Protein AF-A0A0M9E9H3-F1 (afdb_monomer)

Sequence (379 aa):
MIKTLYQIRSCLCKRLPDRTLINVWRVLIFTKTRKAIIWINANAFFLTICLSVAGILVAHFVFQVAVFQPLEEIAFKQQEYREKHRAKTFQKQMVNRHLKLANAFLYDEDTTAAIDQYQKALKLDPTNPEAQMGIFIADIYQQQQKQSYRPGTIRRQIQFIFSEAAQTNVFKYLHPKALAHVMMGNLTAWLGKMERAQTHFETAKTIAPEASSAWFGLGLIHEPKNPQKALECYQQAVKQSPWNGPYLNNLAGVYGKLKQYEQAIKTYEFILTLDEAYLLPYCEIALIFARNKNPYMAAEYLKVLIQKLNTRHYMEMKKNQSPWLFGTKVTLFTPKEKNYFASLLLKKIDVSCTATIPELNDDKKKAAIEPFIQSIVIE

Structure (mmCIF, N/CA/C/O backbone):
data_AF-A0A0M9E9H3-F1
#
_entry.id   AF-A0A0M9E9H3-F1
#
loop_
_atom_site.group_PDB
_atom_site.id
_atom_site.type_symbol
_atom_site.label_atom_id
_atom_site.label_alt_id
_atom_site.label_comp_id
_atom_site.label_asym_id
_atom_site.label_entity_id
_atom_site.label_seq_id
_atom_site.pdbx_PDB_ins_code
_atom_site.Cartn_x
_atom_site.Cartn_y
_atom_site.Cartn_z
_atom_site.occupancy
_atom_site.B_iso_or_equiv
_atom_site.auth_seq_id
_atom_site.auth_comp_id
_atom_site.auth_asym_id
_atom_site.auth_atom_id
_atom_site.pdbx_PDB_model_num
ATOM 1 N N . MET A 1 1 ? 50.347 20.359 -76.054 1.00 39.47 1 MET A N 1
ATOM 2 C CA . MET A 1 1 ? 50.562 21.420 -77.067 1.00 39.47 1 MET A CA 1
ATOM 3 C C . MET A 1 1 ? 51.577 22.487 -76.643 1.00 39.47 1 MET A C 1
ATOM 5 O O . MET A 1 1 ? 52.471 22.777 -77.421 1.00 39.47 1 MET A O 1
ATOM 9 N N . ILE A 1 2 ? 51.519 23.039 -75.422 1.00 38.75 2 ILE A N 1
ATOM 10 C CA . ILE A 1 2 ? 52.503 24.048 -74.952 1.00 38.75 2 ILE A CA 1
ATOM 11 C C . ILE A 1 2 ? 53.898 23.433 -74.692 1.00 38.75 2 ILE A C 1
ATOM 13 O O . ILE A 1 2 ? 54.913 24.041 -75.021 1.00 38.75 2 ILE A O 1
ATOM 17 N N . LYS A 1 3 ? 53.968 22.181 -74.211 1.00 37.00 3 LYS A N 1
ATOM 18 C CA . LYS A 1 3 ? 55.238 21.445 -74.023 1.00 37.00 3 LYS A CA 1
ATOM 19 C C . LYS A 1 3 ? 55.956 21.081 -75.335 1.00 37.00 3 LYS A C 1
ATOM 21 O O . LYS A 1 3 ? 57.180 21.111 -75.374 1.00 37.00 3 LYS A O 1
ATOM 26 N N . THR A 1 4 ? 55.220 20.807 -76.415 1.00 39.75 4 THR A N 1
ATOM 27 C CA . THR A 1 4 ? 55.797 20.476 -77.732 1.00 39.75 4 THR A CA 1
ATOM 28 C C . THR A 1 4 ? 56.365 21.701 -78.459 1.00 39.75 4 THR A C 1
ATOM 30 O O . THR A 1 4 ? 57.341 21.579 -79.192 1.00 39.75 4 THR A O 1
ATOM 33 N N . LEU A 1 5 ? 55.836 22.902 -78.201 1.00 38.75 5 LEU A N 1
ATOM 34 C CA . LEU A 1 5 ? 56.359 24.155 -78.766 1.00 38.75 5 LEU A CA 1
ATOM 35 C C . LEU A 1 5 ? 57.661 24.626 -78.092 1.00 38.75 5 LEU A C 1
ATOM 37 O O . LEU A 1 5 ? 58.490 25.267 -78.739 1.00 38.75 5 LEU A O 1
ATOM 41 N N . TYR A 1 6 ? 57.882 24.274 -76.821 1.00 44.38 6 TYR A N 1
ATOM 42 C CA . TYR A 1 6 ? 59.102 24.642 -76.092 1.00 44.38 6 TYR A CA 1
ATOM 43 C C . TYR A 1 6 ? 60.332 23.828 -76.534 1.00 44.38 6 TYR A C 1
ATOM 45 O O . TYR A 1 6 ? 61.440 24.360 -76.571 1.00 44.38 6 TYR A O 1
ATOM 53 N N . GLN A 1 7 ? 60.141 22.563 -76.933 1.00 42.25 7 GLN A N 1
ATOM 54 C CA . GLN A 1 7 ? 61.225 21.692 -77.414 1.00 42.25 7 GLN A CA 1
ATOM 55 C C . GLN A 1 7 ? 61.725 22.070 -78.817 1.00 42.25 7 GLN A C 1
ATOM 57 O O . GLN A 1 7 ? 62.922 22.004 -79.075 1.00 42.25 7 GLN A O 1
ATOM 62 N N . ILE A 1 8 ? 60.850 22.556 -79.703 1.00 44.19 8 ILE A N 1
ATOM 63 C CA . ILE A 1 8 ? 61.247 23.001 -81.053 1.00 44.19 8 ILE A CA 1
ATOM 64 C C . ILE A 1 8 ? 62.065 24.304 -80.986 1.00 44.19 8 ILE A C 1
ATOM 66 O O . ILE A 1 8 ? 63.003 24.498 -81.760 1.00 44.19 8 ILE A O 1
ATOM 70 N N . ARG A 1 9 ? 61.770 25.175 -80.009 1.00 42.38 9 ARG A N 1
ATOM 71 C CA . ARG A 1 9 ? 62.490 26.441 -79.798 1.00 42.38 9 ARG A CA 1
ATOM 72 C C . ARG A 1 9 ? 63.950 26.233 -79.371 1.00 42.38 9 ARG A C 1
ATOM 74 O O . ARG A 1 9 ? 64.793 27.040 -79.749 1.00 42.38 9 ARG A O 1
ATOM 81 N N . SER A 1 10 ? 64.270 25.166 -78.631 1.00 45.91 10 SER A N 1
ATOM 82 C CA . SER A 1 10 ? 65.650 24.929 -78.171 1.00 45.91 10 SER A CA 1
ATOM 83 C C . SER A 1 10 ? 66.570 24.392 -79.281 1.00 45.91 10 SER A C 1
ATOM 85 O O . SER A 1 10 ? 67.759 24.710 -79.291 1.00 45.91 10 SER A O 1
ATOM 87 N N . CYS A 1 11 ? 66.024 23.659 -80.262 1.00 42.81 11 CYS A N 1
ATOM 88 C CA . CYS A 1 11 ? 66.796 23.105 -81.380 1.00 42.81 11 CYS A CA 1
ATOM 89 C C . CYS A 1 11 ? 67.154 24.130 -82.469 1.00 42.81 11 CYS A C 1
ATOM 91 O O . CYS A 1 11 ? 68.179 23.975 -83.130 1.00 42.81 11 CYS A O 1
ATOM 93 N N . LEU A 1 12 ? 66.349 25.179 -82.661 1.00 42.62 12 LEU A N 1
ATOM 94 C CA . LEU A 1 12 ? 66.525 26.132 -83.769 1.00 42.62 12 LEU A CA 1
ATOM 95 C C . LEU A 1 12 ? 67.439 27.328 -83.449 1.00 42.62 12 LEU A C 1
ATOM 97 O O . LEU A 1 12 ? 67.963 27.945 -84.368 1.00 42.62 12 LEU A O 1
ATOM 101 N N . CYS A 1 13 ? 67.710 27.628 -82.175 1.00 44.41 13 CYS A N 1
ATOM 102 C CA . CYS A 1 13 ? 68.537 28.781 -81.783 1.00 44.41 13 CYS A CA 1
ATOM 103 C C . CYS A 1 13 ? 70.061 28.584 -81.933 1.00 44.41 13 CYS A C 1
ATOM 105 O O . CYS A 1 13 ? 70.813 29.481 -81.565 1.00 44.41 13 CYS A O 1
ATOM 107 N N . LYS A 1 14 ? 70.550 27.445 -82.451 1.00 46.97 14 LYS A N 1
ATOM 108 C CA . LYS A 1 14 ? 72.002 27.175 -82.567 1.00 46.97 14 LYS A CA 1
ATOM 109 C C . LYS A 1 14 ? 72.608 27.335 -83.964 1.00 46.97 14 LYS A C 1
ATOM 111 O O . LYS A 1 14 ? 73.822 27.213 -84.095 1.00 46.97 14 LYS A O 1
ATOM 116 N N . ARG A 1 15 ? 71.829 27.630 -85.007 1.00 48.88 15 ARG A N 1
ATOM 117 C CA . ARG A 1 15 ? 72.365 27.878 -86.356 1.00 48.88 15 ARG A CA 1
ATOM 118 C C . ARG A 1 15 ? 71.511 28.915 -87.079 1.00 48.88 15 ARG A C 1
ATOM 120 O O . ARG A 1 15 ? 70.381 28.592 -87.418 1.00 48.88 15 ARG A O 1
ATOM 127 N N . LEU A 1 16 ? 72.111 30.080 -87.360 1.00 43.41 16 LEU A N 1
ATOM 128 C CA . LEU A 1 16 ? 71.840 31.056 -88.443 1.00 43.41 16 LEU A CA 1
ATOM 129 C C . LEU A 1 16 ? 71.648 32.516 -87.959 1.00 43.41 16 LEU A C 1
ATOM 131 O O . LEU A 1 16 ? 71.211 32.729 -86.832 1.00 43.41 16 LEU A O 1
ATOM 135 N N . PRO A 1 17 ? 71.994 33.525 -88.792 1.00 47.28 17 PRO A N 1
ATOM 136 C CA . PRO A 1 17 ? 72.060 34.938 -88.409 1.00 47.28 17 PRO A CA 1
ATOM 137 C C . PRO A 1 17 ? 70.684 35.628 -88.350 1.00 47.28 17 PRO A C 1
ATOM 139 O O . PRO A 1 17 ? 69.747 35.300 -89.076 1.00 47.28 17 PRO A O 1
ATOM 142 N N . ASP A 1 18 ? 70.600 36.656 -87.510 1.00 58.25 18 ASP A N 1
ATOM 143 C CA . ASP A 1 18 ? 69.453 36.957 -86.644 1.00 58.25 18 ASP A CA 1
ATOM 144 C C . ASP A 1 18 ? 68.531 38.114 -87.110 1.00 58.25 18 ASP A C 1
ATOM 146 O O . ASP A 1 18 ? 67.981 38.848 -86.294 1.00 58.25 18 ASP A O 1
ATOM 150 N N . ARG A 1 19 ? 68.356 38.363 -88.422 1.00 50.09 19 ARG A N 1
ATOM 151 C CA . ARG A 1 19 ? 67.525 39.517 -88.879 1.00 50.09 19 ARG A CA 1
ATOM 152 C C . ARG A 1 19 ? 66.457 39.255 -89.943 1.00 50.09 19 ARG A C 1
ATOM 154 O O . ARG A 1 19 ? 65.489 40.009 -90.000 1.00 50.09 19 ARG A O 1
ATOM 161 N N . THR A 1 20 ? 66.533 38.188 -90.735 1.00 50.28 20 THR A N 1
ATOM 162 C CA . THR A 1 20 ? 65.530 37.904 -91.789 1.00 50.28 20 THR A CA 1
ATOM 163 C C . THR A 1 20 ? 64.369 37.023 -91.310 1.00 50.28 20 THR A C 1
ATOM 165 O O . THR A 1 20 ? 63.224 37.255 -91.696 1.00 50.28 20 THR A O 1
ATOM 168 N N . LEU A 1 21 ? 64.608 36.082 -90.390 1.00 51.44 21 LEU A N 1
ATOM 169 C CA . LEU A 1 21 ? 63.569 35.198 -89.834 1.00 51.44 21 LEU A CA 1
ATOM 170 C C . LEU A 1 21 ? 62.549 35.931 -88.944 1.00 51.44 21 LEU A C 1
ATOM 172 O O . LEU A 1 21 ? 61.361 35.617 -88.985 1.00 51.44 21 LEU A O 1
ATOM 176 N N . ILE A 1 22 ? 62.974 36.951 -88.194 1.00 53.28 22 ILE A N 1
ATOM 177 C CA . ILE A 1 22 ? 62.092 37.723 -87.300 1.00 53.28 22 ILE A CA 1
ATOM 178 C C . ILE A 1 22 ? 61.037 38.510 -88.097 1.00 53.28 22 ILE A C 1
ATOM 180 O O . ILE A 1 22 ? 59.881 38.597 -87.677 1.00 53.28 22 ILE A O 1
ATOM 184 N N . ASN A 1 23 ? 61.394 39.026 -89.276 1.00 47.41 23 ASN A N 1
ATOM 185 C CA . ASN A 1 23 ? 60.464 39.774 -90.126 1.00 47.41 23 ASN A CA 1
ATOM 186 C C . ASN A 1 23 ? 59.464 38.856 -90.846 1.00 47.41 23 ASN A C 1
ATOM 188 O O . ASN A 1 23 ? 58.284 39.189 -90.928 1.00 47.41 23 ASN A O 1
ATOM 192 N N . VAL A 1 24 ? 59.888 37.661 -91.272 1.00 50.22 24 VAL A N 1
ATOM 193 C CA . VAL A 1 24 ? 58.995 36.659 -91.884 1.00 50.22 24 VAL A CA 1
ATOM 194 C C . VAL A 1 24 ? 58.003 36.095 -90.859 1.00 50.22 24 VAL A C 1
ATOM 196 O O . VAL A 1 24 ? 56.813 35.988 -91.154 1.00 50.22 24 VAL A O 1
ATOM 199 N N . TRP A 1 25 ? 58.443 35.828 -89.622 1.00 49.47 25 TRP A N 1
ATOM 200 C CA . TRP A 1 25 ? 57.546 35.413 -88.537 1.00 49.47 25 TRP A CA 1
ATOM 201 C C . TRP A 1 25 ? 56.588 36.524 -88.106 1.00 49.47 25 TRP A C 1
ATOM 203 O O . TRP A 1 25 ? 55.411 36.244 -87.890 1.00 49.47 25 TRP A O 1
ATOM 213 N N . ARG A 1 26 ? 57.030 37.788 -88.047 1.00 47.94 26 ARG A N 1
ATOM 214 C CA . ARG A 1 26 ? 56.131 38.919 -87.764 1.00 47.94 26 ARG A CA 1
ATOM 215 C C . ARG A 1 26 ? 55.047 39.069 -88.828 1.00 47.94 26 ARG A C 1
ATOM 217 O O . ARG A 1 26 ? 53.896 39.225 -88.446 1.00 47.94 26 ARG A O 1
ATOM 224 N N . VAL A 1 27 ? 55.367 38.946 -90.120 1.00 49.47 27 VAL A N 1
ATOM 225 C CA . VAL A 1 27 ? 54.386 39.050 -91.221 1.00 49.47 27 VAL A CA 1
ATOM 226 C C . VAL A 1 27 ? 53.452 37.831 -91.288 1.00 49.47 27 VAL A C 1
ATOM 228 O O . VAL A 1 27 ? 52.250 37.996 -91.498 1.00 49.47 27 VAL A O 1
ATOM 231 N N . LEU A 1 28 ? 53.945 36.610 -91.045 1.00 45.38 28 LEU A N 1
ATOM 232 C CA . LEU A 1 28 ? 53.111 35.396 -90.986 1.00 45.38 28 LEU A CA 1
ATOM 233 C C . LEU A 1 28 ? 52.183 35.370 -89.764 1.00 45.38 28 LEU A C 1
ATOM 235 O O . LEU A 1 28 ? 51.029 34.956 -89.883 1.00 45.38 28 LEU A O 1
ATOM 239 N N . ILE A 1 29 ? 52.653 35.850 -88.608 1.00 52.88 29 ILE A N 1
ATOM 240 C CA . ILE A 1 29 ? 51.813 36.040 -87.421 1.00 52.88 29 ILE A CA 1
ATOM 241 C C . ILE A 1 29 ? 50.785 37.142 -87.700 1.00 52.88 29 ILE A C 1
ATOM 243 O O . ILE A 1 29 ? 49.605 36.892 -87.490 1.00 52.88 29 ILE A O 1
ATOM 247 N N . PHE A 1 30 ? 51.178 38.295 -88.263 1.00 46.22 30 PHE A N 1
ATOM 248 C CA . PHE A 1 30 ? 50.250 39.396 -88.575 1.00 46.22 30 PHE A CA 1
ATOM 249 C C . PHE A 1 30 ? 49.174 39.025 -89.606 1.00 46.22 30 PHE A C 1
ATOM 251 O O . PHE A 1 30 ? 48.039 39.481 -89.516 1.00 46.22 30 PHE A O 1
ATOM 258 N N . THR A 1 31 ? 49.503 38.209 -90.609 1.00 50.97 31 THR A N 1
ATOM 259 C CA . THR A 1 31 ? 48.551 37.810 -91.662 1.00 50.97 31 THR A CA 1
ATOM 260 C C . THR A 1 31 ? 47.607 36.701 -91.205 1.00 50.97 31 THR A C 1
ATOM 262 O O . THR A 1 31 ? 46.417 36.750 -91.529 1.00 50.97 31 THR A O 1
ATOM 265 N N . LYS A 1 32 ? 48.083 35.742 -90.394 1.00 56.19 32 LYS A N 1
ATOM 266 C CA . LYS A 1 32 ? 47.203 34.770 -89.725 1.00 56.19 32 LYS A CA 1
ATOM 267 C C . LYS A 1 32 ? 46.307 35.436 -88.684 1.00 56.19 32 LYS A C 1
ATOM 269 O O . LYS A 1 32 ? 45.131 35.088 -88.624 1.00 56.19 32 LYS A O 1
ATOM 274 N N . THR A 1 33 ? 46.803 36.415 -87.924 1.00 57.28 33 THR A N 1
ATOM 275 C CA . THR A 1 33 ? 45.973 37.155 -86.961 1.00 57.28 33 THR A CA 1
ATOM 276 C C . THR A 1 33 ? 44.940 38.029 -87.662 1.00 57.28 33 THR A C 1
ATOM 278 O O . THR A 1 33 ? 43.791 38.009 -87.248 1.00 57.28 33 THR A O 1
ATOM 281 N N . ARG A 1 34 ? 45.262 38.710 -88.773 1.00 59.31 34 ARG A N 1
ATOM 282 C CA . ARG A 1 34 ? 44.262 39.491 -89.533 1.00 59.31 34 ARG A CA 1
ATOM 283 C C . ARG A 1 34 ? 43.140 38.623 -90.103 1.00 59.31 34 ARG A C 1
ATOM 285 O O . ARG A 1 34 ? 41.976 38.983 -89.974 1.00 59.31 34 ARG A O 1
ATOM 292 N N . LYS A 1 35 ? 43.470 37.470 -90.700 1.00 61.09 35 LYS A N 1
ATOM 293 C CA . LYS A 1 35 ? 42.461 36.523 -91.213 1.00 61.09 35 LYS A CA 1
ATOM 294 C C . LYS A 1 35 ? 41.629 35.908 -90.085 1.00 61.09 35 LYS A C 1
ATOM 296 O O . LYS A 1 35 ? 40.421 35.782 -90.242 1.00 61.09 35 LYS A O 1
ATOM 301 N N . ALA A 1 36 ? 42.249 35.593 -88.946 1.00 59.19 36 ALA A N 1
ATOM 302 C CA . ALA A 1 36 ? 41.534 35.134 -87.759 1.00 59.19 36 ALA A CA 1
ATOM 303 C C . ALA A 1 36 ? 40.596 36.217 -87.202 1.00 59.19 36 ALA A C 1
ATOM 305 O O . ALA A 1 36 ? 39.453 35.913 -86.904 1.00 59.19 36 ALA A O 1
ATOM 306 N N . ILE A 1 37 ? 41.027 37.481 -87.134 1.00 62.25 37 ILE A N 1
ATOM 307 C CA . ILE A 1 37 ? 40.203 38.608 -86.663 1.00 62.25 37 ILE A CA 1
ATOM 308 C C . ILE A 1 37 ? 39.017 38.857 -87.602 1.00 62.25 37 ILE A C 1
ATOM 310 O O . ILE A 1 37 ? 37.904 39.055 -87.132 1.00 62.25 37 ILE A O 1
ATOM 314 N N . ILE A 1 38 ? 39.220 38.798 -88.922 1.00 65.56 38 ILE A N 1
ATOM 315 C CA . ILE A 1 38 ? 38.128 38.940 -89.899 1.00 65.56 38 ILE A CA 1
ATOM 316 C C . ILE A 1 38 ? 37.145 37.770 -89.786 1.00 65.56 38 ILE A C 1
ATOM 318 O O . ILE A 1 38 ? 35.940 37.991 -89.796 1.00 65.56 38 ILE A O 1
ATOM 322 N N . TRP A 1 39 ? 37.637 36.538 -89.629 1.00 65.69 39 TRP A N 1
ATOM 323 C CA . TRP A 1 39 ? 36.786 35.361 -89.443 1.00 65.69 39 TRP A CA 1
ATOM 324 C C . TRP A 1 39 ? 36.010 35.404 -88.119 1.00 65.69 39 TRP A C 1
ATOM 326 O O . TRP A 1 39 ? 34.826 35.077 -88.098 1.00 65.69 39 TRP A O 1
ATOM 336 N N . ILE A 1 40 ? 36.649 35.854 -87.033 1.00 60.88 40 ILE A N 1
ATOM 337 C CA . ILE A 1 40 ? 36.012 36.067 -85.728 1.00 60.88 40 ILE A CA 1
ATOM 338 C C . ILE A 1 40 ? 34.953 37.162 -85.834 1.00 60.88 40 ILE A C 1
ATOM 340 O O . ILE A 1 40 ? 33.851 36.945 -85.361 1.00 60.88 40 ILE A O 1
ATOM 344 N N . ASN A 1 41 ? 35.233 38.292 -86.492 1.00 65.19 41 ASN A N 1
ATOM 345 C CA . ASN A 1 41 ? 34.256 39.370 -86.671 1.00 65.19 41 ASN A CA 1
ATOM 346 C C . ASN A 1 41 ? 33.087 38.954 -87.577 1.00 65.19 41 ASN A C 1
ATOM 348 O O . ASN A 1 41 ? 31.944 39.283 -87.277 1.00 65.19 41 ASN A O 1
ATOM 352 N N . ALA A 1 42 ? 33.348 38.192 -88.643 1.00 67.50 42 ALA A N 1
ATOM 353 C CA . ALA A 1 42 ? 32.313 37.678 -89.543 1.00 67.50 42 ALA A CA 1
ATOM 354 C C . ALA A 1 42 ? 31.400 36.640 -88.866 1.00 67.50 42 ALA A C 1
ATOM 356 O O . ALA A 1 42 ? 30.222 36.551 -89.196 1.00 67.50 42 ALA A O 1
ATOM 357 N N . ASN A 1 43 ? 31.928 35.885 -87.897 1.00 68.75 43 ASN A N 1
ATOM 358 C CA . ASN A 1 43 ? 31.183 34.873 -87.144 1.00 68.75 43 ASN A CA 1
ATOM 359 C C . ASN A 1 43 ? 30.875 35.296 -85.700 1.00 68.75 43 ASN A C 1
ATOM 361 O O . ASN A 1 43 ? 30.406 34.471 -84.918 1.00 68.75 43 ASN A O 1
ATOM 365 N N . ALA A 1 44 ? 31.113 36.559 -85.330 1.00 71.00 44 ALA A N 1
ATOM 366 C CA . ALA A 1 44 ? 31.011 37.036 -83.949 1.00 71.00 44 ALA A CA 1
ATOM 367 C C . ALA A 1 44 ? 29.604 36.823 -83.386 1.00 71.00 44 ALA A C 1
ATOM 369 O O . ALA A 1 44 ? 29.458 36.392 -82.248 1.00 71.00 44 ALA A O 1
ATOM 370 N N . PHE A 1 45 ? 28.582 37.047 -84.215 1.00 69.81 45 PHE A N 1
ATOM 371 C CA . PHE A 1 45 ? 27.180 36.822 -83.869 1.00 69.81 45 PHE A CA 1
ATOM 372 C C . PHE A 1 45 ? 26.854 35.339 -83.618 1.00 69.81 45 PHE A C 1
ATOM 374 O O . PHE A 1 45 ? 26.145 35.004 -82.675 1.00 69.81 45 PHE A O 1
ATOM 381 N N . PHE A 1 46 ? 27.412 34.425 -84.416 1.00 69.81 46 PHE A N 1
ATOM 382 C CA . PHE A 1 46 ? 27.264 32.987 -84.175 1.00 69.81 46 PHE A CA 1
ATOM 383 C C . PHE A 1 46 ? 28.025 32.550 -82.919 1.00 69.81 46 PHE A C 1
ATOM 385 O O . PHE A 1 46 ? 27.514 31.756 -82.134 1.00 69.81 46 PHE A O 1
ATOM 392 N N . LEU A 1 47 ? 29.218 33.104 -82.688 1.00 71.94 47 LEU A N 1
ATOM 393 C CA . LEU A 1 47 ? 30.026 32.795 -81.513 1.00 71.94 47 LEU A CA 1
ATOM 394 C C . LEU A 1 47 ? 29.338 33.250 -80.215 1.00 71.94 47 LEU A C 1
ATOM 396 O O . LEU A 1 47 ? 29.365 32.517 -79.229 1.00 71.94 47 LEU A O 1
ATOM 400 N N . THR A 1 48 ? 28.691 34.422 -80.207 1.00 74.19 48 THR A N 1
ATOM 401 C CA . THR A 1 48 ? 27.944 34.916 -79.039 1.00 74.19 48 THR A CA 1
ATOM 402 C C . THR A 1 48 ? 26.696 34.087 -78.760 1.00 74.19 48 THR A C 1
ATOM 404 O O . THR A 1 48 ? 26.425 33.808 -77.594 1.00 74.19 48 THR A O 1
ATOM 407 N N . ILE A 1 49 ? 25.982 33.627 -79.794 1.00 75.62 49 ILE A N 1
ATOM 408 C CA . ILE A 1 49 ? 24.858 32.690 -79.640 1.00 75.62 49 ILE A CA 1
ATOM 409 C C . ILE A 1 49 ? 25.344 31.341 -79.098 1.00 75.62 49 ILE A C 1
ATOM 411 O O . ILE A 1 49 ? 24.757 30.802 -78.165 1.00 75.62 49 ILE A O 1
ATOM 415 N N . CYS A 1 50 ? 26.443 30.793 -79.621 1.00 73.88 50 CYS A N 1
ATOM 416 C CA . CYS A 1 50 ? 26.997 29.542 -79.105 1.00 73.88 50 CYS A CA 1
ATOM 417 C C . CYS A 1 50 ? 27.440 29.669 -77.639 1.00 73.88 50 CYS A C 1
ATOM 419 O O . CYS A 1 50 ? 27.190 28.760 -76.850 1.00 73.88 50 CYS A O 1
ATOM 421 N N . LEU A 1 51 ? 28.054 30.792 -77.254 1.00 75.38 51 LEU A N 1
ATOM 422 C CA . LEU A 1 51 ? 28.464 31.051 -75.871 1.00 75.38 51 LEU A CA 1
ATOM 423 C C . LEU A 1 51 ? 27.270 31.279 -74.935 1.00 75.38 51 LEU A C 1
ATOM 425 O O . LEU A 1 51 ? 27.312 30.822 -73.794 1.00 75.38 51 LEU A O 1
ATOM 429 N N . SER A 1 52 ? 26.198 31.935 -75.393 1.00 79.56 52 SER A N 1
ATOM 430 C CA . SER A 1 52 ? 24.990 32.136 -74.585 1.00 79.56 52 SER A CA 1
ATOM 431 C C . SER A 1 52 ? 24.217 30.833 -74.386 1.00 79.56 52 SER A C 1
ATOM 433 O O . SER A 1 52 ? 23.835 30.523 -73.259 1.00 79.56 52 SER A O 1
ATOM 435 N N . VAL A 1 53 ? 24.073 30.014 -75.433 1.00 79.88 53 VAL A N 1
ATOM 436 C CA . VAL A 1 53 ? 23.473 28.673 -75.339 1.00 79.88 53 VAL A CA 1
ATOM 437 C C . VAL A 1 53 ? 24.312 27.770 -74.434 1.00 79.88 53 VAL A C 1
ATOM 439 O O . VAL A 1 53 ? 23.759 27.106 -73.560 1.00 79.88 53 VAL A O 1
ATOM 442 N N . ALA A 1 54 ? 25.642 27.788 -74.571 1.00 76.88 54 ALA A N 1
ATOM 443 C CA . ALA A 1 54 ? 26.531 27.059 -73.668 1.00 76.88 54 ALA A CA 1
ATOM 444 C C . ALA A 1 54 ? 26.386 27.540 -72.214 1.00 76.88 54 ALA A C 1
ATOM 446 O O . ALA A 1 54 ? 26.308 26.717 -71.306 1.00 76.88 54 ALA A O 1
ATOM 447 N N . GLY A 1 55 ? 26.277 28.852 -71.985 1.00 81.00 55 GLY A N 1
ATOM 448 C CA . GLY A 1 55 ? 26.033 29.428 -70.662 1.00 81.00 55 GLY A CA 1
ATOM 449 C C . GLY A 1 55 ? 24.703 28.982 -70.048 1.00 81.00 55 GLY A C 1
ATOM 450 O O . GLY A 1 55 ? 24.671 28.606 -68.880 1.00 81.00 55 GLY A O 1
ATOM 451 N N . ILE A 1 56 ? 23.622 28.952 -70.836 1.00 81.88 56 ILE A N 1
ATOM 452 C CA . ILE A 1 56 ? 22.299 28.478 -70.395 1.00 81.88 56 ILE A CA 1
ATOM 453 C C . ILE A 1 56 ? 22.335 26.982 -70.067 1.00 81.88 56 ILE A C 1
ATOM 455 O O . ILE A 1 56 ? 21.792 26.575 -69.043 1.00 81.88 56 ILE A O 1
ATOM 459 N N . LEU A 1 57 ? 23.000 26.164 -70.888 1.00 82.00 57 LEU A N 1
ATOM 460 C CA . LEU A 1 57 ? 23.145 24.727 -70.636 1.00 82.00 57 LEU A CA 1
ATOM 461 C C . LEU A 1 57 ? 23.952 24.452 -69.363 1.00 82.00 57 LEU A C 1
ATOM 463 O O . LEU A 1 57 ? 23.553 23.612 -68.558 1.00 82.00 57 LEU A O 1
ATOM 467 N N . VAL A 1 58 ? 25.044 25.191 -69.141 1.00 78.31 58 VAL A N 1
ATOM 468 C CA . VAL A 1 58 ? 25.832 25.098 -67.904 1.00 78.31 58 VAL A CA 1
ATOM 469 C C . VAL A 1 58 ? 25.005 25.553 -66.702 1.00 78.31 58 VAL A C 1
ATOM 471 O O . VAL A 1 58 ? 24.994 24.863 -65.689 1.00 78.31 58 VAL A O 1
ATOM 474 N N . ALA A 1 59 ? 24.263 26.657 -66.807 1.00 73.94 59 ALA A N 1
ATOM 475 C CA . ALA A 1 59 ? 23.395 27.132 -65.731 1.00 73.94 59 ALA A CA 1
ATOM 476 C C . ALA A 1 59 ? 22.269 26.135 -65.408 1.00 73.94 59 ALA A C 1
ATOM 478 O O . ALA A 1 59 ? 21.998 25.881 -64.237 1.00 73.94 59 ALA A O 1
ATOM 479 N N . HIS A 1 60 ? 21.652 25.523 -66.424 1.00 77.19 60 HIS A N 1
ATOM 480 C CA . HIS A 1 60 ? 20.633 24.488 -66.250 1.00 77.19 60 HIS A CA 1
ATOM 481 C C . HIS A 1 60 ? 21.207 23.232 -65.585 1.00 77.19 60 HIS A C 1
ATOM 483 O O . HIS A 1 60 ? 20.600 22.698 -64.660 1.00 77.19 60 HIS A O 1
ATOM 489 N N . PHE A 1 61 ? 22.399 22.798 -66.001 1.00 75.88 61 PHE A N 1
ATOM 490 C CA . PHE A 1 61 ? 23.102 21.672 -65.391 1.00 75.88 61 PHE A CA 1
ATOM 491 C C . PHE A 1 61 ? 23.475 21.957 -63.929 1.00 75.88 61 PHE A C 1
ATOM 493 O O . PHE A 1 61 ? 23.201 21.139 -63.055 1.00 75.88 61 PHE A O 1
ATOM 500 N N . VAL A 1 62 ? 24.027 23.139 -63.636 1.00 72.94 62 VAL A N 1
ATOM 501 C CA . VAL A 1 62 ? 24.353 23.564 -62.264 1.00 72.94 62 VAL A CA 1
ATOM 502 C C . VAL A 1 62 ? 23.093 23.646 -61.404 1.00 72.94 62 VAL A C 1
ATOM 504 O O . VAL A 1 62 ? 23.115 23.179 -60.270 1.00 72.94 62 VAL A O 1
ATOM 507 N N . PHE A 1 63 ? 21.987 24.176 -61.933 1.00 73.38 63 PHE A N 1
ATOM 508 C CA . PHE A 1 63 ? 20.709 24.227 -61.224 1.00 73.38 63 PHE A CA 1
ATOM 509 C C . PHE A 1 63 ? 20.155 22.826 -60.936 1.00 73.38 63 PHE A C 1
ATOM 511 O O . PHE A 1 63 ? 19.753 22.555 -59.808 1.00 73.38 63 PHE A O 1
ATOM 518 N N . GLN A 1 64 ? 20.183 21.913 -61.913 1.00 68.94 64 GLN A N 1
ATOM 519 C CA . GLN A 1 64 ? 19.778 20.523 -61.694 1.00 68.94 64 GLN A CA 1
ATOM 520 C C . GLN A 1 64 ? 20.634 19.866 -60.606 1.00 68.94 64 GLN A C 1
ATOM 522 O O . GLN A 1 64 ? 20.085 19.354 -59.635 1.00 68.94 64 GLN A O 1
ATOM 527 N N . VAL A 1 65 ? 21.965 19.942 -60.704 1.00 70.12 65 VAL A N 1
ATOM 528 C CA . VAL A 1 65 ? 22.882 19.378 -59.696 1.00 70.12 65 VAL A CA 1
ATOM 529 C C . VAL A 1 65 ? 22.649 20.001 -58.312 1.00 70.12 65 VAL A C 1
ATOM 531 O O . VAL A 1 65 ? 22.607 19.277 -57.318 1.00 70.12 65 VAL A O 1
ATOM 534 N N . ALA A 1 66 ? 22.423 21.316 -58.238 1.00 69.75 66 ALA A N 1
ATOM 535 C CA . ALA A 1 66 ? 22.151 22.025 -56.988 1.00 69.75 66 ALA A CA 1
ATOM 536 C C . ALA A 1 66 ? 20.822 21.618 -56.330 1.00 69.75 66 ALA A C 1
ATOM 538 O O . ALA A 1 66 ? 20.715 21.670 -55.109 1.00 69.75 66 ALA A O 1
ATOM 539 N N . VAL A 1 67 ? 19.819 21.199 -57.108 1.00 68.94 67 VAL A N 1
ATOM 540 C CA . VAL A 1 67 ? 18.544 20.672 -56.591 1.00 68.94 67 VAL A CA 1
ATOM 541 C C . VAL A 1 67 ? 18.658 19.190 -56.210 1.00 68.94 67 VAL A C 1
ATOM 543 O O . VAL A 1 67 ? 18.039 18.762 -55.236 1.00 68.94 67 VAL A O 1
ATOM 546 N N . PHE A 1 68 ? 19.468 18.402 -56.923 1.00 66.75 68 PHE A N 1
ATOM 547 C CA . PHE A 1 68 ? 19.650 16.975 -56.629 1.00 66.75 68 PHE A CA 1
ATOM 548 C C . PHE A 1 68 ? 20.413 16.718 -55.324 1.00 66.75 68 PHE A C 1
ATOM 550 O O . PHE A 1 68 ? 20.005 15.848 -54.559 1.00 66.75 68 PHE A O 1
ATOM 557 N N . GLN A 1 69 ? 21.451 17.499 -55.014 1.00 72.25 69 GLN A N 1
ATOM 558 C CA . GLN A 1 69 ? 22.228 17.323 -53.777 1.00 72.25 69 GLN A CA 1
ATOM 559 C C . GLN A 1 69 ? 21.392 17.370 -52.477 1.00 72.25 69 GLN A C 1
ATOM 561 O O . GLN A 1 69 ? 21.492 16.435 -51.679 1.00 72.25 69 GLN A O 1
ATOM 566 N N . PRO A 1 70 ? 20.530 18.379 -52.234 1.00 76.19 70 PRO A N 1
ATOM 567 C CA . PRO A 1 70 ? 19.697 18.403 -51.032 1.00 76.19 70 PRO A CA 1
ATOM 568 C C . PRO A 1 70 ? 18.628 17.300 -51.029 1.00 76.19 70 PRO A C 1
ATOM 570 O O . PRO A 1 70 ? 18.262 16.812 -49.960 1.00 76.19 70 PRO A O 1
ATOM 573 N N . LEU A 1 71 ? 18.132 16.865 -52.195 1.00 74.88 71 LEU A N 1
ATOM 574 C CA . LEU A 1 71 ? 17.178 15.752 -52.285 1.00 74.88 71 LEU A CA 1
ATOM 575 C C . LEU A 1 71 ? 17.823 14.407 -51.927 1.00 74.88 71 LEU A C 1
ATOM 577 O O . LEU A 1 71 ? 17.210 13.622 -51.202 1.00 74.88 71 LEU A O 1
ATOM 581 N N . GLU A 1 72 ? 19.055 14.157 -52.375 1.00 76.62 72 GLU A N 1
ATOM 582 C CA . GLU A 1 72 ? 19.838 12.982 -51.972 1.00 76.62 72 GLU A CA 1
ATOM 583 C C . GLU A 1 72 ? 20.116 12.990 -50.464 1.00 76.62 72 GLU A C 1
ATOM 585 O O . GLU A 1 72 ? 19.933 11.969 -49.798 1.00 76.62 72 GLU A O 1
ATOM 590 N N . GLU A 1 73 ? 20.460 14.149 -49.894 1.00 80.88 73 GLU A N 1
ATOM 591 C CA . GLU A 1 73 ? 20.671 14.294 -48.450 1.00 80.88 73 GLU A CA 1
ATOM 592 C C . GLU A 1 73 ? 19.388 14.001 -47.647 1.00 80.88 73 GLU A C 1
ATOM 594 O O . GLU A 1 73 ? 19.424 13.298 -46.633 1.00 80.88 73 GLU A O 1
ATOM 599 N N . ILE A 1 74 ? 18.228 14.489 -48.105 1.00 80.44 74 ILE A N 1
ATOM 600 C CA . ILE A 1 74 ? 16.927 14.202 -47.480 1.00 80.44 74 ILE A CA 1
ATOM 601 C C . ILE A 1 74 ? 16.582 12.712 -47.600 1.00 80.44 74 ILE A C 1
ATOM 603 O O . ILE A 1 74 ? 16.150 12.107 -46.615 1.00 80.44 74 ILE A O 1
ATOM 607 N N . ALA A 1 75 ? 16.780 12.103 -48.772 1.00 79.50 75 ALA A N 1
ATOM 608 C CA . ALA A 1 75 ? 16.513 10.684 -48.997 1.00 79.50 75 ALA A CA 1
ATOM 609 C C . ALA A 1 75 ? 17.387 9.793 -48.099 1.00 79.50 75 ALA A C 1
ATOM 611 O O . ALA A 1 75 ? 16.873 8.859 -47.473 1.00 79.50 75 ALA A O 1
ATOM 612 N N . PHE A 1 76 ? 18.672 10.131 -47.965 1.00 83.00 76 PHE A N 1
ATOM 613 C CA . PHE A 1 76 ? 19.607 9.451 -47.073 1.00 83.00 76 PHE A CA 1
ATOM 614 C C . PHE A 1 76 ? 19.177 9.573 -45.603 1.00 83.00 76 PHE A C 1
ATOM 616 O O . PHE A 1 76 ? 19.023 8.559 -44.920 1.00 83.00 76 PHE A O 1
ATOM 623 N N . LYS A 1 77 ? 18.855 10.787 -45.128 1.00 84.31 77 LYS A N 1
ATOM 624 C CA . LYS A 1 77 ? 18.343 11.011 -43.760 1.00 84.31 77 LYS A CA 1
ATOM 625 C C . LYS A 1 77 ? 17.044 10.245 -43.489 1.00 84.31 77 LYS A C 1
ATOM 627 O O . LYS A 1 77 ? 16.859 9.697 -42.401 1.00 84.31 77 LYS A O 1
ATOM 632 N N . GLN A 1 78 ? 16.139 10.164 -44.467 1.00 83.50 78 GLN A N 1
ATOM 633 C CA . GLN A 1 78 ? 14.905 9.382 -44.346 1.00 83.50 78 GLN A CA 1
ATOM 634 C C . GLN A 1 78 ? 15.162 7.872 -44.302 1.00 83.50 78 GLN A C 1
ATOM 636 O O . GLN A 1 78 ? 14.450 7.148 -43.601 1.00 83.50 78 GLN A O 1
ATOM 641 N N . GLN A 1 79 ? 16.131 7.364 -45.064 1.00 84.56 79 GLN A N 1
ATOM 642 C CA . GLN A 1 79 ? 16.524 5.959 -45.002 1.00 84.56 79 GLN A CA 1
ATOM 643 C C . GLN A 1 79 ? 17.134 5.624 -43.638 1.00 84.56 79 GLN A C 1
ATOM 645 O O . GLN A 1 79 ? 16.665 4.692 -42.985 1.00 84.56 79 GLN A O 1
ATOM 650 N N . GLU A 1 80 ? 18.076 6.436 -43.161 1.00 87.88 80 GLU A N 1
ATOM 651 C CA . GLU A 1 80 ? 18.706 6.266 -41.850 1.00 87.88 80 GLU A CA 1
ATOM 652 C C . GLU A 1 80 ? 17.663 6.299 -40.717 1.00 87.88 80 GLU A C 1
ATOM 654 O O . GLU A 1 80 ? 17.669 5.452 -39.820 1.00 87.88 80 GLU A O 1
ATOM 659 N N . TYR A 1 81 ? 16.700 7.226 -40.782 1.00 83.44 81 TYR A N 1
ATOM 660 C CA . TYR A 1 81 ? 15.582 7.277 -39.840 1.00 83.44 81 TYR A CA 1
ATOM 661 C C . TYR A 1 81 ? 14.742 5.991 -39.870 1.00 83.44 81 TYR A C 1
ATOM 663 O O . TYR A 1 81 ? 14.437 5.425 -38.818 1.00 83.44 81 TYR A O 1
ATOM 671 N N . ARG A 1 82 ? 14.385 5.496 -41.064 1.00 83.62 82 ARG A N 1
ATOM 672 C CA . ARG A 1 82 ? 13.598 4.261 -41.227 1.00 83.62 82 ARG A CA 1
ATOM 673 C C . ARG A 1 82 ? 14.332 3.039 -40.687 1.00 83.62 82 ARG A C 1
ATOM 675 O O . ARG A 1 82 ? 13.710 2.213 -40.021 1.00 83.62 82 ARG A O 1
ATOM 682 N N . GLU A 1 83 ? 15.630 2.925 -40.937 1.00 87.31 83 GLU A N 1
ATOM 683 C CA . GLU A 1 83 ? 16.460 1.830 -40.432 1.00 87.31 83 GLU A CA 1
ATOM 684 C C . GLU A 1 83 ? 16.572 1.869 -38.906 1.00 87.31 83 GLU A C 1
ATOM 686 O O . GLU A 1 83 ? 16.282 0.864 -38.252 1.00 87.31 83 GLU A O 1
ATOM 691 N N . LYS A 1 84 ? 16.848 3.042 -38.318 1.00 85.19 84 LYS A N 1
ATOM 692 C CA . LYS A 1 84 ? 16.830 3.236 -36.856 1.00 85.19 84 LYS A CA 1
ATOM 693 C C . LYS A 1 84 ? 15.476 2.862 -36.253 1.00 85.19 84 LYS A C 1
ATOM 695 O O . LYS A 1 84 ? 15.414 2.181 -35.227 1.00 85.19 84 LYS A O 1
ATOM 700 N N . HIS A 1 85 ? 14.377 3.259 -36.897 1.00 79.12 85 HIS A N 1
ATOM 701 C CA . HIS A 1 85 ? 13.033 2.952 -36.415 1.00 79.12 85 HIS A CA 1
ATOM 702 C C . HIS A 1 85 ? 12.708 1.454 -36.518 1.00 79.12 85 HIS A C 1
ATOM 704 O O . HIS A 1 85 ? 12.118 0.888 -35.593 1.00 79.12 85 HIS A O 1
ATOM 710 N N . ARG A 1 86 ? 13.125 0.779 -37.598 1.00 84.31 86 ARG A N 1
ATOM 711 C CA . ARG A 1 86 ? 12.992 -0.680 -37.752 1.00 84.31 86 ARG A CA 1
ATOM 712 C C . ARG A 1 86 ? 13.811 -1.429 -36.706 1.00 84.31 86 ARG A C 1
ATOM 714 O O . ARG A 1 86 ? 13.263 -2.313 -36.053 1.00 84.31 86 ARG A O 1
ATOM 721 N N . ALA A 1 87 ? 15.063 -1.031 -36.484 1.00 84.25 87 ALA A N 1
ATOM 722 C CA . ALA A 1 87 ? 15.940 -1.625 -35.477 1.00 84.25 87 ALA A CA 1
ATOM 723 C C . ALA A 1 87 ? 15.349 -1.504 -34.062 1.00 84.25 87 ALA A C 1
ATOM 725 O O . ALA A 1 87 ? 15.208 -2.506 -33.362 1.00 84.25 87 ALA A O 1
ATOM 726 N N . LYS A 1 88 ? 14.884 -0.305 -33.677 1.00 84.69 88 LYS A N 1
ATOM 727 C CA . LYS A 1 88 ? 14.202 -0.076 -32.391 1.00 84.69 88 LYS A CA 1
ATOM 728 C C . LYS A 1 88 ? 12.936 -0.927 -32.245 1.00 84.69 88 LYS A C 1
ATOM 730 O O . LYS A 1 88 ? 12.659 -1.471 -31.177 1.00 84.69 88 LYS A O 1
ATOM 735 N N . THR A 1 89 ? 12.162 -1.054 -33.323 1.00 82.88 89 THR A N 1
ATOM 736 C CA . THR A 1 89 ? 10.935 -1.867 -33.340 1.00 82.88 89 THR A CA 1
ATOM 737 C C . THR A 1 89 ? 11.252 -3.348 -33.146 1.00 82.88 89 THR A C 1
ATOM 739 O O . THR A 1 89 ? 10.620 -4.012 -32.325 1.00 82.88 89 THR A O 1
ATOM 742 N N . PHE A 1 90 ? 12.261 -3.850 -33.856 1.00 87.25 90 PHE A N 1
ATOM 743 C CA . PHE A 1 90 ? 12.729 -5.227 -33.751 1.00 87.25 90 PHE A CA 1
ATOM 744 C C . PHE A 1 90 ? 13.241 -5.545 -32.340 1.00 87.25 90 PHE A C 1
ATOM 746 O O . PHE A 1 90 ? 12.817 -6.534 -31.742 1.00 87.25 90 PHE A O 1
ATOM 753 N N . GLN A 1 91 ? 14.057 -4.662 -31.757 1.00 86.88 91 GLN A N 1
ATOM 754 C CA . GLN A 1 91 ? 14.551 -4.792 -30.383 1.00 86.88 91 GLN A CA 1
ATOM 755 C C . GLN A 1 91 ? 13.398 -4.877 -29.373 1.00 86.88 91 GLN A C 1
ATOM 757 O O . GLN A 1 91 ? 13.370 -5.786 -28.546 1.00 86.88 91 GLN A O 1
ATOM 762 N N . LYS A 1 92 ? 12.390 -4.000 -29.486 1.00 84.50 92 LYS A N 1
ATOM 763 C CA . LYS A 1 92 ? 11.190 -4.043 -28.633 1.00 84.50 92 LYS A CA 1
ATOM 764 C C . LYS A 1 92 ? 10.423 -5.363 -28.775 1.00 84.50 92 LYS A C 1
ATOM 766 O O . LYS A 1 92 ? 9.967 -5.925 -27.782 1.00 84.50 92 LYS A O 1
ATOM 771 N N . GLN A 1 93 ? 10.271 -5.874 -29.997 1.00 89.00 93 GLN A N 1
ATOM 772 C CA . GLN A 1 93 ? 9.624 -7.169 -30.226 1.00 89.00 93 GLN A CA 1
ATOM 773 C C . GLN A 1 93 ? 10.418 -8.321 -29.606 1.00 89.00 93 GLN A C 1
ATOM 775 O O . GLN A 1 93 ? 9.818 -9.227 -29.030 1.00 89.00 93 GLN A O 1
ATOM 780 N N . MET A 1 94 ? 11.746 -8.281 -29.693 1.00 91.12 94 MET A N 1
ATOM 781 C CA . MET A 1 94 ? 12.622 -9.298 -29.120 1.00 91.12 94 MET A CA 1
ATOM 782 C C . MET A 1 94 ? 12.564 -9.301 -27.587 1.00 91.12 94 MET A C 1
ATOM 784 O O . MET A 1 94 ? 12.360 -10.361 -26.997 1.00 91.12 94 MET A O 1
ATOM 788 N N . VAL A 1 95 ? 12.615 -8.122 -26.953 1.00 88.56 95 VAL A N 1
ATOM 789 C CA . VAL A 1 95 ? 12.380 -7.957 -25.505 1.00 88.56 95 VAL A CA 1
ATOM 790 C C . VAL A 1 95 ? 11.036 -8.572 -25.113 1.00 88.56 95 VAL A C 1
ATOM 792 O O . VAL A 1 95 ? 10.984 -9.441 -24.248 1.00 88.56 95 VAL A O 1
ATOM 795 N N . ASN A 1 96 ? 9.954 -8.215 -25.811 1.00 85.31 96 ASN A N 1
ATOM 796 C CA . ASN A 1 96 ? 8.616 -8.736 -25.517 1.00 85.31 96 ASN A CA 1
ATOM 797 C C . ASN A 1 96 ? 8.504 -10.261 -25.667 1.00 85.31 96 ASN A C 1
ATOM 799 O O . ASN A 1 96 ? 7.726 -10.890 -24.952 1.00 85.31 96 ASN A O 1
ATOM 803 N N . ARG A 1 97 ? 9.246 -10.874 -26.597 1.00 90.69 97 ARG A N 1
ATOM 804 C CA . ARG A 1 97 ? 9.280 -12.338 -26.744 1.00 90.69 97 ARG A CA 1
ATOM 805 C C . ARG A 1 97 ? 9.965 -12.997 -25.551 1.00 90.69 97 ARG A C 1
ATOM 807 O O . ARG A 1 97 ? 9.400 -13.937 -24.999 1.00 90.69 97 ARG A O 1
ATOM 814 N N . HIS A 1 98 ? 11.117 -12.476 -25.128 1.00 92.19 98 HIS A N 1
ATOM 815 C CA . HIS A 1 98 ? 11.805 -12.961 -23.930 1.00 92.19 98 HIS A CA 1
ATOM 816 C C . HIS A 1 98 ? 10.948 -12.787 -22.673 1.00 92.19 98 HIS A C 1
ATOM 818 O O . HIS A 1 98 ? 10.815 -13.737 -21.914 1.00 92.19 98 HIS A O 1
ATOM 824 N N . LEU A 1 99 ? 10.288 -11.636 -22.499 1.00 84.56 99 LEU A N 1
ATOM 825 C CA . LEU A 1 99 ? 9.364 -11.393 -21.384 1.00 84.56 99 LEU A CA 1
ATOM 826 C C . LEU A 1 99 ? 8.212 -12.402 -21.355 1.00 84.56 99 LEU A C 1
ATOM 828 O O . LEU A 1 99 ? 7.938 -13.002 -20.321 1.00 84.56 99 LEU A O 1
ATOM 832 N N . LYS A 1 100 ? 7.554 -12.641 -22.497 1.00 85.38 100 LYS A N 1
ATOM 833 C CA . LYS A 1 100 ? 6.464 -13.626 -22.591 1.00 85.38 100 LYS A CA 1
ATOM 834 C C . LYS A 1 100 ? 6.926 -15.034 -22.234 1.00 85.38 100 LYS A C 1
ATOM 836 O O . LYS A 1 100 ? 6.210 -15.732 -21.523 1.00 85.38 100 LYS A O 1
ATOM 841 N N . LEU A 1 101 ? 8.096 -15.433 -22.725 1.00 90.31 101 LEU A N 1
ATOM 842 C CA . LEU A 1 101 ? 8.663 -16.746 -22.445 1.00 90.31 101 LEU A CA 1
ATOM 843 C C . LEU A 1 101 ? 9.080 -16.874 -20.971 1.00 90.31 101 LEU A C 1
ATOM 845 O O . LEU A 1 101 ? 8.739 -17.859 -20.329 1.00 90.31 101 LEU A O 1
ATOM 849 N N . ALA A 1 102 ? 9.724 -15.850 -20.408 1.00 88.06 102 ALA A N 1
ATOM 850 C CA . ALA A 1 102 ? 10.078 -15.786 -18.992 1.00 88.06 102 ALA A CA 1
ATOM 851 C C . ALA A 1 102 ? 8.843 -15.891 -18.087 1.00 88.06 102 ALA A C 1
ATOM 853 O O . ALA A 1 102 ? 8.818 -16.679 -17.149 1.00 88.06 102 ALA A O 1
ATOM 854 N N . ASN A 1 103 ? 7.785 -15.143 -18.414 1.00 81.88 103 ASN A N 1
ATOM 855 C CA . ASN A 1 103 ? 6.509 -15.179 -17.702 1.00 81.88 103 ASN A CA 1
ATOM 856 C C . ASN A 1 103 ? 5.821 -16.554 -17.795 1.00 81.88 103 ASN A C 1
ATOM 858 O O . ASN A 1 103 ? 5.067 -16.911 -16.889 1.00 81.88 103 ASN A O 1
ATOM 862 N N . ALA A 1 104 ? 6.029 -17.298 -18.888 1.00 83.69 104 ALA A N 1
ATOM 863 C CA . ALA A 1 104 ? 5.531 -18.664 -19.034 1.00 83.69 104 ALA A CA 1
ATOM 864 C C . ALA A 1 104 ? 6.312 -19.630 -18.132 1.00 83.69 104 ALA A C 1
ATOM 866 O O . ALA A 1 104 ? 5.696 -20.321 -17.331 1.00 83.69 104 ALA A O 1
ATOM 867 N N . PHE A 1 105 ? 7.647 -19.579 -18.147 1.00 85.69 105 PHE A N 1
ATOM 868 C CA . PHE A 1 105 ? 8.469 -20.380 -17.232 1.00 85.69 105 PHE A CA 1
ATOM 869 C C . PHE A 1 105 ? 8.179 -20.081 -15.760 1.00 85.69 105 PHE A C 1
ATOM 871 O O . PHE A 1 105 ? 8.053 -20.995 -14.954 1.00 85.69 105 PHE A O 1
ATOM 878 N N . LEU A 1 106 ? 7.977 -18.807 -15.411 1.00 78.69 106 LEU A N 1
ATOM 879 C CA . LEU A 1 106 ? 7.611 -18.413 -14.052 1.00 78.69 106 LEU A CA 1
ATOM 880 C C . LEU A 1 106 ? 6.235 -18.961 -13.636 1.00 78.69 106 LEU A C 1
ATOM 882 O O . LEU A 1 106 ? 6.008 -19.218 -12.456 1.00 78.69 106 LEU A O 1
ATOM 886 N N . TYR A 1 107 ? 5.309 -19.121 -14.586 1.00 75.50 107 TYR A N 1
ATOM 887 C CA . TYR A 1 107 ? 4.013 -19.757 -14.340 1.00 75.50 107 TYR A CA 1
ATOM 888 C C . TYR A 1 107 ? 4.155 -21.264 -14.104 1.00 75.50 107 TYR A C 1
ATOM 890 O O . TYR A 1 107 ? 3.488 -21.793 -13.219 1.00 75.50 107 TYR A O 1
ATOM 898 N N . ASP A 1 108 ? 5.064 -21.909 -14.832 1.00 82.38 108 ASP A N 1
ATOM 899 C CA . ASP A 1 108 ? 5.400 -23.329 -14.685 1.00 82.38 108 ASP A CA 1
ATOM 900 C C . ASP A 1 108 ? 6.328 -23.607 -13.479 1.00 82.38 108 ASP A C 1
ATOM 902 O O . ASP A 1 108 ? 6.812 -24.722 -13.308 1.00 82.38 108 ASP A O 1
ATOM 906 N N . GLU A 1 109 ? 6.569 -22.598 -12.629 1.00 79.44 109 GLU A N 1
ATOM 907 C CA . GLU A 1 109 ? 7.471 -22.622 -11.464 1.00 79.44 109 GLU A CA 1
ATOM 908 C C . GLU A 1 109 ? 8.951 -22.904 -11.794 1.00 79.44 109 GLU A C 1
ATOM 910 O O . GLU A 1 109 ? 9.768 -23.083 -10.888 1.00 79.44 109 GLU A O 1
ATOM 915 N N . ASP A 1 110 ? 9.329 -22.865 -13.074 1.00 86.62 110 ASP A N 1
ATOM 916 C CA . ASP A 1 110 ? 10.718 -22.949 -13.519 1.00 86.62 110 ASP A CA 1
ATOM 917 C C . ASP A 1 110 ? 11.390 -21.574 -13.400 1.00 86.62 110 ASP A C 1
ATOM 919 O O . ASP A 1 110 ? 11.515 -20.789 -14.347 1.00 86.62 110 ASP A O 1
ATOM 923 N N . THR A 1 111 ? 11.785 -21.241 -12.172 1.00 84.31 111 THR A N 1
ATOM 924 C CA . THR A 1 111 ? 12.368 -19.936 -11.848 1.00 84.31 111 THR A CA 1
ATOM 925 C C . THR A 1 111 ? 13.723 -19.713 -12.498 1.00 84.31 111 THR A C 1
ATOM 927 O O . THR A 1 111 ? 14.039 -18.578 -12.851 1.00 84.31 111 THR A O 1
ATOM 930 N N . THR A 1 112 ? 14.527 -20.758 -12.689 1.00 90.44 112 THR A N 1
ATOM 931 C CA . THR A 1 112 ? 15.867 -20.628 -13.270 1.00 90.44 112 THR A CA 1
ATOM 932 C C . THR A 1 112 ? 15.770 -20.298 -14.757 1.00 90.44 112 THR A C 1
ATOM 934 O O . THR A 1 112 ? 16.418 -19.348 -15.210 1.00 90.44 112 THR A O 1
ATOM 937 N N . ALA A 1 113 ? 14.899 -20.991 -15.501 1.00 91.19 113 ALA A N 1
ATOM 938 C CA . ALA A 1 113 ? 14.619 -20.663 -16.896 1.00 91.19 113 ALA A CA 1
ATOM 939 C C . ALA A 1 113 ? 13.959 -19.284 -17.034 1.00 91.19 113 ALA A C 1
ATOM 941 O O . ALA A 1 113 ? 14.298 -18.520 -17.944 1.00 91.19 113 ALA A O 1
ATOM 942 N N . ALA A 1 114 ? 13.062 -18.919 -16.111 1.00 89.31 114 ALA A N 1
ATOM 943 C CA . ALA A 1 114 ? 12.460 -17.589 -16.089 1.00 89.31 114 ALA A CA 1
ATOM 944 C C . ALA A 1 114 ? 13.517 -16.485 -15.925 1.00 89.31 114 ALA A C 1
ATOM 946 O O . ALA A 1 114 ? 13.540 -15.538 -16.716 1.00 89.31 114 ALA A O 1
ATOM 947 N N . ILE A 1 115 ? 14.425 -16.618 -14.949 1.00 90.94 115 ILE A N 1
ATOM 948 C CA . ILE A 1 115 ? 15.505 -15.650 -14.697 1.00 90.94 115 ILE A CA 1
ATOM 949 C C . ILE A 1 115 ? 16.399 -15.498 -15.927 1.00 90.94 115 ILE A C 1
ATOM 951 O O . ILE A 1 115 ? 16.674 -14.367 -16.322 1.00 90.94 115 ILE A O 1
ATOM 955 N N . ASP A 1 116 ? 16.808 -16.595 -16.571 1.00 94.81 116 ASP A N 1
ATOM 956 C CA . ASP A 1 116 ? 17.623 -16.539 -17.794 1.00 94.81 116 ASP A CA 1
ATOM 957 C C . ASP A 1 116 ? 16.931 -15.728 -18.906 1.00 94.81 116 ASP A C 1
ATOM 959 O O . ASP A 1 116 ? 17.536 -14.849 -19.529 1.00 94.81 116 ASP A O 1
ATOM 963 N N . GLN A 1 117 ? 15.634 -15.953 -19.126 1.00 94.50 117 GLN A N 1
ATOM 964 C CA . GLN A 1 117 ? 14.882 -15.210 -20.138 1.00 94.50 117 GLN A CA 1
ATOM 965 C C . GLN A 1 117 ? 14.693 -13.735 -19.770 1.00 94.50 117 GLN A C 1
ATOM 967 O O . GLN A 1 117 ? 14.844 -12.868 -20.636 1.00 94.50 117 GLN A O 1
ATOM 972 N N . TYR A 1 118 ? 14.439 -13.410 -18.501 1.00 91.56 118 TYR A N 1
ATOM 973 C CA . TYR A 1 118 ? 14.404 -12.014 -18.064 1.00 91.56 118 TYR A CA 1
ATOM 974 C C . TYR A 1 118 ? 15.772 -11.337 -18.194 1.00 91.56 118 TYR A C 1
ATOM 976 O O . TYR A 1 118 ? 15.845 -10.194 -18.640 1.00 91.56 118 TYR A O 1
ATOM 984 N N . GLN A 1 119 ? 16.873 -12.027 -17.890 1.00 94.25 119 GLN A N 1
ATOM 985 C CA . GLN A 1 119 ? 18.224 -11.500 -18.095 1.00 94.25 119 GLN A CA 1
ATOM 986 C C . GLN A 1 119 ? 18.506 -11.236 -19.578 1.00 94.25 119 GLN A C 1
ATOM 988 O O . GLN A 1 119 ? 19.102 -10.214 -19.915 1.00 94.25 119 GLN A O 1
ATOM 993 N N . LYS A 1 120 ? 18.042 -12.105 -20.485 1.00 95.44 120 LYS A N 1
ATOM 994 C CA . LYS A 1 120 ? 18.104 -11.861 -21.937 1.00 95.44 120 LYS A CA 1
ATOM 995 C C . LYS A 1 120 ? 17.301 -10.624 -22.340 1.00 95.44 120 LYS A C 1
ATOM 997 O O . LYS A 1 120 ? 17.798 -9.820 -23.127 1.00 95.44 120 LYS A O 1
ATOM 1002 N N . ALA A 1 121 ? 16.117 -10.418 -21.761 1.00 92.31 121 ALA A N 1
ATOM 1003 C CA . ALA A 1 121 ? 15.351 -9.189 -21.959 1.00 92.31 121 ALA A CA 1
ATOM 1004 C C . ALA A 1 121 ? 16.111 -7.949 -21.445 1.00 92.31 121 ALA A C 1
ATOM 1006 O O . ALA A 1 121 ? 16.181 -6.952 -22.159 1.00 92.31 121 ALA A O 1
ATOM 1007 N N . LEU A 1 122 ? 16.755 -8.029 -20.273 1.00 89.94 122 LEU A N 1
ATOM 1008 C CA . LEU A 1 122 ? 17.550 -6.932 -19.704 1.00 89.94 122 LEU A CA 1
ATOM 1009 C C . LEU A 1 122 ? 18.843 -6.641 -20.466 1.00 89.94 122 LEU A C 1
ATOM 1011 O O . LEU A 1 122 ? 19.301 -5.506 -20.473 1.00 89.94 122 LEU A O 1
ATOM 1015 N N . LYS A 1 123 ? 19.441 -7.621 -21.147 1.00 93.25 123 LYS A N 1
ATOM 1016 C CA . LYS A 1 123 ? 20.577 -7.351 -22.045 1.00 93.25 123 LYS A CA 1
ATOM 1017 C C . LYS A 1 123 ? 20.174 -6.451 -23.215 1.00 93.25 123 LYS A C 1
ATOM 1019 O O . LYS A 1 123 ? 20.982 -5.653 -23.676 1.00 93.25 123 LYS A O 1
ATOM 1024 N N . LEU A 1 124 ? 18.936 -6.587 -23.692 1.00 89.88 124 LEU A N 1
ATOM 1025 C CA . LEU A 1 124 ? 18.391 -5.784 -24.786 1.00 89.88 124 LEU A CA 1
ATOM 1026 C C . LEU A 1 124 ? 17.816 -4.451 -24.291 1.00 89.88 124 LEU A C 1
ATOM 1028 O O . LEU A 1 124 ? 17.966 -3.441 -24.968 1.00 89.88 124 LEU A O 1
ATOM 1032 N N . ASP A 1 125 ? 17.162 -4.438 -23.132 1.00 84.06 125 ASP A N 1
ATOM 1033 C CA . ASP A 1 125 ? 16.642 -3.241 -22.466 1.00 84.06 125 ASP A CA 1
ATOM 1034 C C . ASP A 1 125 ? 16.965 -3.317 -20.963 1.00 84.06 125 ASP A C 1
ATOM 1036 O O . ASP A 1 125 ? 16.159 -3.830 -20.182 1.00 84.06 125 ASP A O 1
ATOM 1040 N N . PRO A 1 126 ? 18.133 -2.798 -20.531 1.00 84.06 126 PRO A N 1
ATOM 1041 C CA . PRO A 1 126 ? 18.573 -2.864 -19.131 1.00 84.06 126 PRO A CA 1
ATOM 1042 C C . PRO A 1 126 ? 17.623 -2.178 -18.152 1.00 84.06 126 PRO A C 1
ATOM 1044 O O . PRO A 1 126 ? 17.650 -2.439 -16.948 1.00 84.06 126 PRO A O 1
ATOM 1047 N N . THR A 1 127 ? 16.788 -1.278 -18.667 1.00 75.94 127 THR A N 1
ATOM 1048 C CA . THR A 1 127 ? 15.845 -0.476 -17.893 1.00 75.94 127 THR A CA 1
ATOM 1049 C C . THR A 1 127 ? 14.439 -1.054 -17.865 1.00 75.94 127 THR A C 1
ATOM 1051 O O . THR A 1 127 ? 13.549 -0.423 -17.294 1.00 75.94 127 THR A O 1
ATOM 1054 N N . ASN A 1 128 ? 14.232 -2.237 -18.450 1.00 80.31 128 ASN A N 1
ATOM 1055 C CA . ASN A 1 128 ? 12.913 -2.824 -18.573 1.00 80.31 128 ASN A CA 1
ATOM 1056 C C . ASN A 1 128 ? 12.328 -3.191 -17.193 1.00 80.31 128 ASN A C 1
ATOM 1058 O O . ASN A 1 128 ? 12.834 -4.105 -16.535 1.00 80.31 128 ASN A O 1
ATOM 1062 N N . PRO A 1 129 ? 11.248 -2.527 -16.747 1.00 73.38 129 PRO A N 1
ATOM 1063 C CA . PRO A 1 129 ? 10.696 -2.733 -15.409 1.00 73.38 129 PRO A CA 1
ATOM 1064 C C . PRO A 1 129 ? 10.090 -4.127 -15.224 1.00 73.38 129 PRO A C 1
ATOM 1066 O O . PRO A 1 129 ? 10.179 -4.695 -14.138 1.00 73.38 129 PRO A O 1
ATOM 1069 N N . GLU A 1 130 ? 9.487 -4.689 -16.276 1.00 76.69 130 GLU A N 1
ATOM 1070 C CA . GLU A 1 130 ? 8.862 -6.012 -16.229 1.00 76.69 130 GLU A CA 1
ATOM 1071 C C . GLU A 1 130 ? 9.920 -7.099 -16.033 1.00 76.69 130 GLU A C 1
ATOM 1073 O O . GLU A 1 130 ? 9.757 -7.955 -15.168 1.00 76.69 130 GLU A O 1
ATOM 1078 N N . ALA A 1 131 ? 11.042 -7.023 -16.757 1.00 83.75 131 ALA A N 1
ATOM 1079 C CA . ALA A 1 131 ? 12.128 -7.985 -16.596 1.00 83.75 131 ALA A CA 1
ATOM 1080 C C . ALA A 1 131 ? 12.833 -7.868 -15.235 1.00 83.75 131 ALA A C 1
ATOM 1082 O O . ALA A 1 131 ? 13.100 -8.888 -14.603 1.00 83.75 131 ALA A O 1
ATOM 1083 N N . GLN A 1 132 ? 13.100 -6.647 -14.750 1.00 82.06 132 GLN A N 1
ATOM 1084 C CA . GLN A 1 132 ? 13.696 -6.438 -13.420 1.00 82.06 132 GLN A CA 1
ATOM 1085 C C . GLN A 1 132 ? 12.817 -7.034 -12.314 1.00 82.06 132 GLN A C 1
ATOM 1087 O O . GLN A 1 132 ? 13.300 -7.747 -11.435 1.00 82.06 132 GLN A O 1
ATOM 1092 N N . MET A 1 133 ? 11.511 -6.781 -12.387 1.00 77.88 133 MET A N 1
ATOM 1093 C CA . MET A 1 133 ? 10.546 -7.316 -11.435 1.00 77.88 133 MET A CA 1
ATOM 1094 C C . MET A 1 133 ? 10.377 -8.834 -11.568 1.00 77.88 133 MET A C 1
ATOM 1096 O O . MET A 1 133 ? 10.258 -9.522 -10.559 1.00 77.88 133 MET A O 1
ATOM 1100 N N . GLY A 1 134 ? 10.396 -9.362 -12.792 1.00 79.75 134 GLY A N 1
ATOM 1101 C CA . GLY A 1 134 ? 10.325 -10.793 -13.066 1.00 79.75 134 GLY A CA 1
ATOM 1102 C C . GLY A 1 134 ? 11.449 -11.583 -12.393 1.00 79.75 134 GLY A C 1
ATOM 1103 O O . GLY A 1 134 ? 11.173 -12.574 -11.719 1.00 79.75 134 GLY A O 1
ATOM 1104 N N . ILE A 1 135 ? 12.695 -11.098 -12.488 1.00 84.75 135 ILE A N 1
ATOM 1105 C CA . ILE A 1 135 ? 13.844 -11.687 -11.774 1.00 84.75 135 ILE A CA 1
ATOM 1106 C C . ILE A 1 135 ? 13.629 -11.615 -10.266 1.00 84.75 135 ILE A C 1
ATOM 1108 O O . ILE A 1 135 ? 13.754 -12.625 -9.585 1.00 84.75 135 ILE A O 1
ATOM 1112 N N . PHE A 1 136 ? 13.250 -10.444 -9.748 1.00 80.12 136 PHE A N 1
ATOM 1113 C CA . PHE A 1 136 ? 13.023 -10.264 -8.316 1.00 80.12 136 PHE A CA 1
ATOM 1114 C C . PHE A 1 136 ? 11.983 -11.254 -7.760 1.00 80.12 136 PHE A C 1
ATOM 1116 O O . PHE A 1 136 ? 12.161 -11.823 -6.683 1.00 80.12 136 PHE A O 1
ATOM 1123 N N . ILE A 1 137 ? 10.909 -11.499 -8.514 1.00 75.19 137 ILE A N 1
ATOM 1124 C CA . ILE A 1 137 ? 9.882 -12.481 -8.160 1.00 75.19 137 ILE A CA 1
ATOM 1125 C C . ILE A 1 137 ? 10.444 -13.905 -8.211 1.00 75.19 137 ILE A C 1
ATOM 1127 O O . ILE A 1 137 ? 10.217 -14.674 -7.278 1.00 75.19 137 ILE A O 1
ATOM 1131 N N . ALA A 1 138 ? 11.167 -14.260 -9.271 1.00 80.19 138 ALA A N 1
ATOM 1132 C CA . ALA A 1 138 ? 11.756 -15.586 -9.425 1.00 80.19 138 ALA A CA 1
ATOM 1133 C C . ALA A 1 138 ? 12.784 -15.906 -8.318 1.00 80.19 138 ALA A C 1
ATOM 1135 O O . ALA A 1 138 ? 12.767 -17.008 -7.768 1.00 80.19 138 ALA A O 1
ATOM 1136 N N . ASP A 1 139 ? 13.596 -14.928 -7.908 1.00 81.06 139 ASP A N 1
ATOM 1137 C CA . ASP A 1 139 ? 14.524 -15.050 -6.777 1.00 81.06 139 ASP A CA 1
ATOM 1138 C C . ASP A 1 139 ? 13.780 -15.296 -5.454 1.00 81.06 139 ASP A C 1
ATOM 1140 O O . ASP A 1 139 ? 14.219 -16.090 -4.618 1.00 81.06 139 ASP A O 1
ATOM 1144 N N . ILE A 1 140 ? 12.635 -14.634 -5.244 1.00 72.31 140 ILE A N 1
ATOM 1145 C CA . ILE A 1 140 ? 11.782 -14.873 -4.070 1.00 72.31 140 ILE A CA 1
ATOM 1146 C C . ILE A 1 140 ? 11.211 -16.290 -4.091 1.00 72.31 140 ILE A C 1
ATOM 1148 O O . ILE A 1 140 ? 11.237 -16.954 -3.054 1.00 72.31 140 ILE A O 1
ATOM 1152 N N . TYR A 1 141 ? 10.727 -16.761 -5.245 1.00 71.38 141 TYR A N 1
ATOM 1153 C CA . TYR A 1 141 ? 10.267 -18.144 -5.398 1.00 71.38 141 TYR A CA 1
ATOM 1154 C C . TYR A 1 141 ? 11.356 -19.143 -5.021 1.00 71.38 141 TYR A C 1
ATOM 1156 O O . TYR A 1 141 ? 11.092 -20.105 -4.306 1.00 71.38 141 TYR A O 1
ATOM 1164 N N . GLN A 1 142 ? 12.586 -18.903 -5.472 1.00 75.94 142 GLN A N 1
ATOM 1165 C CA . GLN A 1 142 ? 13.707 -19.782 -5.168 1.00 75.94 142 GLN A CA 1
ATOM 1166 C C . GLN A 1 142 ? 14.065 -19.764 -3.672 1.00 75.94 142 GLN A C 1
ATOM 1168 O O . GLN A 1 142 ? 14.423 -20.798 -3.112 1.00 75.94 142 GLN A O 1
ATOM 1173 N N . GLN A 1 143 ? 13.942 -18.608 -3.009 1.00 72.69 143 GLN A N 1
ATOM 1174 C CA . GLN A 1 143 ? 14.214 -18.459 -1.573 1.00 72.69 143 GLN A CA 1
ATOM 1175 C C . GLN A 1 143 ? 13.125 -19.056 -0.673 1.00 72.69 143 GLN A C 1
ATOM 1177 O O . GLN A 1 143 ? 13.421 -19.447 0.455 1.00 72.69 143 GLN A O 1
ATOM 1182 N N . GLN A 1 144 ? 11.869 -19.102 -1.122 1.00 68.00 144 GLN A N 1
ATOM 1183 C CA . GLN A 1 144 ? 10.750 -19.602 -0.327 1.00 68.00 144 GLN A CA 1
ATOM 1184 C C . GLN A 1 144 ? 10.262 -20.941 -0.875 1.00 68.00 144 GLN A C 1
ATOM 1186 O O . GLN A 1 144 ? 9.477 -20.982 -1.817 1.00 68.00 144 GLN A O 1
ATOM 1191 N N . GLN A 1 145 ? 10.690 -22.046 -0.256 1.00 54.66 145 GLN A N 1
ATOM 1192 C CA . GLN A 1 145 ? 10.197 -23.391 -0.568 1.00 54.66 145 GLN A CA 1
ATOM 1193 C C . GLN A 1 145 ? 8.653 -23.479 -0.438 1.00 54.66 145 GLN A C 1
ATOM 1195 O O . GLN A 1 145 ? 8.095 -23.738 0.625 1.00 54.66 145 GLN A O 1
ATOM 1200 N N . LYS A 1 146 ? 7.971 -23.261 -1.569 1.00 53.78 146 LYS A N 1
ATOM 1201 C CA . LYS A 1 146 ? 6.637 -23.726 -1.998 1.00 53.78 146 LYS A CA 1
ATOM 1202 C C . LYS A 1 146 ? 5.348 -23.403 -1.217 1.00 53.78 146 LYS A C 1
ATOM 1204 O O . LYS A 1 146 ? 4.299 -23.741 -1.753 1.00 53.78 146 LYS A O 1
ATOM 1209 N N . GLN A 1 147 ? 5.310 -22.754 -0.048 1.00 47.06 147 GLN A N 1
ATOM 1210 C CA . GLN A 1 147 ? 4.054 -22.799 0.749 1.00 47.06 147 GLN A CA 1
ATOM 1211 C C . GLN A 1 147 ? 3.121 -21.575 0.849 1.00 47.06 147 GLN A C 1
ATOM 1213 O O . GLN A 1 147 ? 2.057 -21.735 1.440 1.00 47.06 147 GLN A O 1
ATOM 1218 N N . SER A 1 148 ? 3.376 -20.391 0.271 1.00 47.53 148 SER A N 1
ATOM 1219 C CA . SER A 1 148 ? 2.397 -19.287 0.483 1.00 47.53 148 SER A CA 1
ATOM 1220 C C . SER A 1 148 ? 2.262 -18.211 -0.598 1.00 47.53 148 SER A C 1
ATOM 1222 O O . SER A 1 148 ? 1.560 -17.219 -0.403 1.00 47.53 148 SER A O 1
ATOM 1224 N N . TYR A 1 149 ? 2.886 -18.373 -1.765 1.00 53.25 149 TYR A N 1
ATOM 1225 C CA . TYR A 1 149 ? 2.953 -17.294 -2.752 1.00 53.25 149 TYR A CA 1
ATOM 1226 C C . TYR A 1 149 ? 2.356 -17.708 -4.106 1.00 53.25 149 TYR A C 1
ATOM 1228 O O . TYR A 1 149 ? 2.895 -18.561 -4.808 1.00 53.25 149 TYR A O 1
ATOM 1236 N N . ARG A 1 150 ? 1.200 -17.122 -4.467 1.00 52.41 150 ARG A N 1
ATOM 1237 C CA . ARG A 1 150 ? 0.457 -17.442 -5.704 1.00 52.41 150 ARG A CA 1
ATOM 1238 C C . ARG A 1 150 ? 0.930 -16.557 -6.870 1.00 52.41 150 ARG A C 1
ATOM 1240 O O . ARG A 1 150 ? 0.586 -15.369 -6.879 1.00 52.41 150 ARG A O 1
ATOM 1247 N N . PRO A 1 151 ? 1.592 -17.114 -7.903 1.00 47.50 151 PRO A N 1
ATOM 1248 C CA . PRO A 1 151 ? 2.203 -16.316 -8.975 1.00 47.50 151 PRO A CA 1
ATOM 1249 C C . PRO A 1 151 ? 1.148 -15.558 -9.782 1.00 47.50 151 PRO A C 1
ATOM 1251 O O . PRO A 1 151 ? 1.354 -14.425 -10.217 1.00 47.50 151 PRO A O 1
ATOM 1254 N N . GLY A 1 152 ? -0.040 -16.157 -9.911 1.00 51.66 152 GLY A N 1
ATOM 1255 C CA . GLY A 1 152 ? -1.179 -15.561 -10.600 1.00 51.66 152 GLY A CA 1
ATOM 1256 C C . GLY A 1 152 ? -1.672 -14.251 -9.982 1.00 51.66 152 GLY A C 1
ATOM 1257 O O . GLY A 1 152 ? -2.173 -13.409 -10.718 1.00 51.66 152 GLY A O 1
ATOM 1258 N N . THR A 1 153 ? -1.522 -14.036 -8.670 1.00 51.62 153 THR A N 1
ATOM 1259 C CA . THR A 1 153 ? -2.013 -12.813 -8.012 1.00 51.62 153 THR A CA 1
ATOM 1260 C C . THR A 1 153 ? -1.144 -11.615 -8.361 1.00 51.62 153 THR A C 1
ATOM 1262 O O . THR A 1 153 ? -1.669 -10.567 -8.727 1.00 51.62 153 THR A O 1
ATOM 1265 N N . ILE A 1 154 ? 0.178 -11.781 -8.326 1.00 51.75 154 ILE A N 1
ATOM 1266 C CA . ILE A 1 154 ? 1.102 -10.695 -8.657 1.00 51.75 154 ILE A CA 1
ATOM 1267 C C . ILE A 1 154 ? 1.214 -10.506 -10.155 1.00 51.75 154 ILE A C 1
ATOM 1269 O O . ILE A 1 154 ? 1.176 -9.368 -10.595 1.00 51.75 154 ILE A O 1
ATOM 1273 N N . ARG A 1 155 ? 1.158 -11.570 -10.963 1.00 55.62 155 ARG A N 1
ATOM 1274 C CA . ARG A 1 155 ? 0.959 -11.425 -12.410 1.00 55.62 155 ARG A CA 1
ATOM 1275 C C . ARG A 1 155 ? -0.309 -10.635 -12.734 1.00 55.62 155 ARG A C 1
ATOM 1277 O O . ARG A 1 155 ? -0.254 -9.753 -13.579 1.00 55.62 155 ARG A O 1
ATOM 1284 N N . ARG A 1 156 ? -1.435 -10.909 -12.062 1.00 57.97 156 ARG A N 1
ATOM 1285 C CA . ARG A 1 156 ? -2.673 -10.132 -12.243 1.00 57.97 156 ARG A CA 1
ATOM 1286 C C . ARG A 1 156 ? -2.515 -8.694 -11.779 1.00 57.97 156 ARG A C 1
ATOM 1288 O O . ARG A 1 156 ? -2.997 -7.824 -12.480 1.00 57.97 156 ARG A O 1
ATOM 1295 N N . GLN A 1 157 ? -1.840 -8.431 -10.662 1.00 54.19 157 GLN A N 1
ATOM 1296 C CA . GLN A 1 157 ? -1.589 -7.060 -10.206 1.00 54.19 157 GLN A CA 1
ATOM 1297 C C . GLN A 1 157 ? -0.676 -6.301 -11.168 1.00 54.19 157 GLN A C 1
ATOM 1299 O O . GLN A 1 157 ? -1.016 -5.200 -11.568 1.00 54.19 157 GLN A O 1
ATOM 1304 N N . ILE A 1 158 ? 0.427 -6.906 -11.604 1.00 55.66 158 ILE A N 1
ATOM 1305 C CA . ILE A 1 158 ? 1.329 -6.376 -12.630 1.00 55.66 158 ILE A CA 1
ATOM 1306 C C . ILE A 1 158 ? 0.532 -6.079 -13.895 1.00 55.66 158 ILE A C 1
ATOM 1308 O O . ILE A 1 158 ? 0.491 -4.946 -14.353 1.00 55.66 158 ILE A O 1
ATOM 1312 N N . GLN A 1 159 ? -0.157 -7.080 -14.435 1.00 58.50 159 GLN A N 1
ATOM 1313 C CA . GLN A 1 159 ? -0.899 -6.951 -15.681 1.00 58.50 159 GLN A CA 1
ATOM 1314 C C . GLN A 1 159 ? -2.027 -5.924 -15.570 1.00 58.50 159 GLN A C 1
ATOM 1316 O O . GLN A 1 159 ? -2.205 -5.146 -16.499 1.00 58.50 159 GLN A O 1
ATOM 1321 N N . PHE A 1 160 ? -2.732 -5.877 -14.438 1.00 56.50 160 PHE A N 1
ATOM 1322 C CA . PHE A 1 160 ? -3.738 -4.864 -14.138 1.00 56.50 160 PHE A CA 1
ATOM 1323 C C . PHE A 1 160 ? -3.114 -3.471 -14.148 1.00 56.50 160 PHE A C 1
ATOM 1325 O O . PHE A 1 160 ? -3.536 -2.646 -14.945 1.00 56.50 160 PHE A O 1
ATOM 1332 N N . ILE A 1 161 ? -2.041 -3.245 -13.389 1.00 52.62 161 ILE A N 1
ATOM 1333 C CA . ILE A 1 161 ? -1.370 -1.946 -13.288 1.00 52.62 161 ILE A CA 1
ATOM 1334 C C . ILE A 1 161 ? -0.791 -1.507 -14.643 1.00 52.62 161 ILE A C 1
ATOM 1336 O O . ILE A 1 161 ? -0.979 -0.364 -15.049 1.00 52.62 161 ILE A O 1
ATOM 1340 N N . PHE A 1 162 ? -0.117 -2.396 -15.381 1.00 59.03 162 PHE A N 1
ATOM 1341 C CA . PHE A 1 162 ? 0.402 -2.080 -16.716 1.00 59.03 162 PHE A CA 1
ATOM 1342 C C . PHE A 1 162 ? -0.731 -1.832 -17.724 1.00 59.03 162 PHE A C 1
ATOM 1344 O O . PHE A 1 162 ? -0.580 -0.979 -18.599 1.00 59.03 162 PHE A O 1
ATOM 1351 N N . SER A 1 163 ? -1.866 -2.533 -17.607 1.00 53.16 163 SER A N 1
ATOM 1352 C CA . SER A 1 163 ? -3.043 -2.313 -18.459 1.00 53.16 163 SER A CA 1
ATOM 1353 C C . SER A 1 163 ? -3.785 -1.020 -18.120 1.00 53.16 163 SER A C 1
ATOM 1355 O O . SER A 1 163 ? -4.190 -0.297 -19.025 1.00 53.16 163 SER A O 1
ATOM 1357 N N . GLU A 1 164 ? -3.892 -0.682 -16.838 1.00 48.69 164 GLU A N 1
ATOM 1358 C CA . GLU A 1 164 ? -4.520 0.536 -16.340 1.00 48.69 164 GLU A CA 1
ATOM 1359 C C . GLU A 1 164 ? -3.670 1.749 -16.717 1.00 48.69 164 GLU A C 1
ATOM 1361 O O . GLU A 1 164 ? -4.184 2.698 -17.308 1.00 48.69 164 GLU A O 1
ATOM 1366 N N . ALA A 1 165 ? -2.351 1.674 -16.511 1.00 50.06 165 ALA A N 1
ATOM 1367 C CA . ALA A 1 165 ? -1.403 2.697 -16.939 1.00 50.06 165 ALA A CA 1
ATOM 1368 C C . ALA A 1 165 ? -1.426 2.913 -18.465 1.00 50.06 165 ALA A C 1
ATOM 1370 O O . ALA A 1 165 ? -1.280 4.049 -18.926 1.00 50.06 165 ALA A O 1
ATOM 1371 N N . ALA A 1 166 ? -1.655 1.846 -19.246 1.00 49.47 166 ALA A N 1
ATOM 1372 C CA . ALA A 1 166 ? -1.763 1.907 -20.706 1.00 49.47 166 ALA A CA 1
ATOM 1373 C C . ALA A 1 166 ? -3.063 2.566 -21.185 1.00 49.47 166 ALA A C 1
ATOM 1375 O O . ALA A 1 166 ? -3.046 3.266 -22.194 1.00 49.47 166 ALA A O 1
ATOM 1376 N N . GLN A 1 167 ? -4.178 2.346 -20.485 1.00 44.94 167 GLN A N 1
ATOM 1377 C CA . GLN A 1 167 ? -5.502 2.840 -20.881 1.00 44.94 167 GLN A CA 1
ATOM 1378 C C . GLN A 1 167 ? -5.747 4.300 -20.491 1.00 44.94 167 GLN A C 1
ATOM 1380 O O . GLN A 1 167 ? -6.445 5.024 -21.192 1.00 44.94 167 GLN A O 1
ATOM 1385 N N . THR A 1 168 ? -5.172 4.751 -19.381 1.00 43.75 168 THR A N 1
ATOM 1386 C CA . THR A 1 168 ? -5.525 6.036 -18.755 1.00 43.75 168 THR A CA 1
ATOM 1387 C C . THR A 1 168 ? -4.638 7.208 -19.190 1.00 43.75 168 THR A C 1
ATOM 1389 O O . THR A 1 168 ? -4.741 8.295 -18.628 1.00 43.75 168 THR A O 1
ATOM 1392 N N . ASN A 1 169 ? -3.723 7.022 -20.157 1.00 43.41 169 ASN A N 1
ATOM 1393 C CA . ASN A 1 169 ? -2.608 7.955 -20.408 1.00 43.41 169 ASN A CA 1
ATOM 1394 C C . ASN A 1 169 ? -1.786 8.270 -19.132 1.00 43.41 169 ASN A C 1
ATOM 1396 O O . ASN A 1 169 ? -0.970 9.194 -19.130 1.00 43.41 169 ASN A O 1
ATOM 1400 N N . VAL A 1 170 ? -1.941 7.482 -18.059 1.00 45.50 170 VAL A N 1
ATOM 1401 C CA . VAL A 1 170 ? -1.237 7.651 -16.780 1.00 45.50 170 VAL A CA 1
ATOM 1402 C C . VAL A 1 170 ? 0.255 7.385 -16.928 1.00 45.50 170 VAL A C 1
ATOM 1404 O O . VAL A 1 170 ? 1.030 7.941 -16.163 1.00 45.50 170 VAL A O 1
ATOM 1407 N N . PHE A 1 171 ? 0.710 6.685 -17.974 1.00 45.72 171 PHE A N 1
ATOM 1408 C CA . PHE A 1 171 ? 2.138 6.647 -18.324 1.00 45.72 171 PHE A CA 1
ATOM 1409 C C . PHE A 1 171 ? 2.761 8.028 -18.591 1.00 45.72 171 PHE A C 1
ATOM 1411 O O . PHE A 1 171 ? 3.982 8.150 -18.536 1.00 45.72 171 PHE A O 1
ATOM 1418 N N . LYS A 1 172 ? 1.960 9.077 -18.831 1.00 42.81 172 LYS A N 1
ATOM 1419 C CA . LYS A 1 172 ? 2.452 10.462 -18.865 1.00 42.81 172 LYS A CA 1
ATOM 1420 C C . LYS A 1 172 ? 2.906 10.963 -17.480 1.00 42.81 172 LYS A C 1
ATOM 1422 O O . LYS A 1 172 ? 3.717 11.880 -17.424 1.00 42.81 172 LYS A O 1
ATOM 1427 N N . TYR A 1 173 ? 2.414 10.357 -16.396 1.00 44.06 173 TYR A N 1
ATOM 1428 C CA . TYR A 1 173 ? 2.618 10.768 -14.998 1.00 44.06 173 TYR A CA 1
ATOM 1429 C C . TYR A 1 173 ? 3.123 9.644 -14.071 1.00 44.06 173 TYR A C 1
ATOM 1431 O O . TYR A 1 173 ? 3.311 9.871 -12.881 1.00 44.06 173 TYR A O 1
ATOM 1439 N N . LEU A 1 174 ? 3.340 8.427 -14.582 1.00 57.56 174 LEU A N 1
ATOM 1440 C CA . LEU A 1 174 ? 3.811 7.289 -13.796 1.00 57.56 174 LEU A CA 1
ATOM 1441 C C . LEU A 1 174 ? 4.970 6.605 -14.523 1.00 57.56 174 LEU A C 1
ATOM 1443 O O . LEU A 1 174 ? 4.781 5.842 -15.473 1.00 57.56 174 LEU A O 1
ATOM 1447 N N . HIS A 1 175 ? 6.194 6.898 -14.081 1.00 70.62 175 HIS A N 1
ATOM 1448 C CA . HIS A 1 175 ? 7.404 6.330 -14.663 1.00 70.62 175 HIS A CA 1
ATOM 1449 C C . HIS A 1 175 ? 7.430 4.800 -14.437 1.00 70.62 175 HIS A C 1
ATOM 1451 O O . HIS A 1 175 ? 7.498 4.362 -13.283 1.00 70.62 175 HIS A O 1
ATOM 1457 N N . PRO A 1 176 ? 7.455 3.953 -15.488 1.00 70.88 176 PRO A N 1
ATOM 1458 C CA . PRO A 1 176 ? 7.364 2.492 -15.351 1.00 70.88 176 PRO A CA 1
ATOM 1459 C C . PRO A 1 176 ? 8.410 1.885 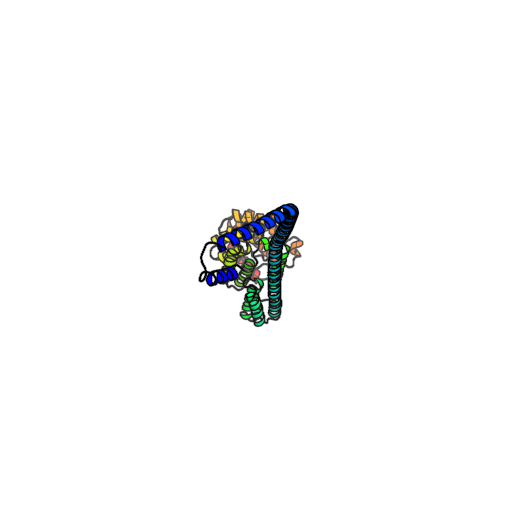-14.402 1.00 70.88 176 PRO A C 1
ATOM 1461 O O . PRO A 1 176 ? 8.126 0.969 -13.634 1.00 70.88 176 PRO A O 1
ATOM 1464 N N . LYS A 1 177 ? 9.626 2.443 -14.408 1.00 75.50 177 LYS A N 1
ATOM 1465 C CA . LYS A 1 177 ? 10.700 2.067 -13.476 1.00 75.50 177 LYS A CA 1
ATOM 1466 C C . LYS A 1 177 ? 10.371 2.399 -12.013 1.00 75.50 177 LYS A C 1
ATOM 1468 O O . LYS A 1 177 ? 10.627 1.576 -11.142 1.00 75.50 177 LYS A O 1
ATOM 1473 N N . ALA A 1 178 ? 9.792 3.570 -11.733 1.00 82.31 178 ALA A N 1
ATOM 1474 C CA . ALA A 1 178 ? 9.397 3.937 -10.373 1.00 82.31 178 ALA A CA 1
ATOM 1475 C C . ALA A 1 178 ? 8.309 2.993 -9.859 1.00 82.31 178 ALA A C 1
ATOM 1477 O O . ALA A 1 178 ? 8.392 2.503 -8.738 1.00 82.31 178 ALA A O 1
ATOM 1478 N N . LEU A 1 179 ? 7.344 2.663 -10.717 1.00 77.06 179 LEU A N 1
ATOM 1479 C CA . LEU A 1 179 ? 6.301 1.699 -10.404 1.00 77.06 179 LEU A CA 1
ATOM 1480 C C . LEU A 1 179 ? 6.871 0.309 -10.076 1.00 77.06 179 LEU A C 1
ATOM 1482 O O . LEU A 1 179 ? 6.494 -0.269 -9.061 1.00 77.06 179 LEU A O 1
ATOM 1486 N N . ALA A 1 180 ? 7.818 -0.208 -10.865 1.00 76.31 180 ALA A N 1
ATOM 1487 C CA . ALA A 1 180 ? 8.481 -1.476 -10.545 1.00 76.31 180 ALA A CA 1
ATOM 1488 C C . ALA A 1 180 ? 9.164 -1.436 -9.171 1.00 76.31 180 ALA A C 1
ATOM 1490 O O . ALA A 1 180 ? 9.034 -2.372 -8.383 1.00 76.31 180 ALA A O 1
ATOM 1491 N N . HIS A 1 181 ? 9.831 -0.329 -8.842 1.00 84.19 181 HIS A N 1
ATOM 1492 C CA . HIS A 1 181 ? 10.409 -0.124 -7.519 1.00 84.19 181 HIS A CA 1
ATOM 1493 C C . HIS A 1 181 ? 9.352 -0.058 -6.404 1.00 84.19 181 HIS A C 1
ATOM 1495 O O . HIS A 1 181 ? 9.548 -0.677 -5.364 1.00 84.19 181 HIS A O 1
ATOM 1501 N N . VAL A 1 182 ? 8.201 0.588 -6.615 1.00 83.69 182 VAL A N 1
ATOM 1502 C CA . VAL A 1 182 ? 7.074 0.545 -5.660 1.00 83.69 182 VAL A CA 1
ATOM 1503 C C . VAL A 1 182 ? 6.607 -0.892 -5.435 1.00 83.69 182 VAL A C 1
ATOM 1505 O O . VAL A 1 182 ? 6.397 -1.303 -4.298 1.00 83.69 182 VAL A O 1
ATOM 1508 N N . MET A 1 183 ? 6.470 -1.678 -6.502 1.00 77.88 183 MET A N 1
ATOM 1509 C CA . MET A 1 183 ? 6.010 -3.064 -6.406 1.00 77.88 183 MET A CA 1
ATOM 1510 C C . MET A 1 183 ? 7.015 -3.955 -5.671 1.00 77.88 183 MET A C 1
ATOM 1512 O O . MET A 1 183 ? 6.622 -4.707 -4.780 1.00 77.88 183 MET A O 1
ATOM 1516 N N . MET A 1 184 ? 8.310 -3.830 -5.979 1.00 81.88 184 MET A N 1
ATOM 1517 C CA . MET A 1 184 ? 9.373 -4.513 -5.233 1.00 81.88 184 MET A CA 1
ATOM 1518 C C . MET A 1 184 ? 9.372 -4.087 -3.758 1.00 81.88 184 MET A C 1
ATOM 1520 O O . MET A 1 184 ? 9.472 -4.937 -2.873 1.00 81.88 184 MET A O 1
ATOM 1524 N N . GLY A 1 185 ? 9.175 -2.794 -3.480 1.00 86.88 185 GLY A N 1
ATOM 1525 C CA . GLY A 1 185 ? 9.019 -2.258 -2.128 1.00 86.88 185 GLY A CA 1
ATOM 1526 C C . GLY A 1 185 ? 7.864 -2.914 -1.369 1.00 86.88 185 GLY A C 1
ATOM 1527 O O . GLY A 1 185 ? 8.071 -3.492 -0.305 1.00 86.88 185 GLY A O 1
ATOM 1528 N N . ASN A 1 186 ? 6.667 -2.932 -1.957 1.00 79.06 186 ASN A N 1
ATOM 1529 C CA . ASN A 1 186 ? 5.488 -3.580 -1.375 1.00 79.06 186 ASN A CA 1
ATOM 1530 C C . ASN A 1 186 ? 5.724 -5.073 -1.106 1.00 79.06 186 ASN A C 1
ATOM 1532 O O . ASN A 1 186 ? 5.379 -5.577 -0.037 1.00 79.06 186 ASN A O 1
ATOM 1536 N N . LEU A 1 187 ? 6.341 -5.781 -2.055 1.00 74.31 187 LEU A N 1
ATOM 1537 C CA . LEU A 1 187 ? 6.611 -7.211 -1.935 1.00 74.31 187 LEU A CA 1
ATOM 1538 C C . LEU A 1 187 ? 7.652 -7.506 -0.844 1.00 74.31 187 LEU A C 1
ATOM 1540 O O . LEU A 1 187 ? 7.436 -8.373 -0.003 1.00 74.31 187 LEU A O 1
ATOM 1544 N N . THR A 1 188 ? 8.757 -6.759 -0.795 1.00 78.38 188 THR A N 1
ATOM 1545 C CA . THR A 1 188 ? 9.750 -6.885 0.291 1.00 78.38 188 THR A CA 1
ATOM 1546 C C . THR A 1 188 ? 9.181 -6.543 1.666 1.00 78.38 188 THR A C 1
ATOM 1548 O O . THR A 1 188 ? 9.505 -7.242 2.627 1.00 78.38 188 THR A O 1
ATOM 1551 N N . ALA A 1 189 ? 8.313 -5.529 1.768 1.00 77.19 189 ALA A N 1
ATOM 1552 C CA . ALA A 1 189 ? 7.637 -5.171 3.014 1.00 77.19 189 ALA A CA 1
ATOM 1553 C C . ALA A 1 189 ? 6.705 -6.295 3.484 1.00 77.19 189 ALA A C 1
ATOM 1555 O O . A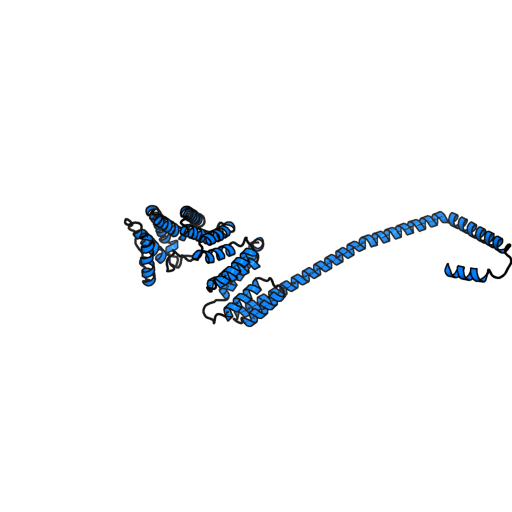LA A 1 189 ? 6.732 -6.668 4.655 1.00 77.19 189 ALA A O 1
ATOM 1556 N N . TRP A 1 190 ? 5.940 -6.892 2.563 1.00 70.19 190 TRP A N 1
ATOM 1557 C CA . TRP A 1 190 ? 5.096 -8.055 2.849 1.00 70.19 190 TRP A CA 1
ATOM 1558 C C . TRP A 1 190 ? 5.908 -9.263 3.342 1.00 70.19 190 TRP A C 1
ATOM 1560 O O . TRP A 1 190 ? 5.466 -9.992 4.224 1.00 70.19 190 TRP A O 1
ATOM 1570 N N . LEU A 1 191 ? 7.133 -9.430 2.836 1.00 69.25 191 LEU A N 1
ATOM 1571 C CA . LEU A 1 191 ? 8.088 -10.447 3.291 1.00 69.25 191 LEU A CA 1
ATOM 1572 C C . LEU A 1 191 ? 8.804 -10.092 4.610 1.00 69.25 191 LEU A C 1
ATOM 1574 O O . LEU A 1 191 ? 9.699 -10.824 5.029 1.00 69.25 191 LEU A O 1
ATOM 1578 N N . GLY A 1 192 ? 8.477 -8.961 5.240 1.00 76.75 192 GLY A N 1
ATOM 1579 C CA . GLY A 1 192 ? 9.109 -8.491 6.476 1.00 76.75 192 GLY A CA 1
ATOM 1580 C C . GLY A 1 192 ? 10.511 -7.894 6.301 1.00 76.75 192 GLY A C 1
ATOM 1581 O O . GLY A 1 192 ? 11.131 -7.499 7.285 1.00 76.75 192 GLY A O 1
ATOM 1582 N N . LYS A 1 193 ? 11.023 -7.784 5.068 1.00 82.88 193 LYS A N 1
ATOM 1583 C CA . LYS A 1 193 ? 12.351 -7.224 4.755 1.00 82.88 193 LYS A CA 1
ATOM 1584 C C . LYS A 1 193 ? 12.266 -5.697 4.619 1.00 82.88 193 LYS A C 1
ATOM 1586 O O . LYS A 1 193 ? 12.392 -5.156 3.518 1.00 82.88 193 LYS A O 1
ATOM 1591 N N . MET A 1 194 ? 12.026 -5.011 5.736 1.00 86.00 194 MET A N 1
ATOM 1592 C CA . MET A 1 194 ? 11.697 -3.579 5.765 1.00 86.00 194 MET A CA 1
ATOM 1593 C C . MET A 1 194 ? 12.811 -2.674 5.219 1.00 86.00 194 MET A C 1
ATOM 1595 O O . MET A 1 194 ? 12.517 -1.697 4.536 1.00 86.00 194 MET A O 1
ATOM 1599 N N . GLU A 1 195 ? 14.085 -3.008 5.437 1.00 91.06 195 GLU A N 1
ATOM 1600 C CA . GLU A 1 195 ? 15.215 -2.213 4.933 1.00 91.06 195 GLU A CA 1
ATOM 1601 C C . GLU A 1 195 ? 15.261 -2.222 3.400 1.00 91.06 195 GLU A C 1
ATOM 1603 O O . GLU A 1 195 ? 15.416 -1.175 2.770 1.00 91.06 195 GLU A O 1
ATOM 1608 N N . ARG A 1 196 ? 15.054 -3.395 2.783 1.00 87.56 196 ARG A N 1
ATOM 1609 C CA . ARG A 1 196 ? 14.995 -3.520 1.316 1.00 87.56 196 ARG A CA 1
ATOM 1610 C C . ARG A 1 196 ? 13.779 -2.797 0.745 1.00 87.56 196 ARG A C 1
ATOM 1612 O O . ARG A 1 196 ? 13.894 -2.152 -0.297 1.00 87.56 196 ARG A O 1
ATOM 1619 N N . ALA A 1 197 ? 12.645 -2.865 1.442 1.00 88.94 197 ALA A N 1
ATOM 1620 C CA . ALA A 1 197 ? 11.447 -2.129 1.060 1.00 88.94 197 ALA A CA 1
ATOM 1621 C C . ALA A 1 197 ? 11.706 -0.628 1.020 1.00 88.94 197 ALA A C 1
ATOM 1623 O O . ALA A 1 197 ? 11.397 0.029 0.025 1.00 88.94 197 ALA A O 1
ATOM 1624 N N . GLN A 1 198 ? 12.365 -0.110 2.056 1.00 95.31 198 GLN A N 1
ATOM 1625 C CA . GLN A 1 198 ? 12.745 1.290 2.126 1.00 95.31 198 GLN A CA 1
ATOM 1626 C C . GLN A 1 198 ? 13.648 1.680 0.954 1.00 95.31 198 GLN A C 1
ATOM 1628 O O . GLN A 1 198 ? 13.365 2.672 0.292 1.00 95.31 198 GLN A O 1
ATOM 1633 N N . THR A 1 199 ? 14.686 0.894 0.639 1.00 95.00 199 THR A N 1
ATOM 1634 C CA . THR A 1 199 ? 15.572 1.175 -0.506 1.00 95.00 199 THR A CA 1
ATOM 1635 C C . THR A 1 199 ? 14.800 1.261 -1.821 1.00 95.00 199 THR A C 1
ATOM 1637 O O . THR A 1 199 ? 15.032 2.169 -2.623 1.00 95.00 199 THR A O 1
ATOM 1640 N N . HIS A 1 200 ? 13.863 0.341 -2.055 1.00 90.25 200 HIS A N 1
ATOM 1641 C CA . HIS A 1 200 ? 13.063 0.354 -3.272 1.00 90.25 200 HIS A CA 1
ATOM 1642 C C . HIS A 1 200 ? 12.100 1.545 -3.321 1.00 90.25 200 HIS A C 1
ATOM 1644 O O . HIS A 1 200 ? 12.040 2.208 -4.353 1.00 90.25 200 HIS A O 1
ATOM 1650 N N . PHE A 1 201 ? 11.415 1.892 -2.230 1.00 93.31 201 PHE A N 1
ATOM 1651 C CA . PHE A 1 201 ? 10.558 3.081 -2.215 1.00 93.31 201 PHE A CA 1
ATOM 1652 C C . PHE A 1 201 ? 11.348 4.392 -2.334 1.00 93.31 201 PHE A C 1
ATOM 1654 O O . PHE A 1 201 ? 10.913 5.292 -3.047 1.00 93.31 201 PHE A O 1
ATOM 1661 N N . GLU A 1 202 ? 12.529 4.493 -1.718 1.00 95.56 202 GLU A N 1
ATOM 1662 C CA . GLU A 1 202 ? 13.448 5.624 -1.907 1.00 95.56 202 GLU A CA 1
ATOM 1663 C C . GLU A 1 202 ? 13.864 5.749 -3.378 1.00 95.56 202 GLU A C 1
ATOM 1665 O O . GLU A 1 202 ? 13.819 6.834 -3.950 1.00 95.56 202 GLU A O 1
ATOM 1670 N N . THR A 1 203 ? 14.183 4.627 -4.030 1.00 91.69 203 THR A N 1
ATOM 1671 C CA . THR A 1 203 ? 14.518 4.613 -5.462 1.00 91.69 203 THR A CA 1
ATOM 1672 C C . THR A 1 203 ? 13.319 4.998 -6.332 1.00 91.69 203 THR A C 1
ATOM 1674 O O . THR A 1 203 ? 13.461 5.736 -7.302 1.00 91.69 203 THR A O 1
ATOM 1677 N N . ALA A 1 204 ? 12.111 4.542 -5.994 1.00 90.12 204 ALA A N 1
ATOM 1678 C CA . ALA A 1 204 ? 10.903 4.963 -6.696 1.00 90.12 204 ALA A CA 1
ATOM 1679 C C . ALA A 1 204 ? 10.675 6.476 -6.567 1.00 90.12 204 ALA A C 1
ATOM 1681 O O . ALA A 1 204 ? 10.401 7.133 -7.569 1.00 90.12 204 ALA A O 1
ATOM 1682 N N . LYS A 1 205 ? 10.857 7.022 -5.359 1.00 92.50 205 LYS A N 1
ATOM 1683 C CA . LYS A 1 205 ? 10.753 8.455 -5.069 1.00 92.50 205 LYS A CA 1
ATOM 1684 C C . LYS A 1 205 ? 11.780 9.283 -5.848 1.00 92.50 205 LYS A C 1
ATOM 1686 O O . LYS A 1 205 ? 11.439 10.364 -6.310 1.00 92.50 205 LYS A O 1
ATOM 1691 N N . THR A 1 206 ? 13.021 8.811 -6.001 1.00 92.56 206 THR A N 1
ATOM 1692 C CA . THR A 1 206 ? 14.043 9.543 -6.776 1.00 92.56 206 THR A CA 1
ATOM 1693 C C . THR A 1 206 ? 13.772 9.519 -8.276 1.00 92.56 206 THR A C 1
ATOM 1695 O O . THR A 1 206 ? 14.073 10.494 -8.957 1.00 92.56 206 THR A O 1
ATOM 1698 N N . ILE A 1 207 ? 13.199 8.429 -8.796 1.00 86.38 207 ILE A N 1
ATOM 1699 C CA . ILE A 1 207 ? 12.851 8.302 -10.217 1.00 86.38 207 ILE A CA 1
ATOM 1700 C C . ILE A 1 207 ? 11.615 9.137 -10.566 1.00 86.38 207 ILE A C 1
ATOM 1702 O O . ILE A 1 207 ? 11.604 9.789 -11.605 1.00 86.38 207 ILE A O 1
ATOM 1706 N N . ALA A 1 208 ? 10.576 9.076 -9.733 1.00 84.19 208 ALA A N 1
ATOM 1707 C CA . ALA A 1 208 ? 9.317 9.785 -9.935 1.00 84.19 208 ALA A CA 1
ATOM 1708 C C . ALA A 1 208 ? 8.819 10.341 -8.592 1.00 84.19 208 ALA A C 1
ATOM 1710 O O . ALA A 1 208 ? 8.104 9.647 -7.860 1.00 84.19 208 ALA A O 1
ATOM 1711 N N . PRO A 1 209 ? 9.187 11.584 -8.239 1.00 88.25 209 PRO A N 1
ATOM 1712 C CA . PRO A 1 209 ? 8.721 12.242 -7.018 1.00 88.25 209 PRO A CA 1
ATOM 1713 C C . PRO A 1 209 ? 7.193 12.389 -6.933 1.00 88.25 209 PRO A C 1
ATOM 1715 O O . PRO A 1 209 ? 6.645 12.528 -5.844 1.00 88.25 209 PRO A O 1
ATOM 1718 N N . GLU A 1 210 ? 6.493 12.352 -8.061 1.00 84.25 210 GLU A N 1
ATOM 1719 C CA . GLU A 1 210 ? 5.035 12.366 -8.174 1.00 84.25 210 GLU A CA 1
ATOM 1720 C C . GLU A 1 210 ? 4.376 11.010 -7.862 1.00 84.25 210 GLU A C 1
ATOM 1722 O O . GLU A 1 210 ? 3.159 10.942 -7.686 1.00 84.25 210 GLU A O 1
ATOM 1727 N N . ALA A 1 211 ? 5.155 9.927 -7.743 1.00 82.81 211 ALA A N 1
ATOM 1728 C CA . ALA A 1 211 ? 4.639 8.600 -7.422 1.00 82.81 211 ALA A CA 1
ATOM 1729 C C . ALA A 1 211 ? 4.147 8.536 -5.965 1.00 82.81 211 ALA A C 1
ATOM 1731 O O . ALA A 1 211 ? 4.875 8.157 -5.043 1.00 82.81 211 ALA A O 1
ATOM 1732 N N . SER A 1 212 ? 2.874 8.875 -5.759 1.00 88.50 212 SER A N 1
ATOM 1733 C CA . SER A 1 212 ? 2.211 8.923 -4.449 1.00 88.50 212 SER A CA 1
ATOM 1734 C C . SER A 1 212 ? 2.351 7.625 -3.643 1.00 88.50 212 SER A C 1
ATOM 1736 O O . SER A 1 212 ? 2.557 7.660 -2.431 1.00 88.50 212 SER A O 1
ATOM 1738 N N . SER A 1 213 ? 2.340 6.474 -4.318 1.00 86.44 213 SER A N 1
ATOM 1739 C CA . SER A 1 213 ? 2.519 5.154 -3.707 1.00 86.44 213 SER A CA 1
ATOM 1740 C C . SER A 1 213 ? 3.909 4.930 -3.104 1.00 86.44 213 SER A C 1
ATOM 1742 O O . SER A 1 213 ? 4.031 4.197 -2.126 1.00 86.44 213 SER A O 1
ATOM 1744 N N . ALA A 1 214 ? 4.960 5.554 -3.652 1.00 90.81 214 ALA A N 1
ATOM 1745 C CA . ALA A 1 214 ? 6.311 5.465 -3.095 1.00 90.81 214 ALA A CA 1
ATOM 1746 C C . ALA A 1 214 ? 6.401 6.216 -1.761 1.00 90.81 214 ALA A C 1
ATOM 1748 O O . ALA A 1 214 ? 6.888 5.675 -0.769 1.00 90.81 214 ALA A O 1
ATOM 1749 N N . TRP A 1 215 ? 5.859 7.436 -1.722 1.00 95.00 215 TRP A N 1
ATOM 1750 C CA . TRP A 1 215 ? 5.745 8.225 -0.497 1.00 95.00 215 TRP A CA 1
ATOM 1751 C C . TRP A 1 215 ? 4.910 7.516 0.563 1.00 95.00 215 TRP A C 1
ATOM 1753 O O . TRP A 1 215 ? 5.327 7.427 1.715 1.00 95.00 215 TRP A O 1
ATOM 1763 N N . PHE A 1 216 ? 3.772 6.947 0.171 1.00 91.81 216 PHE A N 1
ATOM 1764 C CA . PHE A 1 216 ? 2.934 6.169 1.075 1.00 91.81 216 PHE A CA 1
ATOM 1765 C C . PHE A 1 216 ? 3.678 4.957 1.660 1.00 91.81 216 PHE A C 1
ATOM 1767 O O . PHE A 1 216 ? 3.643 4.745 2.872 1.00 91.81 216 PHE A O 1
ATOM 1774 N N . GLY A 1 217 ? 4.414 4.207 0.831 1.00 90.50 217 GLY A N 1
ATOM 1775 C CA . GLY A 1 217 ? 5.251 3.090 1.280 1.00 90.50 217 GLY A CA 1
ATOM 1776 C C . GLY A 1 217 ? 6.334 3.506 2.282 1.00 90.50 217 GLY A C 1
ATOM 1777 O O . GLY A 1 217 ? 6.527 2.834 3.295 1.00 90.50 217 GLY A O 1
ATOM 1778 N N . LEU A 1 218 ? 6.999 4.647 2.061 1.00 95.69 218 LEU A N 1
ATOM 1779 C CA . LEU A 1 218 ? 7.954 5.214 3.026 1.00 95.69 218 LEU A CA 1
ATOM 1780 C C . LEU A 1 218 ? 7.278 5.642 4.331 1.00 95.69 218 LEU A C 1
ATOM 1782 O O . LEU A 1 218 ? 7.838 5.418 5.405 1.00 95.69 218 LEU A O 1
ATOM 1786 N N . GLY A 1 219 ? 6.076 6.217 4.248 1.00 95.50 219 GLY A N 1
ATOM 1787 C CA . GLY A 1 219 ? 5.270 6.575 5.413 1.00 95.50 219 GLY A CA 1
ATOM 1788 C C . GLY A 1 219 ? 4.989 5.362 6.298 1.00 95.50 219 GLY A C 1
ATOM 1789 O O . GLY A 1 219 ? 5.309 5.400 7.484 1.00 95.50 219 GLY A O 1
ATOM 1790 N N . LEU A 1 220 ? 4.533 4.254 5.705 1.00 91.06 220 LEU A N 1
ATOM 1791 C CA . LEU A 1 220 ? 4.272 2.995 6.416 1.00 91.06 220 LEU A CA 1
ATOM 1792 C C . LEU A 1 220 ? 5.515 2.445 7.132 1.00 91.06 220 LEU A C 1
ATOM 1794 O O . LEU A 1 220 ? 5.416 1.934 8.246 1.00 91.06 220 LEU A O 1
ATOM 1798 N N . ILE A 1 221 ? 6.692 2.554 6.510 1.00 93.25 221 ILE A N 1
ATOM 1799 C CA . ILE A 1 221 ? 7.959 2.091 7.100 1.00 93.25 221 ILE A CA 1
ATOM 1800 C C . ILE A 1 221 ? 8.407 2.997 8.250 1.00 93.25 221 ILE A C 1
ATOM 1802 O O . ILE A 1 221 ? 8.958 2.520 9.246 1.00 93.25 221 ILE A O 1
ATOM 1806 N N . HIS A 1 222 ? 8.217 4.309 8.113 1.00 94.50 222 HIS A N 1
ATOM 1807 C CA . HIS A 1 222 ? 8.663 5.275 9.110 1.00 94.50 222 HIS A CA 1
ATOM 1808 C C . HIS A 1 222 ? 7.720 5.387 10.302 1.00 94.50 222 HIS A C 1
ATOM 1810 O O . HIS A 1 222 ? 8.203 5.607 11.409 1.00 94.50 222 HIS A O 1
ATOM 1816 N N . GLU A 1 223 ? 6.420 5.179 10.116 1.00 92.31 223 GLU A N 1
ATOM 1817 C CA . GLU A 1 223 ? 5.390 5.418 11.130 1.00 92.31 223 GLU A CA 1
ATOM 1818 C C . GLU A 1 223 ? 5.661 4.756 12.494 1.00 92.31 223 GLU A C 1
ATOM 1820 O O . GLU A 1 223 ? 5.496 5.440 13.505 1.00 92.31 223 GLU A O 1
ATOM 1825 N N . PRO A 1 224 ? 6.138 3.495 12.583 1.00 90.44 224 PRO A N 1
ATOM 1826 C CA . PRO A 1 224 ? 6.418 2.863 13.874 1.00 90.44 224 PRO A CA 1
ATOM 1827 C C . PRO A 1 224 ? 7.617 3.465 14.619 1.00 90.44 224 PRO A C 1
ATOM 1829 O O . PRO A 1 224 ? 7.683 3.370 15.840 1.00 90.44 224 PRO A O 1
ATOM 1832 N N . LYS A 1 225 ? 8.589 4.037 13.895 1.00 93.31 225 LYS A N 1
ATOM 1833 C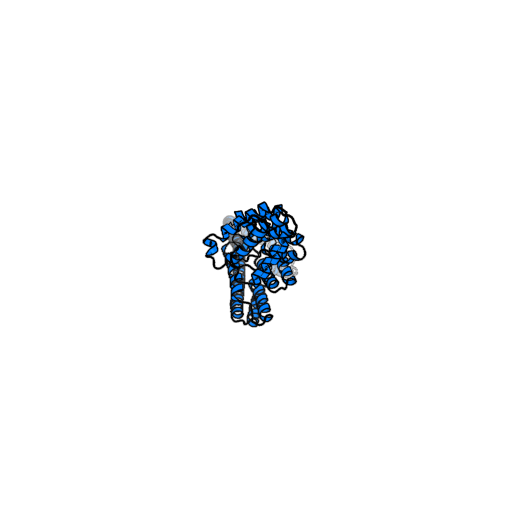 CA . LYS A 1 225 ? 9.868 4.517 14.455 1.00 93.31 225 LYS A CA 1
ATOM 1834 C C . LYS A 1 225 ? 9.908 6.038 14.606 1.00 93.31 225 LYS A C 1
ATOM 1836 O O . LYS A 1 225 ? 10.560 6.553 15.506 1.00 93.31 225 LYS A O 1
ATOM 1841 N N . ASN A 1 226 ? 9.265 6.755 13.691 1.00 95.81 226 ASN A N 1
ATOM 1842 C CA . ASN A 1 226 ? 9.255 8.207 13.615 1.00 95.81 226 ASN A CA 1
ATOM 1843 C C . ASN A 1 226 ? 7.938 8.683 12.961 1.00 95.81 226 ASN A C 1
ATOM 1845 O O . ASN A 1 226 ? 7.880 8.850 11.736 1.00 95.81 226 ASN A O 1
ATOM 1849 N N . PRO A 1 227 ? 6.879 8.913 13.759 1.00 95.19 227 PRO A N 1
ATOM 1850 C CA . PRO A 1 227 ? 5.578 9.339 13.243 1.00 95.19 227 PRO A CA 1
ATOM 1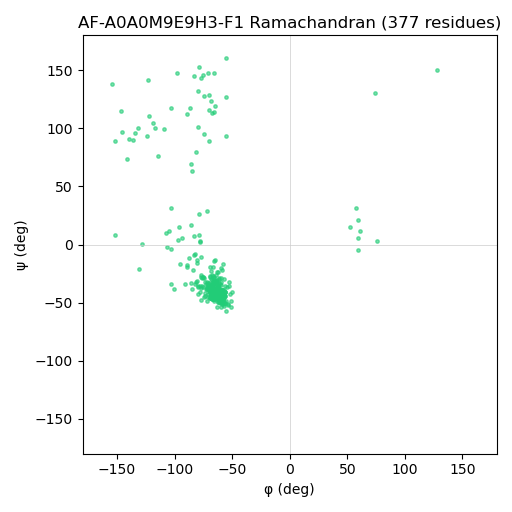851 C C . PRO A 1 227 ? 5.623 10.719 12.574 1.00 95.19 227 PRO A C 1
ATOM 1853 O O . PRO A 1 227 ? 4.845 10.970 11.658 1.00 95.19 227 PRO A O 1
ATOM 1856 N N . GLN A 1 228 ? 6.566 11.590 12.953 1.00 97.25 228 GLN A N 1
ATOM 1857 C CA . GLN A 1 228 ? 6.735 12.898 12.316 1.00 97.25 228 GLN A CA 1
ATOM 1858 C C . GLN A 1 228 ? 7.229 12.758 10.870 1.00 97.25 228 GLN A C 1
ATOM 1860 O O . GLN A 1 228 ? 6.683 13.372 9.957 1.00 97.25 228 GLN A O 1
ATOM 1865 N N . LYS A 1 229 ? 8.211 11.882 10.633 1.00 96.69 229 LYS A N 1
ATOM 1866 C CA . LYS A 1 229 ? 8.693 11.596 9.274 1.00 96.69 229 LYS A CA 1
ATOM 1867 C C . LYS A 1 229 ? 7.627 10.897 8.423 1.00 96.69 229 LYS A C 1
ATOM 1869 O O . LYS A 1 229 ? 7.531 11.133 7.219 1.00 96.69 229 LYS A O 1
ATOM 1874 N N . ALA A 1 230 ? 6.814 10.039 9.039 1.00 97.12 230 ALA A N 1
ATOM 1875 C CA . ALA A 1 230 ? 5.685 9.416 8.356 1.00 97.12 230 ALA A CA 1
ATOM 1876 C C . ALA A 1 230 ? 4.619 10.439 7.949 1.00 97.12 230 ALA A C 1
ATOM 1878 O O . ALA A 1 230 ? 4.115 10.357 6.831 1.00 97.12 230 ALA A O 1
ATOM 1879 N N . LEU A 1 231 ? 4.339 11.431 8.803 1.00 97.88 231 LEU A N 1
ATOM 1880 C CA . LEU A 1 231 ? 3.444 12.541 8.481 1.00 97.88 231 LEU A CA 1
ATOM 1881 C C . LEU A 1 231 ? 3.888 13.273 7.211 1.00 97.88 231 LEU A C 1
ATOM 1883 O O . LEU A 1 231 ? 3.078 13.437 6.302 1.00 97.88 231 LEU A O 1
ATOM 1887 N N . GLU A 1 232 ? 5.167 13.637 7.102 1.00 97.38 232 GLU A N 1
ATOM 1888 C CA . GLU A 1 232 ? 5.711 14.277 5.895 1.00 97.38 232 GLU A CA 1
ATOM 1889 C C . GLU A 1 232 ? 5.501 13.407 4.646 1.00 97.38 232 GLU A C 1
ATOM 1891 O O . GLU A 1 232 ? 5.049 13.890 3.606 1.00 97.38 232 GLU A O 1
ATOM 1896 N N . CYS A 1 233 ? 5.778 12.104 4.752 1.00 96.94 233 CYS A N 1
ATOM 1897 C CA . CYS A 1 233 ? 5.606 11.164 3.647 1.00 96.94 233 CYS A CA 1
ATOM 1898 C C . CYS A 1 233 ? 4.131 11.035 3.228 1.00 96.94 233 CYS A C 1
ATOM 1900 O O . CYS A 1 233 ? 3.817 11.103 2.039 1.00 96.94 233 CYS A O 1
ATOM 1902 N N . TYR A 1 234 ? 3.207 10.898 4.181 1.00 96.62 234 TYR A N 1
ATOM 1903 C CA . TYR A 1 234 ? 1.777 10.807 3.883 1.00 96.62 234 TYR A CA 1
ATOM 1904 C C . TYR A 1 234 ? 1.211 12.110 3.318 1.00 96.62 234 TYR A C 1
ATOM 1906 O O . TYR A 1 234 ? 0.400 12.060 2.395 1.00 96.62 234 TYR A O 1
ATOM 1914 N N . GLN A 1 235 ? 1.676 13.270 3.784 1.00 97.31 235 GLN A N 1
ATOM 1915 C CA . GLN A 1 235 ? 1.307 14.560 3.198 1.00 97.31 235 GLN A CA 1
ATOM 1916 C C . GLN A 1 235 ? 1.732 14.656 1.730 1.00 97.31 235 GLN A C 1
ATOM 1918 O O . GLN A 1 235 ? 0.943 15.110 0.902 1.00 97.31 235 GLN A O 1
ATOM 1923 N N . GLN A 1 236 ? 2.934 14.183 1.375 1.00 95.44 236 GLN A N 1
ATOM 1924 C CA . GLN A 1 236 ? 3.344 14.114 -0.032 1.00 95.44 236 GLN A CA 1
ATOM 1925 C C . GLN A 1 236 ? 2.474 13.141 -0.835 1.00 95.44 236 GLN A C 1
ATOM 1927 O O . GLN A 1 236 ? 2.042 13.483 -1.934 1.00 95.44 236 GLN A O 1
ATOM 1932 N N . ALA A 1 237 ? 2.153 11.964 -0.289 1.00 92.75 237 ALA A N 1
ATOM 1933 C CA . ALA A 1 237 ? 1.279 11.003 -0.963 1.00 92.75 237 ALA A CA 1
ATOM 1934 C C . ALA A 1 237 ? -0.118 11.588 -1.251 1.00 92.75 237 ALA A C 1
ATOM 1936 O O . ALA A 1 237 ? -0.607 11.497 -2.378 1.00 92.75 237 ALA A O 1
ATOM 1937 N N . VAL A 1 238 ? -0.733 12.244 -0.260 1.00 94.25 238 VAL A N 1
ATOM 1938 C CA . VAL A 1 238 ? -2.046 12.897 -0.396 1.00 94.25 238 VAL A CA 1
ATOM 1939 C C . VAL A 1 238 ? -1.977 14.100 -1.335 1.00 94.25 238 VAL A C 1
ATOM 1941 O O . VAL A 1 238 ? -2.876 14.276 -2.148 1.00 94.25 238 VAL A O 1
ATOM 1944 N N . LYS A 1 239 ? -0.896 14.887 -1.322 1.00 94.12 239 LYS A N 1
ATOM 1945 C CA . LYS A 1 239 ? -0.719 16.008 -2.261 1.00 94.12 239 LYS A CA 1
ATOM 1946 C C . LYS A 1 239 ? -0.797 15.560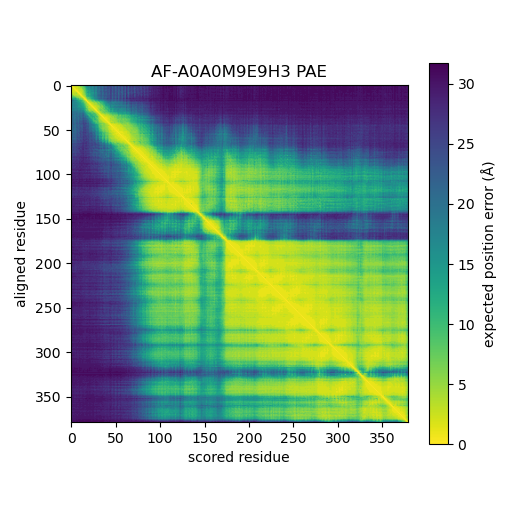 -3.725 1.00 94.12 239 LYS A C 1
ATOM 1948 O O . LYS A 1 239 ? -1.364 16.270 -4.549 1.00 94.12 239 LYS A O 1
ATOM 1953 N N . GLN A 1 240 ? -0.237 14.393 -4.039 1.00 87.12 240 GLN A N 1
ATOM 1954 C CA . GLN A 1 240 ? -0.246 13.821 -5.390 1.00 87.12 240 GLN A CA 1
ATOM 1955 C C . GLN A 1 240 ? -1.535 13.045 -5.710 1.00 87.12 240 GLN A C 1
ATOM 1957 O O . GLN A 1 240 ? -1.868 12.820 -6.871 1.00 87.12 240 GLN A O 1
ATOM 1962 N N . SER A 1 241 ? -2.262 12.578 -4.695 1.00 86.44 241 SER A N 1
ATOM 1963 C CA . SER A 1 241 ? -3.495 11.799 -4.855 1.00 86.44 241 SER A CA 1
ATOM 1964 C C . SER A 1 241 ? -4.519 12.202 -3.782 1.00 86.44 241 SER A C 1
ATOM 1966 O O . SER A 1 241 ? -4.752 11.439 -2.841 1.00 86.44 241 SER A O 1
ATOM 1968 N N . PRO A 1 242 ? -5.133 13.396 -3.912 1.00 90.06 242 PRO A N 1
ATOM 1969 C CA . PRO A 1 242 ? -5.886 14.040 -2.830 1.00 90.06 242 PRO A CA 1
ATOM 1970 C C . PRO A 1 242 ? -7.191 13.336 -2.459 1.00 90.06 242 PRO A C 1
ATOM 1972 O O . PRO A 1 242 ? -7.693 13.536 -1.360 1.00 90.06 242 PRO A O 1
ATOM 1975 N N . TRP A 1 243 ? -7.731 12.497 -3.343 1.00 90.25 243 TRP A N 1
ATOM 1976 C CA . TRP A 1 243 ? -8.991 11.774 -3.130 1.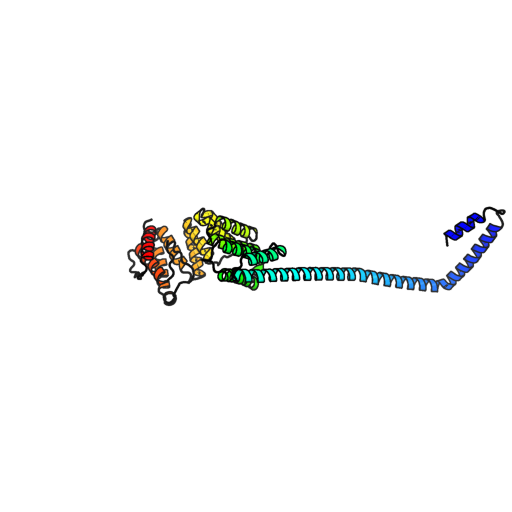00 90.25 243 TRP A CA 1
ATOM 1977 C C . TRP A 1 243 ? -8.784 10.288 -2.812 1.00 90.25 243 TRP A C 1
ATOM 1979 O O . TRP A 1 243 ? -9.723 9.498 -2.846 1.00 90.25 243 TRP A O 1
ATOM 1989 N N . ASN A 1 244 ? -7.546 9.875 -2.528 1.00 84.19 244 ASN A N 1
ATOM 1990 C CA . ASN A 1 244 ? -7.251 8.490 -2.188 1.00 84.19 244 ASN A CA 1
ATOM 1991 C C . ASN A 1 244 ? -7.605 8.219 -0.715 1.00 84.19 244 ASN A C 1
ATOM 1993 O O . ASN A 1 244 ? -6.845 8.567 0.191 1.00 84.19 244 ASN A O 1
ATOM 1997 N N . GLY A 1 245 ? -8.757 7.581 -0.483 1.00 84.69 245 GLY A N 1
ATOM 1998 C CA . GLY A 1 245 ? -9.262 7.248 0.856 1.00 84.69 245 GLY A CA 1
ATOM 1999 C C . GLY A 1 245 ? -8.247 6.523 1.757 1.00 84.69 245 GLY A C 1
ATOM 2000 O O . GLY A 1 245 ? -8.051 6.952 2.893 1.00 84.69 245 GLY A O 1
ATOM 2001 N N . PRO A 1 246 ? -7.557 5.463 1.292 1.00 84.00 246 PRO A N 1
ATOM 2002 C CA . PRO A 1 246 ? -6.484 4.820 2.058 1.00 84.00 246 PRO A CA 1
ATOM 2003 C C . PRO A 1 246 ? -5.338 5.754 2.482 1.00 84.00 246 PRO A C 1
ATOM 2005 O O . PRO A 1 246 ? -4.862 5.655 3.614 1.00 84.00 246 PRO A O 1
ATOM 2008 N N . TYR A 1 247 ? -4.896 6.672 1.615 1.00 88.75 247 TYR A N 1
ATOM 2009 C CA . TYR A 1 247 ? -3.836 7.629 1.965 1.00 88.75 247 TYR A CA 1
ATOM 2010 C C . TYR A 1 247 ? -4.314 8.644 3.000 1.00 88.75 247 TYR A C 1
ATOM 2012 O O . TYR A 1 247 ? -3.619 8.887 3.986 1.00 88.75 247 TYR A O 1
ATOM 2020 N N . LEU A 1 248 ? -5.519 9.188 2.805 1.00 93.50 248 LEU A N 1
ATOM 2021 C CA . LEU A 1 248 ? -6.161 10.093 3.757 1.00 93.50 248 LEU A CA 1
ATOM 2022 C C . LEU A 1 248 ? -6.344 9.426 5.124 1.00 93.50 248 LEU A C 1
ATOM 2024 O O . LEU A 1 248 ? -6.080 10.050 6.147 1.00 93.50 248 LEU A O 1
ATOM 2028 N N . ASN A 1 249 ? -6.729 8.147 5.149 1.00 90.50 249 ASN A N 1
ATOM 2029 C CA . ASN A 1 249 ? -6.914 7.387 6.383 1.00 90.50 249 ASN A CA 1
ATOM 2030 C C . ASN A 1 249 ? -5.616 7.289 7.193 1.00 90.50 249 ASN A C 1
ATOM 2032 O O . ASN A 1 249 ? -5.610 7.572 8.387 1.00 90.50 249 ASN A O 1
ATOM 2036 N N . ASN A 1 250 ? -4.501 6.926 6.555 1.00 91.12 250 ASN A N 1
ATOM 2037 C CA . ASN A 1 250 ? -3.225 6.817 7.267 1.00 91.12 250 ASN A CA 1
ATOM 2038 C C . ASN A 1 250 ? -2.656 8.187 7.654 1.00 91.12 250 ASN A C 1
ATOM 2040 O O . ASN A 1 250 ? -2.054 8.318 8.720 1.00 91.12 250 ASN A O 1
ATOM 2044 N N . LEU A 1 251 ? -2.901 9.223 6.844 1.00 95.75 251 LEU A N 1
ATOM 2045 C CA . LEU A 1 251 ? -2.585 10.602 7.211 1.00 95.75 251 LEU A CA 1
ATOM 2046 C C . LEU A 1 251 ? -3.357 11.031 8.474 1.00 95.75 251 LEU A C 1
ATOM 2048 O O . LEU A 1 251 ? -2.759 11.525 9.428 1.00 95.75 251 LEU A O 1
ATOM 2052 N N . ALA A 1 252 ? -4.668 10.792 8.522 1.00 95.19 252 ALA A N 1
ATOM 2053 C CA . ALA A 1 252 ? -5.494 11.072 9.694 1.00 95.19 252 ALA A CA 1
ATOM 2054 C C . ALA A 1 252 ? -5.053 10.258 10.924 1.00 95.19 252 ALA A C 1
ATOM 2056 O O . ALA A 1 252 ? -4.937 10.797 12.027 1.00 95.19 252 ALA A O 1
ATOM 2057 N N . GLY A 1 253 ? -4.723 8.978 10.731 1.00 91.88 253 GLY A N 1
ATOM 2058 C CA . GLY A 1 253 ? -4.199 8.107 11.780 1.00 91.88 253 GLY A CA 1
ATOM 2059 C C . GLY A 1 253 ? -2.896 8.628 12.390 1.00 91.88 253 GLY A C 1
ATOM 2060 O O . GLY A 1 253 ? -2.760 8.667 13.617 1.00 91.88 253 GLY A O 1
ATOM 2061 N N . VAL A 1 254 ? -1.950 9.094 11.564 1.00 94.94 254 VAL A N 1
ATOM 2062 C CA . VAL A 1 254 ? -0.685 9.645 12.071 1.00 94.94 254 VAL A CA 1
ATOM 2063 C C . VAL A 1 254 ? -0.881 10.999 12.758 1.00 94.94 254 VAL A C 1
ATOM 2065 O O . VAL A 1 254 ? -0.250 11.240 13.788 1.00 94.94 254 VAL A O 1
ATOM 2068 N N . TYR A 1 255 ? -1.805 11.841 12.277 1.00 96.12 255 TYR A N 1
ATOM 2069 C CA . TYR A 1 255 ? -2.217 13.050 13.000 1.00 96.12 255 TYR A CA 1
ATOM 2070 C C . TYR A 1 255 ? -2.735 12.708 14.402 1.00 96.12 255 TYR A C 1
ATOM 2072 O O . TYR A 1 255 ? -2.305 13.316 15.382 1.00 96.12 255 TYR A O 1
ATOM 2080 N N . GLY A 1 256 ? -3.580 11.677 14.520 1.00 91.75 256 GLY A N 1
ATOM 2081 C CA . GLY A 1 256 ? -4.067 11.178 15.806 1.00 91.75 256 GLY A CA 1
ATOM 2082 C C . GLY A 1 256 ? -2.939 10.716 16.736 1.00 91.75 256 GLY A C 1
ATOM 2083 O O . GLY A 1 256 ? -2.920 11.090 17.908 1.00 91.75 256 GLY A O 1
ATOM 2084 N N . LYS A 1 257 ? -1.950 9.970 16.218 1.00 89.94 257 LYS A N 1
ATOM 2085 C CA . LYS A 1 257 ? -0.761 9.536 16.985 1.00 89.94 257 LYS A CA 1
ATOM 2086 C C . LYS A 1 257 ? 0.086 10.706 17.486 1.00 89.94 257 LYS A C 1
ATOM 2088 O O . LYS A 1 257 ? 0.629 10.645 18.585 1.00 89.94 257 LYS A O 1
ATOM 2093 N N . LEU A 1 258 ? 0.176 11.772 16.695 1.00 94.31 258 LEU A N 1
ATOM 2094 C CA . LEU A 1 258 ? 0.875 13.011 17.039 1.00 94.31 258 LEU A CA 1
ATOM 2095 C C . LEU A 1 258 ? 0.019 13.972 17.884 1.00 94.31 258 LEU A C 1
ATOM 2097 O O . LEU A 1 258 ? 0.433 15.105 18.117 1.00 94.31 258 LEU A O 1
ATOM 2101 N N . LYS A 1 259 ? -1.166 13.538 18.342 1.00 93.31 259 LYS A N 1
ATOM 2102 C CA . LYS A 1 259 ? -2.144 14.332 19.108 1.00 93.31 259 LYS A CA 1
ATOM 2103 C C . LYS A 1 259 ? -2.649 15.589 18.384 1.00 93.31 259 LYS A C 1
ATOM 2105 O O . LYS A 1 259 ? -3.191 16.498 19.004 1.00 93.31 259 LYS A O 1
ATOM 2110 N N . GLN A 1 260 ? -2.528 15.624 17.059 1.00 95.38 260 GLN A N 1
ATOM 2111 C CA . GLN A 1 260 ? -3.083 16.659 16.183 1.00 95.38 260 GLN A CA 1
ATOM 2112 C C . GLN A 1 260 ? -4.546 16.317 15.858 1.00 95.38 260 GLN A C 1
ATOM 2114 O O . GLN A 1 260 ? -4.905 15.985 14.727 1.00 95.38 260 GLN A O 1
ATOM 2119 N N . TYR A 1 261 ? -5.386 16.299 16.897 1.00 94.62 261 TYR A N 1
ATOM 2120 C CA . TYR A 1 261 ? -6.741 15.744 16.828 1.00 94.62 261 TYR A CA 1
ATOM 2121 C C . TYR A 1 261 ? -7.664 16.502 15.873 1.00 94.62 261 TYR A C 1
ATOM 2123 O O . TYR A 1 261 ? -8.446 15.874 15.165 1.00 94.62 261 TYR A O 1
ATOM 2131 N N . GLU A 1 262 ? -7.552 17.829 15.801 1.00 95.00 262 GLU A N 1
ATOM 2132 C CA . GLU A 1 262 ? -8.382 18.642 14.908 1.00 95.00 262 GLU A CA 1
ATOM 2133 C C . GLU A 1 262 ? -8.115 18.304 13.432 1.00 95.00 262 GLU A C 1
ATOM 2135 O O . GLU A 1 262 ? -9.048 18.102 12.656 1.00 95.00 262 GLU A O 1
ATOM 2140 N N . GLN A 1 263 ? -6.842 18.181 13.046 1.00 96.75 263 GLN A N 1
ATOM 2141 C CA . GLN A 1 263 ? -6.439 17.804 11.690 1.00 96.75 263 GLN A CA 1
ATOM 2142 C C . GLN A 1 263 ? -6.864 16.370 11.359 1.00 96.75 263 GLN A C 1
ATOM 2144 O O . GLN A 1 263 ? -7.337 16.112 10.250 1.00 96.75 263 GLN A O 1
ATOM 2149 N N . ALA A 1 264 ? -6.729 15.449 12.319 1.00 96.06 264 ALA A N 1
ATOM 2150 C CA . ALA A 1 264 ? -7.164 14.066 12.159 1.00 96.06 264 ALA A CA 1
ATOM 2151 C C . ALA A 1 264 ? -8.673 13.980 11.888 1.00 96.06 264 ALA A C 1
ATOM 2153 O O . ALA A 1 264 ? -9.077 13.362 10.906 1.00 96.06 264 ALA A O 1
ATOM 2154 N N . ILE A 1 265 ? -9.493 14.651 12.707 1.00 95.62 265 ILE A N 1
ATOM 2155 C CA . ILE A 1 265 ? -10.956 14.657 12.563 1.00 95.62 265 ILE A CA 1
ATOM 2156 C C . ILE A 1 265 ? -11.362 15.273 11.224 1.00 95.62 265 ILE A C 1
ATOM 2158 O O . ILE A 1 265 ? -12.074 14.618 10.472 1.00 95.62 265 ILE A O 1
ATOM 2162 N N . LYS A 1 266 ? -10.838 16.455 10.862 1.00 96.56 266 LYS A N 1
ATOM 2163 C CA . LYS A 1 266 ? -11.136 17.091 9.562 1.00 96.56 266 LYS A CA 1
ATOM 2164 C C . LYS A 1 266 ? -10.801 16.181 8.378 1.00 96.56 266 LYS A C 1
ATOM 2166 O O . LYS A 1 266 ? -11.548 16.116 7.406 1.00 96.56 266 LYS A O 1
ATOM 2171 N N . THR A 1 267 ? -9.676 15.471 8.456 1.00 96.31 267 THR A N 1
ATOM 2172 C CA . THR A 1 267 ? -9.249 14.547 7.395 1.00 96.31 267 THR A CA 1
ATOM 2173 C C . THR A 1 267 ? -10.173 13.330 7.320 1.00 96.31 267 THR A C 1
ATOM 2175 O O . THR A 1 267 ? -10.554 12.922 6.227 1.00 96.31 267 THR A O 1
ATOM 2178 N N . TYR A 1 268 ? -10.582 12.770 8.460 1.00 95.00 268 TYR A N 1
ATOM 2179 C CA . TYR A 1 268 ? -11.547 11.672 8.508 1.00 95.00 268 TYR A CA 1
ATOM 2180 C C . TYR A 1 268 ? -12.943 12.084 8.025 1.00 95.00 268 TYR A C 1
ATOM 2182 O O . TYR A 1 268 ? -13.558 11.346 7.261 1.00 95.00 268 TYR A O 1
ATOM 2190 N N . GLU A 1 269 ? -13.430 13.265 8.406 1.00 94.69 269 GLU A N 1
ATOM 2191 C CA . GLU A 1 269 ? -14.698 13.817 7.918 1.00 94.69 269 GLU A CA 1
ATOM 2192 C C . GLU A 1 269 ? -14.665 14.025 6.401 1.00 94.69 269 GLU A C 1
ATOM 2194 O O . GLU A 1 269 ? -15.630 13.694 5.718 1.00 94.69 269 GLU A O 1
ATOM 2199 N N . PHE A 1 270 ? -13.534 14.468 5.843 1.00 95.31 270 PHE A N 1
ATOM 2200 C CA . PHE A 1 270 ? -13.363 14.550 4.392 1.00 95.31 270 PHE A CA 1
ATOM 2201 C C . PHE A 1 270 ? -13.443 13.179 3.703 1.00 95.31 270 PHE A C 1
ATOM 2203 O O . PHE A 1 270 ? -14.001 13.065 2.618 1.00 95.31 270 PHE A O 1
ATOM 2210 N N . ILE A 1 271 ? -12.950 12.105 4.326 1.00 92.62 271 ILE A N 1
ATOM 2211 C CA . ILE A 1 271 ? -13.141 10.752 3.780 1.00 92.62 271 ILE A CA 1
ATOM 2212 C C . ILE A 1 271 ? -14.633 10.396 3.736 1.00 92.62 271 ILE A C 1
ATOM 2214 O O . ILE A 1 271 ? -15.086 9.826 2.746 1.00 92.62 271 ILE A O 1
ATOM 2218 N N . LEU A 1 272 ? -15.396 10.763 4.770 1.00 91.19 272 LEU A N 1
ATOM 2219 C CA . LEU A 1 272 ? -16.836 10.503 4.833 1.00 91.19 272 LEU A CA 1
ATOM 2220 C C . LEU A 1 272 ? -17.632 11.275 3.773 1.00 91.19 272 LEU A C 1
ATOM 2222 O O . LEU A 1 272 ? -18.673 10.781 3.348 1.00 91.19 272 LEU A O 1
ATOM 2226 N N . THR A 1 273 ? -17.160 12.444 3.322 1.00 92.44 273 THR A N 1
ATOM 2227 C CA . THR A 1 273 ? -17.800 13.171 2.209 1.00 92.44 273 THR A CA 1
ATOM 2228 C C . THR A 1 273 ? -17.473 12.576 0.840 1.00 92.44 273 THR A C 1
ATOM 2230 O O . THR A 1 273 ? -18.261 12.733 -0.091 1.00 92.44 273 THR A O 1
ATOM 2233 N N . LEU A 1 274 ? -16.329 11.896 0.701 1.00 88.69 274 LEU A N 1
ATOM 2234 C CA . LEU A 1 274 ? -15.947 11.193 -0.528 1.00 88.69 274 LEU A CA 1
ATOM 2235 C C . LEU A 1 274 ? -16.646 9.836 -0.657 1.00 88.69 274 LEU A C 1
ATOM 2237 O O . LEU A 1 274 ? -17.069 9.462 -1.749 1.00 88.69 274 LEU A O 1
ATOM 2241 N N . ASP A 1 275 ? -16.727 9.093 0.445 1.00 84.19 275 ASP A N 1
ATOM 2242 C CA . ASP A 1 275 ? -17.313 7.760 0.494 1.00 84.19 275 ASP A CA 1
ATOM 2243 C C . ASP A 1 275 ? -18.022 7.534 1.836 1.00 84.19 275 ASP A C 1
ATOM 2245 O O . ASP A 1 275 ? -17.424 7.129 2.836 1.00 84.19 275 ASP A O 1
ATOM 2249 N N . GLU A 1 276 ? -19.338 7.737 1.841 1.00 79.75 276 GLU A N 1
ATOM 2250 C CA . GLU A 1 276 ? -20.182 7.493 3.014 1.00 79.75 276 GLU A CA 1
ATOM 2251 C C . GLU A 1 276 ? -20.267 6.011 3.424 1.00 79.75 276 GLU A C 1
ATOM 2253 O O . GLU A 1 276 ? -20.761 5.699 4.522 1.00 79.75 276 GLU A O 1
ATOM 2258 N N . ALA A 1 277 ? -19.842 5.093 2.545 1.00 80.69 277 ALA A N 1
ATOM 2259 C CA . ALA A 1 277 ? -19.735 3.668 2.827 1.00 80.69 277 ALA A CA 1
ATOM 2260 C C . ALA A 1 277 ? -18.380 3.296 3.443 1.00 80.69 277 ALA A C 1
ATOM 2262 O O . ALA A 1 277 ? -18.231 2.202 4.004 1.00 80.69 277 ALA A O 1
ATOM 2263 N N . TYR A 1 278 ? -17.405 4.210 3.439 1.00 81.50 278 TYR A N 1
ATOM 2264 C CA . TYR A 1 278 ? -16.174 4.015 4.178 1.00 81.50 278 TYR A CA 1
ATOM 2265 C C . TYR A 1 278 ? -16.449 4.220 5.668 1.00 81.50 278 TYR A C 1
ATOM 2267 O O . TYR A 1 278 ? -16.456 5.322 6.197 1.00 81.50 278 TYR A O 1
ATOM 2275 N N . LEU A 1 279 ? -16.711 3.117 6.366 1.00 85.25 279 LEU A N 1
ATOM 2276 C CA . LEU A 1 279 ? -17.164 3.147 7.758 1.00 85.25 279 LEU A CA 1
ATOM 2277 C C . LEU A 1 279 ? -16.046 3.358 8.802 1.00 85.25 279 LEU A C 1
ATOM 2279 O O . LEU A 1 279 ? -16.342 3.651 9.958 1.00 85.25 279 LEU A O 1
ATOM 2283 N N . LEU A 1 280 ? -14.775 3.169 8.427 1.00 85.06 280 LEU A N 1
ATOM 2284 C CA . LEU A 1 280 ? -13.631 3.251 9.350 1.00 85.06 280 LEU A CA 1
ATOM 2285 C C . LEU A 1 280 ? -13.478 4.633 10.025 1.00 85.06 280 LEU A C 1
ATOM 2287 O O . LEU A 1 280 ? -13.307 4.656 11.247 1.00 85.06 280 LEU A O 1
ATOM 2291 N N . PRO A 1 281 ? -13.615 5.767 9.304 1.00 90.75 281 PRO A N 1
ATOM 2292 C CA . PRO A 1 281 ? -13.506 7.099 9.891 1.00 90.75 281 PRO A CA 1
ATOM 2293 C C . PRO A 1 281 ? -14.465 7.349 11.063 1.00 90.75 281 PRO A C 1
ATOM 2295 O O . PRO A 1 281 ? -14.056 7.981 12.029 1.00 90.75 281 PRO A O 1
ATOM 2298 N N . TYR A 1 282 ? -15.696 6.809 11.053 1.00 92.06 282 TYR A N 1
ATOM 2299 C CA . TYR A 1 282 ? -16.633 6.979 12.180 1.00 92.06 282 TYR A CA 1
ATOM 2300 C C . TYR A 1 282 ? -16.046 6.468 13.501 1.00 92.06 282 TYR A C 1
ATOM 2302 O O . TYR A 1 282 ? -16.160 7.123 14.535 1.00 92.06 282 TYR A O 1
ATOM 2310 N N . CYS A 1 283 ? -15.398 5.301 13.472 1.00 89.75 283 CYS A N 1
ATOM 2311 C CA . CYS A 1 283 ? -14.794 4.730 14.669 1.00 89.75 283 CYS A CA 1
ATOM 2312 C C . CYS A 1 283 ? -13.526 5.479 15.080 1.00 89.75 283 CYS A C 1
ATOM 2314 O O . CYS A 1 283 ? -13.321 5.721 16.265 1.00 89.75 283 CYS A O 1
ATOM 2316 N N . GLU A 1 284 ? -12.672 5.843 14.124 1.00 90.12 284 GLU A N 1
ATOM 2317 C CA . GLU A 1 284 ? -11.422 6.549 14.422 1.00 90.12 284 GLU A CA 1
ATOM 2318 C C . GLU A 1 284 ? -11.689 7.941 15.012 1.00 90.12 284 GLU A C 1
ATOM 2320 O O . GLU A 1 284 ? -11.070 8.319 16.007 1.00 90.12 284 GLU A O 1
ATOM 2325 N N . ILE A 1 285 ? -12.678 8.666 14.478 1.00 93.12 285 ILE A N 1
ATOM 2326 C CA . ILE A 1 285 ? -13.151 9.932 15.049 1.00 93.12 285 ILE A CA 1
ATOM 2327 C C . ILE A 1 285 ? -13.674 9.715 16.476 1.00 93.12 285 ILE A C 1
ATOM 2329 O O . ILE A 1 285 ? -13.296 10.456 17.385 1.00 93.12 285 ILE A O 1
ATOM 2333 N N . ALA A 1 286 ? -14.491 8.681 16.705 1.00 92.19 286 ALA A N 1
ATOM 2334 C CA . ALA A 1 286 ? -15.003 8.385 18.040 1.00 92.19 286 ALA A CA 1
ATOM 2335 C C . ALA A 1 286 ? -13.884 8.078 19.048 1.00 92.19 286 ALA A C 1
ATOM 2337 O O . ALA A 1 286 ? -13.909 8.582 20.170 1.00 92.19 286 ALA A O 1
ATOM 2338 N N . LEU A 1 287 ? -12.871 7.304 18.647 1.00 89.06 287 LEU A N 1
ATOM 2339 C CA . LEU A 1 287 ? -11.700 7.013 19.478 1.00 89.06 287 LEU A CA 1
ATOM 2340 C C . LEU A 1 287 ? -10.887 8.276 19.785 1.00 89.06 287 LEU A C 1
ATOM 2342 O O . LEU A 1 287 ? -10.406 8.435 20.907 1.00 89.06 287 LEU A O 1
ATOM 2346 N N . ILE A 1 288 ? -10.742 9.187 18.818 1.00 90.88 288 ILE A N 1
ATOM 2347 C CA . ILE A 1 288 ? -10.087 10.481 19.038 1.00 90.88 288 ILE A CA 1
ATOM 2348 C C . ILE A 1 288 ? -10.882 11.324 20.039 1.00 90.88 288 ILE A C 1
ATOM 2350 O O . ILE A 1 288 ? -10.291 11.855 20.977 1.00 90.88 288 ILE A O 1
ATOM 2354 N N . PHE A 1 289 ? -12.206 11.426 19.891 1.00 90.94 289 PHE A N 1
ATOM 2355 C CA . PHE A 1 289 ? -13.043 12.172 20.834 1.00 90.94 289 PHE A CA 1
ATOM 2356 C C . PHE A 1 289 ? -13.023 11.572 22.240 1.00 90.94 289 PHE A C 1
ATOM 2358 O O . PHE A 1 289 ? -12.928 12.326 23.209 1.00 90.94 289 PHE A O 1
ATOM 2365 N N . ALA A 1 290 ? -13.033 10.242 22.360 1.00 86.06 290 ALA A N 1
ATOM 2366 C CA . ALA A 1 290 ? -12.895 9.557 23.641 1.00 86.06 290 ALA A CA 1
ATOM 2367 C C . ALA A 1 290 ? -11.563 9.921 24.322 1.00 86.06 290 ALA A C 1
ATOM 2369 O O . ALA A 1 290 ? -11.562 10.388 25.459 1.00 86.06 290 ALA A O 1
ATOM 2370 N N . ARG A 1 291 ? -10.442 9.838 23.588 1.00 84.44 291 ARG A N 1
ATOM 2371 C CA . ARG A 1 291 ? -9.103 10.231 24.075 1.00 84.44 291 ARG A CA 1
ATOM 2372 C C . ARG A 1 291 ? -8.984 11.722 24.391 1.00 84.44 291 ARG A C 1
ATOM 2374 O O . ARG A 1 291 ? -8.227 12.111 25.274 1.00 84.44 291 ARG A O 1
ATOM 2381 N N . ASN A 1 292 ? -9.721 12.568 23.675 1.00 85.31 292 ASN A N 1
ATOM 2382 C CA . ASN A 1 292 ? -9.779 14.010 23.914 1.00 85.31 292 ASN A CA 1
ATOM 2383 C C . ASN A 1 292 ? -10.829 14.400 24.977 1.00 85.31 292 ASN A C 1
ATOM 2385 O O . ASN A 1 292 ? -11.226 15.561 25.051 1.00 85.31 292 ASN A O 1
ATOM 2389 N N . LYS A 1 293 ? -11.299 13.438 25.790 1.00 83.81 293 LYS A N 1
ATOM 2390 C CA . LYS A 1 293 ? -12.253 13.634 26.898 1.00 83.81 293 LYS A CA 1
ATOM 2391 C C . LYS A 1 293 ? -13.588 14.267 26.481 1.00 83.81 293 LYS A C 1
ATOM 2393 O O . LYS A 1 293 ? -14.225 14.957 27.272 1.00 83.81 293 LYS A O 1
ATOM 2398 N N . ASN A 1 294 ? -14.039 14.001 25.255 1.00 88.12 294 ASN A N 1
ATOM 2399 C CA . ASN A 1 294 ? -15.364 14.373 24.762 1.00 88.12 294 ASN A CA 1
ATOM 2400 C C . ASN A 1 294 ? -16.204 13.107 24.483 1.00 88.12 294 ASN A C 1
ATOM 2402 O O . ASN A 1 294 ? -16.374 12.708 23.326 1.00 88.12 294 ASN A O 1
ATOM 2406 N N . PRO A 1 295 ? -16.722 12.443 25.534 1.00 87.50 295 PRO A N 1
ATOM 2407 C CA . PRO A 1 295 ? -17.448 11.180 25.396 1.00 87.50 295 PRO A CA 1
ATOM 2408 C C . PRO A 1 295 ? -18.785 11.340 24.664 1.00 87.50 295 PRO A C 1
ATOM 2410 O O . PRO A 1 295 ? -19.234 10.399 24.017 1.00 87.50 295 PRO A O 1
ATOM 2413 N N . TYR A 1 296 ? -19.395 12.530 24.710 1.00 89.75 296 TYR A N 1
ATOM 2414 C CA . TYR A 1 296 ? -20.650 12.809 24.014 1.00 89.75 296 TYR A CA 1
ATOM 2415 C C . TYR A 1 296 ? -20.483 12.679 22.497 1.00 89.75 296 TYR A C 1
ATOM 2417 O O . TYR A 1 296 ? -21.170 11.882 21.862 1.00 89.75 296 TYR A O 1
ATOM 2425 N N . MET A 1 297 ? -19.508 13.390 21.920 1.00 91.69 297 MET A N 1
ATOM 2426 C CA . MET A 1 297 ? -19.245 13.298 20.480 1.00 91.69 297 MET A CA 1
ATOM 2427 C C . MET A 1 297 ? -18.788 11.896 20.076 1.00 91.69 297 MET A C 1
ATOM 2429 O O . MET A 1 297 ? -19.210 11.388 19.038 1.00 91.69 297 MET A O 1
ATOM 2433 N N . ALA A 1 298 ? -17.977 11.237 20.909 1.00 91.81 298 ALA A N 1
ATOM 2434 C CA . ALA A 1 298 ? -17.583 9.853 20.666 1.00 91.81 298 ALA A CA 1
ATOM 2435 C C . ALA A 1 298 ? -18.800 8.914 20.575 1.00 91.81 298 ALA A C 1
ATOM 2437 O O . ALA A 1 298 ? -18.884 8.096 19.656 1.00 91.81 298 ALA A O 1
ATOM 2438 N N . ALA A 1 299 ? -19.761 9.063 21.490 1.00 92.50 299 ALA A N 1
ATOM 2439 C CA . ALA A 1 299 ? -20.982 8.271 21.506 1.00 92.50 299 ALA A CA 1
ATOM 2440 C C . ALA A 1 299 ? -21.848 8.512 20.260 1.00 92.50 299 ALA A C 1
ATOM 2442 O O . ALA A 1 299 ? -22.330 7.549 19.667 1.00 92.50 299 ALA A O 1
ATOM 2443 N N . GLU A 1 300 ? -22.003 9.762 19.816 1.00 93.81 300 GLU A N 1
ATOM 2444 C CA . GLU A 1 300 ? -22.785 10.092 18.615 1.00 93.81 300 GLU A CA 1
ATOM 2445 C C . GLU A 1 300 ? -22.213 9.434 17.350 1.00 93.81 300 GLU A C 1
ATOM 2447 O O . GLU A 1 300 ? -22.935 8.752 16.618 1.00 93.81 300 GLU A O 1
ATOM 2452 N N . TYR A 1 301 ? -20.898 9.530 17.136 1.00 93.88 301 TYR A N 1
ATOM 2453 C CA . TYR A 1 301 ? -20.236 8.872 16.004 1.00 93.88 301 TYR A CA 1
ATOM 2454 C C . TYR A 1 301 ? -20.385 7.339 16.043 1.00 93.88 301 TYR A C 1
ATOM 2456 O O . TYR A 1 301 ? -20.599 6.705 15.004 1.00 93.88 301 TYR A O 1
ATOM 2464 N N . LEU A 1 302 ? -20.336 6.730 17.234 1.00 93.88 302 LEU A N 1
ATOM 2465 C CA . LEU A 1 302 ? -20.555 5.290 17.403 1.00 93.88 302 LEU A CA 1
ATOM 2466 C C . LEU A 1 302 ? -22.010 4.878 17.162 1.00 93.88 302 LEU A C 1
ATOM 2468 O O . LEU A 1 302 ? -22.240 3.847 16.529 1.00 93.88 302 LEU A O 1
ATOM 2472 N N . LYS A 1 303 ? -22.993 5.673 17.604 1.00 94.12 303 LYS A N 1
ATOM 2473 C CA . LYS A 1 303 ? -24.418 5.429 17.322 1.00 94.12 303 LYS A CA 1
ATOM 2474 C C . LYS A 1 303 ? -24.681 5.422 15.816 1.00 94.12 303 LYS A C 1
ATOM 2476 O O . LYS A 1 303 ? -25.322 4.494 15.322 1.00 94.12 303 LYS A O 1
ATOM 2481 N N . VAL A 1 304 ? -24.124 6.387 15.079 1.00 93.31 304 VAL A N 1
ATOM 2482 C CA . VAL A 1 304 ? -24.232 6.443 13.609 1.00 93.31 304 VAL A CA 1
ATOM 2483 C C . VAL A 1 304 ? -23.579 5.222 12.958 1.00 93.31 304 VAL A C 1
ATOM 2485 O O . VAL A 1 304 ? -24.172 4.600 12.073 1.00 93.31 304 VAL A O 1
ATOM 2488 N N . LEU A 1 305 ? -22.385 4.825 13.413 1.00 92.06 305 LEU A N 1
ATOM 2489 C CA . LEU A 1 305 ? -21.709 3.626 12.911 1.00 92.06 305 LEU A CA 1
ATOM 2490 C C . LEU A 1 305 ? -22.553 2.359 13.124 1.00 92.06 305 LEU A C 1
ATOM 2492 O O . LEU A 1 305 ? -22.719 1.570 12.193 1.00 92.06 305 LEU A O 1
ATOM 2496 N N . ILE A 1 306 ? -23.107 2.170 14.325 1.00 92.88 306 ILE A N 1
ATOM 2497 C CA . ILE A 1 306 ? -23.971 1.028 14.659 1.00 92.88 306 ILE A CA 1
ATOM 2498 C C . ILE A 1 306 ? -25.234 1.040 13.792 1.00 92.88 306 ILE A C 1
ATOM 2500 O O . ILE A 1 306 ? -25.604 0.005 13.237 1.00 92.88 306 ILE A O 1
ATOM 2504 N N . GLN A 1 307 ? -25.867 2.203 13.611 1.00 92.44 307 GLN A N 1
ATOM 2505 C CA . GLN A 1 307 ? -27.029 2.347 12.735 1.00 92.44 307 GLN A CA 1
ATOM 2506 C C . GLN A 1 307 ? -26.701 1.923 11.300 1.00 92.44 307 GLN A C 1
ATOM 2508 O O . GLN A 1 307 ? -27.440 1.125 10.721 1.00 92.44 307 GLN A O 1
ATOM 2513 N N . LYS A 1 308 ? -25.573 2.388 10.741 1.00 90.19 308 LYS A N 1
ATOM 2514 C CA . LYS A 1 308 ? -25.121 1.984 9.401 1.00 90.19 308 LYS A CA 1
ATOM 2515 C C . LYS A 1 308 ? -24.887 0.477 9.331 1.00 90.19 308 LYS A C 1
ATOM 2517 O O . LYS A 1 308 ? -25.444 -0.169 8.447 1.00 90.19 308 LYS A O 1
ATOM 2522 N N . LEU A 1 309 ? -24.147 -0.100 10.280 1.00 89.06 309 LEU A N 1
ATOM 2523 C CA . LEU A 1 309 ? -23.865 -1.542 10.330 1.00 89.06 309 LEU A CA 1
ATOM 2524 C C . LEU A 1 309 ? -25.129 -2.409 10.433 1.00 89.06 309 LEU A C 1
ATOM 2526 O O . LEU A 1 309 ? -25.121 -3.534 9.941 1.00 89.06 309 LEU A O 1
ATOM 2530 N N . ASN A 1 310 ? -26.201 -1.888 11.034 1.00 90.31 310 ASN A N 1
ATOM 2531 C CA . ASN A 1 310 ? -27.495 -2.562 11.157 1.00 90.31 310 ASN A CA 1
ATOM 2532 C C . ASN A 1 310 ? -28.385 -2.451 9.910 1.00 90.31 310 ASN A C 1
ATOM 2534 O O . ASN A 1 310 ? -29.423 -3.110 9.845 1.00 90.31 310 ASN A O 1
ATOM 2538 N N . THR A 1 311 ? -28.024 -1.641 8.911 1.00 89.94 311 THR A N 1
ATOM 2539 C CA . THR A 1 311 ? -28.811 -1.585 7.672 1.00 89.94 311 THR A CA 1
ATOM 2540 C C . THR A 1 311 ? -28.732 -2.912 6.917 1.00 89.94 311 THR A C 1
ATOM 2542 O O . THR A 1 311 ? -27.709 -3.605 6.928 1.00 89.94 311 THR A O 1
ATOM 2545 N N . ARG A 1 312 ? -29.818 -3.256 6.213 1.00 87.06 312 ARG A N 1
ATOM 2546 C CA . ARG A 1 312 ? -29.936 -4.502 5.438 1.00 87.06 312 ARG A CA 1
ATOM 2547 C C . ARG A 1 312 ? -28.743 -4.723 4.505 1.00 87.06 312 ARG A C 1
ATOM 2549 O O . ARG A 1 312 ? -28.221 -5.830 4.441 1.00 87.06 312 ARG A O 1
ATOM 2556 N N . HIS A 1 313 ? -28.284 -3.650 3.859 1.00 84.75 313 HIS A N 1
ATOM 2557 C CA . HIS A 1 313 ? -27.133 -3.664 2.962 1.00 84.75 313 HIS A CA 1
ATOM 2558 C C . HIS A 1 313 ? -25.884 -4.264 3.617 1.00 84.75 313 HIS A C 1
ATOM 2560 O O . HIS A 1 313 ? -25.306 -5.195 3.065 1.00 84.75 313 HIS A O 1
ATOM 2566 N N . TYR A 1 314 ? -25.489 -3.790 4.804 1.00 85.06 314 TYR A N 1
ATOM 2567 C CA . TYR A 1 314 ? -24.318 -4.337 5.490 1.00 85.06 314 TYR A CA 1
ATOM 2568 C C . TYR A 1 314 ? -24.621 -5.677 6.155 1.00 85.06 314 TYR A C 1
ATOM 2570 O O . TYR A 1 314 ? -23.784 -6.564 6.106 1.00 85.06 314 TYR A O 1
ATOM 2578 N N . MET A 1 315 ? -25.805 -5.886 6.728 1.00 83.56 315 MET A N 1
ATOM 2579 C CA . MET A 1 315 ? -26.120 -7.152 7.406 1.00 83.56 315 MET A CA 1
ATOM 2580 C C . MET A 1 315 ? -26.103 -8.369 6.469 1.00 83.56 315 MET A C 1
ATOM 2582 O O . MET A 1 315 ? -25.724 -9.462 6.894 1.00 83.56 315 MET A O 1
ATOM 2586 N N . GLU A 1 316 ? -26.468 -8.189 5.197 1.00 83.56 316 GLU A N 1
ATO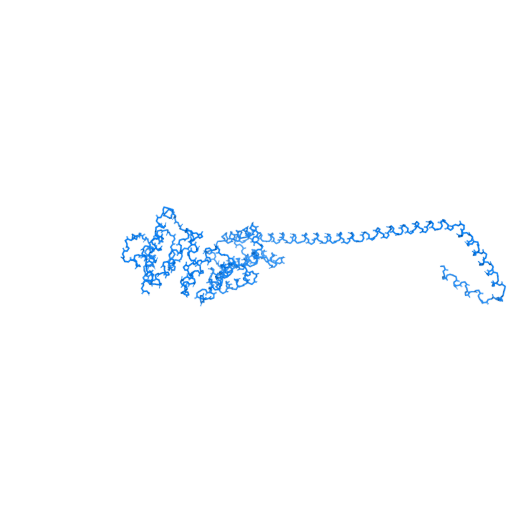M 2587 C CA . GLU A 1 316 ? -26.423 -9.245 4.177 1.00 83.56 316 GLU A CA 1
ATOM 2588 C C . GLU A 1 316 ? -25.014 -9.452 3.585 1.00 83.56 316 GLU A C 1
ATOM 2590 O O . GLU A 1 316 ? -24.741 -10.479 2.952 1.00 83.56 316 GLU A O 1
ATOM 2595 N N . MET A 1 317 ? -24.074 -8.526 3.818 1.00 78.81 317 MET A N 1
ATOM 2596 C CA . MET A 1 317 ? -22.692 -8.699 3.379 1.00 78.81 317 MET A CA 1
ATOM 2597 C C . MET A 1 317 ? -21.994 -9.790 4.188 1.00 78.81 317 MET A C 1
ATOM 2599 O O . MET A 1 317 ? -21.681 -9.632 5.368 1.00 78.81 317 MET A O 1
ATOM 2603 N N . LYS A 1 318 ? -21.616 -10.874 3.498 1.00 69.69 318 LYS A N 1
ATOM 2604 C CA . LYS A 1 318 ? -20.784 -11.947 4.074 1.00 69.69 318 LYS A CA 1
ATOM 2605 C C . LYS A 1 318 ? -19.448 -11.426 4.624 1.00 69.69 318 LYS A C 1
ATOM 2607 O O . LYS A 1 318 ? -18.897 -12.005 5.556 1.00 69.69 318 LYS A O 1
ATOM 2612 N N . LYS A 1 319 ? -18.921 -10.344 4.043 1.00 67.50 319 LYS A N 1
ATOM 2613 C CA . LYS A 1 319 ? -17.704 -9.649 4.471 1.00 67.50 319 LYS A CA 1
ATOM 2614 C C . LYS A 1 319 ? -17.777 -8.196 4.011 1.00 67.50 319 LYS A C 1
ATOM 2616 O O . LYS A 1 319 ? -18.176 -7.943 2.878 1.00 67.50 319 LYS A O 1
ATOM 2621 N N . ASN A 1 320 ? -17.373 -7.263 4.866 1.00 66.00 320 ASN A N 1
ATOM 2622 C CA . ASN A 1 320 ? -17.254 -5.864 4.460 1.00 66.00 320 ASN A CA 1
ATOM 2623 C C . ASN A 1 320 ? -15.987 -5.682 3.592 1.00 66.00 320 ASN A C 1
ATOM 2625 O O . ASN A 1 320 ? -14.988 -6.380 3.797 1.00 66.00 320 ASN A O 1
ATOM 2629 N N . GLN A 1 321 ? -16.035 -4.788 2.612 1.00 59.88 321 GLN A N 1
ATOM 2630 C CA . GLN A 1 321 ? -14.921 -4.531 1.701 1.00 59.88 321 GLN A CA 1
ATOM 2631 C C . GLN A 1 321 ? -13.932 -3.554 2.372 1.00 59.88 321 GLN A C 1
ATOM 2633 O O . GLN A 1 321 ? -14.331 -2.703 3.160 1.00 59.88 321 GLN A O 1
ATOM 2638 N N . SER A 1 322 ? -12.635 -3.735 2.117 1.00 49.84 322 SER A N 1
ATOM 2639 C CA . SER A 1 322 ? -11.476 -3.115 2.798 1.00 49.84 322 SER A CA 1
ATOM 2640 C C . SER A 1 322 ? -11.147 -3.640 4.216 1.00 49.84 322 SER A C 1
ATOM 2642 O O . SER A 1 322 ? -12.026 -3.755 5.079 1.00 49.84 322 SER A O 1
ATOM 2644 N N . PRO A 1 323 ? -9.872 -4.002 4.490 1.00 47.09 323 PRO A N 1
ATOM 2645 C CA . PRO A 1 323 ? -9.463 -4.520 5.791 1.00 47.09 323 PRO A CA 1
ATOM 2646 C C . PRO A 1 323 ? -9.580 -3.417 6.847 1.00 47.09 323 PRO A C 1
ATOM 2648 O O . PRO A 1 323 ? -8.861 -2.425 6.820 1.00 47.09 323 PRO A O 1
ATOM 2651 N N . TRP A 1 324 ? -10.513 -3.602 7.778 1.00 54.66 324 TRP A N 1
ATOM 2652 C CA . TRP A 1 324 ? -10.621 -2.798 8.989 1.00 54.66 324 TRP A CA 1
ATOM 2653 C C . TRP A 1 324 ? -9.520 -3.187 9.972 1.00 54.66 324 TRP A C 1
ATOM 2655 O O . TRP A 1 324 ? -9.412 -4.357 10.348 1.00 54.66 324 TRP A O 1
ATOM 2665 N N . LEU A 1 325 ? -8.777 -2.195 10.447 1.00 53.62 325 LEU A N 1
ATOM 2666 C CA . LEU A 1 325 ? -7.908 -2.316 11.607 1.00 53.62 325 LEU A CA 1
ATOM 2667 C C . LEU A 1 325 ? -8.341 -1.230 12.598 1.00 53.62 325 LEU A C 1
ATOM 2669 O O . LEU A 1 325 ? -7.881 -0.105 12.494 1.00 53.62 325 LEU A O 1
ATOM 2673 N N . PHE A 1 326 ? -9.236 -1.537 13.542 1.00 56.06 326 PHE A N 1
ATOM 2674 C CA . PHE A 1 326 ? -9.692 -0.589 14.580 1.00 56.06 326 PHE A CA 1
ATOM 2675 C C . PHE A 1 326 ? -8.626 -0.287 15.649 1.00 56.06 326 PHE A C 1
ATOM 2677 O O . PHE A 1 326 ? -8.918 -0.149 16.836 1.00 56.06 326 PHE A O 1
ATOM 2684 N N . GLY A 1 327 ? -7.351 -0.362 15.270 1.00 53.34 327 GLY A N 1
ATOM 2685 C CA . GLY A 1 327 ? -6.241 -0.487 16.211 1.00 53.34 327 GLY A CA 1
ATOM 2686 C C . GLY A 1 327 ? -6.317 -1.739 17.101 1.00 53.34 327 GLY A C 1
ATOM 2687 O O . GLY A 1 327 ? -5.483 -1.900 17.988 1.00 53.34 327 GLY A O 1
ATOM 2688 N N . THR A 1 328 ? -7.288 -2.635 16.882 1.00 58.00 328 THR A N 1
ATOM 2689 C CA . THR A 1 328 ? -7.458 -3.885 17.625 1.00 58.00 328 THR A CA 1
ATOM 2690 C C . THR A 1 328 ? -6.354 -4.875 17.265 1.00 58.00 328 THR A C 1
ATOM 2692 O O . THR A 1 328 ? -5.921 -4.962 16.116 1.00 58.00 328 THR A O 1
ATOM 2695 N N . LYS A 1 329 ? -5.946 -5.714 18.229 1.00 66.94 329 LYS A N 1
ATOM 2696 C CA . LYS A 1 329 ? -4.984 -6.813 17.991 1.00 66.94 329 LYS A CA 1
ATOM 2697 C C . LYS A 1 329 ? -5.511 -7.894 17.034 1.00 66.94 329 LYS A C 1
ATOM 2699 O O . LYS A 1 329 ? -4.748 -8.738 16.577 1.00 66.94 329 LYS A O 1
ATOM 2704 N N . VAL A 1 330 ? -6.814 -7.884 16.758 1.00 75.31 330 VAL A N 1
ATOM 2705 C CA . VAL A 1 330 ? -7.520 -8.838 15.899 1.00 75.31 330 VAL A CA 1
ATOM 2706 C C . VAL A 1 330 ? -8.242 -8.118 14.773 1.00 75.31 330 VAL A C 1
ATOM 2708 O O . VAL A 1 330 ? -8.829 -7.056 14.970 1.00 75.31 330 VAL A O 1
ATOM 2711 N N . THR A 1 331 ? -8.224 -8.722 13.590 1.00 78.06 331 THR A N 1
ATOM 2712 C CA . THR A 1 331 ? -8.947 -8.224 12.419 1.00 78.06 331 THR A CA 1
ATOM 2713 C C . THR A 1 331 ? -10.423 -8.614 12.495 1.00 78.06 331 THR A C 1
ATOM 2715 O O . THR A 1 331 ? -10.751 -9.780 12.726 1.00 78.06 331 THR A O 1
ATOM 2718 N N . LEU A 1 332 ? -11.312 -7.646 12.261 1.00 81.31 332 LEU A N 1
ATOM 2719 C CA . LEU A 1 332 ? -12.762 -7.851 12.233 1.00 81.31 332 LEU A CA 1
ATOM 2720 C C . LEU A 1 332 ? -13.252 -7.871 10.783 1.00 81.31 332 LEU A C 1
ATOM 2722 O O . LEU A 1 332 ? -13.122 -6.886 10.050 1.00 81.31 332 LEU A O 1
ATOM 2726 N N . PHE A 1 333 ? -13.812 -8.997 10.352 1.00 77.69 333 PHE A N 1
ATOM 2727 C CA . PHE A 1 333 ? -14.150 -9.245 8.950 1.00 77.69 333 PHE A CA 1
ATOM 2728 C C . PHE A 1 333 ? -15.634 -9.042 8.652 1.00 77.69 333 PHE A C 1
ATOM 2730 O O . PHE A 1 333 ? -15.979 -8.526 7.584 1.00 77.69 333 PHE A O 1
ATOM 2737 N N . THR A 1 334 ? -16.513 -9.435 9.575 1.00 84.44 334 THR A N 1
ATOM 2738 C CA . THR A 1 334 ? -17.962 -9.415 9.337 1.00 84.44 334 THR A CA 1
ATOM 2739 C C . THR A 1 334 ? -18.616 -8.163 9.927 1.00 84.44 334 THR A C 1
ATOM 2741 O O . THR A 1 334 ? -18.187 -7.680 10.973 1.00 84.44 334 THR A O 1
ATOM 2744 N N . PRO A 1 335 ? -19.684 -7.633 9.313 1.00 86.62 335 PRO A N 1
ATOM 2745 C CA . PRO A 1 335 ? -20.471 -6.527 9.871 1.00 86.62 335 PRO A CA 1
ATOM 2746 C C . PRO A 1 335 ? -20.951 -6.776 11.310 1.00 86.62 335 PRO A C 1
ATOM 2748 O O . PRO A 1 335 ? -20.974 -5.850 12.113 1.00 86.62 335 PRO A O 1
ATOM 2751 N N . LYS A 1 336 ? -21.230 -8.035 11.677 1.00 87.69 336 LYS A N 1
ATOM 2752 C CA . LYS A 1 336 ? -21.589 -8.425 13.050 1.00 87.69 336 LYS A CA 1
ATOM 2753 C C . LYS A 1 336 ? -20.429 -8.279 14.040 1.00 87.69 336 LYS A C 1
ATOM 2755 O O . LYS A 1 336 ? -20.619 -7.684 15.092 1.00 87.69 336 LYS A O 1
ATOM 2760 N N . GLU A 1 337 ? -19.228 -8.753 13.696 1.00 87.25 337 GLU A N 1
ATOM 2761 C CA . GLU A 1 337 ? -18.016 -8.590 14.531 1.00 87.25 337 GLU A CA 1
ATOM 2762 C C . GLU A 1 337 ? -17.694 -7.112 14.780 1.00 87.25 337 GLU A C 1
ATOM 2764 O O . GLU A 1 337 ? -17.301 -6.688 15.863 1.00 87.25 337 GLU A O 1
ATOM 2769 N N . LYS A 1 338 ? -17.887 -6.321 13.735 1.00 87.25 338 LYS A N 1
ATOM 2770 C CA . LYS A 1 338 ? -17.689 -4.880 13.695 1.00 87.25 338 LYS A CA 1
ATOM 2771 C C . LYS A 1 338 ? -18.688 -4.132 14.585 1.00 87.25 338 LYS A C 1
ATOM 2773 O O . LYS A 1 338 ? -18.306 -3.247 15.346 1.00 87.25 338 LYS A O 1
ATOM 2778 N N . ASN A 1 339 ? -19.954 -4.535 14.517 1.00 90.19 339 ASN A N 1
ATOM 2779 C CA . ASN A 1 339 ? -21.034 -4.009 15.343 1.00 90.19 339 ASN A CA 1
ATOM 2780 C C . ASN A 1 339 ? -20.857 -4.401 16.814 1.00 90.19 339 ASN A C 1
ATOM 2782 O O . ASN A 1 339 ? -21.007 -3.554 17.686 1.00 90.19 339 ASN A O 1
ATOM 2786 N N . TYR A 1 340 ? -20.428 -5.639 17.089 1.00 91.56 340 TYR A N 1
ATOM 2787 C CA . TYR A 1 340 ? -20.045 -6.073 18.434 1.00 91.56 340 TYR A CA 1
ATOM 2788 C C . TYR A 1 340 ? -19.053 -5.107 19.076 1.00 91.56 340 TYR A C 1
ATOM 2790 O O . TYR A 1 340 ? -19.297 -4.588 20.163 1.00 91.56 340 TYR A O 1
ATOM 2798 N N . PHE A 1 341 ? -17.956 -4.830 18.368 1.00 90.38 341 PHE A N 1
ATOM 2799 C CA . PHE A 1 341 ? -16.930 -3.908 18.832 1.00 90.38 341 PHE A CA 1
ATOM 2800 C C . PHE A 1 341 ? -17.491 -2.501 19.087 1.00 90.38 341 PHE A C 1
ATOM 2802 O O . PHE A 1 341 ? -17.292 -1.957 20.172 1.00 90.38 341 PHE A O 1
ATOM 2809 N N . ALA A 1 342 ? -18.219 -1.931 18.120 1.00 91.19 342 ALA A N 1
ATOM 2810 C CA . ALA A 1 342 ? -18.759 -0.575 18.227 1.00 91.19 342 ALA A CA 1
ATOM 2811 C C . ALA A 1 342 ? -19.778 -0.437 19.373 1.00 91.19 342 ALA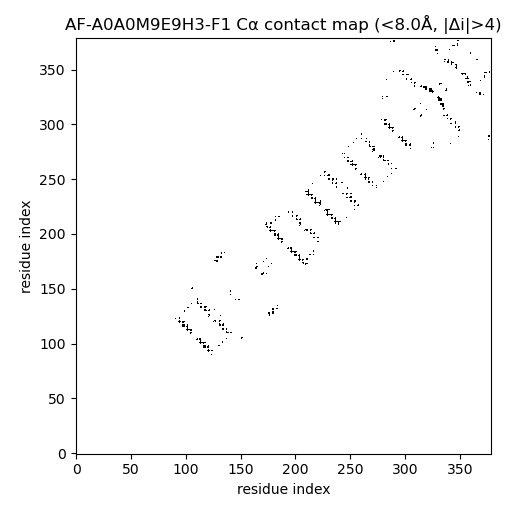 A C 1
ATOM 2813 O O . ALA A 1 342 ? -19.696 0.514 20.146 1.00 91.19 342 ALA A O 1
ATOM 2814 N N . SER A 1 343 ? -20.688 -1.402 19.528 1.00 92.94 343 SER A N 1
ATOM 2815 C CA . SER A 1 343 ? -21.692 -1.426 20.601 1.00 92.94 343 SER A CA 1
ATOM 2816 C C . SER A 1 343 ? -21.061 -1.602 21.979 1.00 92.94 343 SER A C 1
ATOM 2818 O O . SER A 1 343 ? -21.470 -0.947 22.937 1.00 92.94 343 SER A O 1
ATOM 2820 N N . LEU A 1 344 ? -20.032 -2.446 22.091 1.00 91.44 344 LEU A N 1
ATOM 2821 C CA . LEU A 1 344 ? -19.304 -2.627 23.344 1.00 91.44 344 LEU A CA 1
ATOM 2822 C C . LEU A 1 344 ? -18.517 -1.367 23.729 1.00 91.44 344 LEU A C 1
ATOM 2824 O O . LEU A 1 344 ? -18.540 -0.966 24.891 1.00 91.44 344 LEU A O 1
ATOM 2828 N N . LEU A 1 345 ? -17.857 -0.725 22.761 1.00 90.75 345 LEU A N 1
ATOM 2829 C CA . LEU A 1 345 ? -17.144 0.533 22.975 1.00 90.75 345 LEU A CA 1
ATOM 2830 C C . LEU A 1 345 ? -18.114 1.652 23.378 1.00 90.75 345 LEU A C 1
ATOM 2832 O O . LEU A 1 345 ? -17.865 2.347 24.360 1.00 90.75 345 LEU A O 1
ATOM 2836 N N . LEU A 1 346 ? -19.251 1.773 22.685 1.00 92.19 346 LEU A N 1
ATOM 2837 C CA . LEU A 1 346 ? -20.294 2.745 23.010 1.00 92.19 346 LEU A CA 1
ATOM 2838 C C . LEU A 1 346 ? -20.810 2.553 24.436 1.00 92.19 346 LEU A C 1
ATOM 2840 O O . LEU A 1 346 ? -20.856 3.514 25.192 1.00 92.19 346 LEU A O 1
ATOM 2844 N N . LYS A 1 347 ? -21.118 1.315 24.839 1.00 91.50 347 LYS A N 1
ATOM 2845 C CA . LYS A 1 347 ? -21.586 1.012 26.200 1.00 91.50 347 LYS A CA 1
ATOM 2846 C C . LYS A 1 347 ? -20.558 1.362 27.281 1.00 91.50 347 LYS A C 1
ATOM 2848 O O . LYS A 1 347 ? -20.927 1.628 28.421 1.00 91.50 347 LYS A O 1
ATOM 2853 N N . LYS A 1 348 ? -19.263 1.322 26.955 1.00 89.31 348 LYS A N 1
ATOM 2854 C CA . LYS A 1 348 ? -18.190 1.708 27.883 1.00 89.31 348 LYS A CA 1
ATOM 2855 C C . LYS A 1 348 ? -18.013 3.222 27.979 1.00 89.31 348 LYS A C 1
ATOM 2857 O O . LYS A 1 348 ? -17.703 3.704 29.060 1.00 89.31 348 LYS A O 1
ATOM 2862 N N . ILE A 1 349 ? -18.204 3.945 26.877 1.00 89.06 349 ILE A N 1
ATOM 2863 C CA . ILE A 1 349 ? -18.094 5.411 26.824 1.00 89.06 349 ILE A CA 1
ATOM 2864 C C . ILE A 1 349 ? -19.345 6.085 27.406 1.00 89.06 349 ILE A C 1
ATOM 2866 O O . ILE A 1 349 ? -19.237 7.074 28.124 1.00 89.06 349 ILE A O 1
ATOM 2870 N N . ASP A 1 350 ? -20.526 5.548 27.104 1.00 86.75 350 ASP A N 1
ATOM 2871 C CA . ASP A 1 350 ? -21.825 6.085 27.500 1.00 86.75 350 ASP A CA 1
ATOM 2872 C C . ASP A 1 350 ? -22.555 5.090 28.413 1.00 86.75 350 ASP A C 1
ATOM 2874 O O . ASP A 1 350 ? -23.171 4.121 27.963 1.00 86.75 350 ASP A O 1
ATOM 2878 N N . VAL A 1 351 ? -22.500 5.363 29.720 1.00 77.12 351 VAL A N 1
ATOM 2879 C CA . VAL A 1 351 ? -23.132 4.549 30.775 1.00 77.12 351 VAL A CA 1
ATOM 2880 C C . VAL A 1 351 ? -24.661 4.528 30.643 1.00 77.12 351 VAL A C 1
ATOM 2882 O O . VAL A 1 351 ? -25.302 3.584 31.103 1.00 77.12 351 VAL A O 1
ATOM 2885 N N . SER A 1 352 ? -25.255 5.538 29.998 1.00 83.62 352 SER A N 1
ATOM 2886 C CA . SER A 1 352 ? -26.701 5.607 29.765 1.00 83.62 352 SER A CA 1
ATOM 2887 C C . SER A 1 352 ? -27.155 4.806 28.539 1.00 83.62 352 SER A C 1
ATOM 2889 O O . SER A 1 352 ? -28.354 4.623 28.321 1.00 83.62 352 SER A O 1
ATOM 2891 N N . CYS A 1 353 ? -26.214 4.302 27.737 1.00 81.62 353 CYS A N 1
ATOM 2892 C CA . CYS A 1 353 ? -26.524 3.644 26.482 1.00 81.62 353 CYS A CA 1
ATOM 2893 C C . CYS A 1 353 ? -27.201 2.278 26.684 1.00 81.62 353 CYS A C 1
ATOM 2895 O O . CYS A 1 353 ? -26.681 1.379 27.347 1.00 81.62 353 CYS A O 1
ATOM 2897 N N . THR A 1 354 ? -28.338 2.086 26.014 1.00 82.62 354 THR A N 1
ATOM 2898 C CA . THR A 1 354 ? -29.110 0.833 25.997 1.00 82.62 354 THR A CA 1
ATOM 2899 C C . THR A 1 354 ? -28.801 -0.053 24.785 1.00 82.62 354 THR A C 1
ATOM 2901 O O . THR A 1 354 ? -29.556 -0.981 24.490 1.00 82.62 354 THR A O 1
ATOM 2904 N N . ALA A 1 355 ? -27.700 0.209 24.068 1.00 82.44 355 ALA A N 1
ATOM 2905 C CA . ALA A 1 355 ? -27.340 -0.527 22.858 1.00 82.44 355 ALA A CA 1
ATOM 2906 C C . ALA A 1 355 ? -27.258 -2.040 23.113 1.00 82.44 355 ALA A C 1
ATOM 2908 O O . ALA A 1 355 ? -26.543 -2.517 24.002 1.00 82.44 355 ALA A O 1
ATOM 2909 N N . THR A 1 356 ? -27.980 -2.805 22.294 1.00 85.44 356 THR A N 1
ATOM 2910 C CA . THR A 1 356 ? -27.886 -4.263 22.281 1.00 85.44 356 THR A CA 1
ATOM 2911 C C . THR A 1 356 ? -26.519 -4.659 21.739 1.00 85.44 356 THR A C 1
ATOM 2913 O O . THR A 1 356 ? -26.157 -4.278 20.628 1.00 85.44 356 THR A O 1
ATOM 2916 N N . ILE A 1 357 ? -25.759 -5.430 22.513 1.00 88.56 357 ILE A N 1
ATOM 2917 C CA . ILE A 1 357 ? -24.478 -5.978 22.065 1.00 88.56 357 ILE A CA 1
ATOM 2918 C C . ILE A 1 357 ? -24.785 -7.298 21.344 1.00 88.56 357 ILE A C 1
ATOM 2920 O O . ILE A 1 357 ? -25.326 -8.200 21.985 1.00 88.56 357 ILE A O 1
ATOM 2924 N N . PRO A 1 358 ? -24.488 -7.425 20.036 1.00 87.19 358 PRO A N 1
ATOM 2925 C CA . PRO A 1 358 ? -24.641 -8.687 19.312 1.00 87.19 358 PRO A CA 1
ATOM 2926 C C . PRO A 1 358 ? -23.868 -9.832 19.985 1.00 87.19 358 PRO A C 1
ATOM 2928 O O . PRO A 1 358 ? -22.917 -9.591 20.717 1.00 87.19 358 PRO A O 1
ATOM 2931 N N . GLU A 1 359 ? -24.201 -11.090 19.715 1.00 86.00 359 GLU A N 1
ATOM 2932 C CA . GLU A 1 359 ? -23.340 -12.200 20.147 1.00 86.00 359 GLU A CA 1
ATOM 2933 C C . GLU A 1 359 ? -22.114 -12.346 19.233 1.00 86.00 359 GLU A C 1
ATOM 2935 O O . GLU A 1 359 ? -22.194 -12.153 18.013 1.00 86.00 359 GLU A O 1
ATOM 2940 N N . LEU A 1 360 ? -20.971 -12.701 19.828 1.00 87.81 360 LEU A N 1
ATOM 2941 C CA . LEU A 1 360 ? -19.720 -12.984 19.127 1.00 87.81 360 LEU A CA 1
ATOM 2942 C C . LEU A 1 360 ? -19.299 -14.434 19.394 1.00 87.81 360 LEU A C 1
ATOM 2944 O O . LEU A 1 360 ? -18.774 -14.738 20.461 1.00 87.81 360 LEU A O 1
ATOM 2948 N N . ASN A 1 361 ? -19.479 -15.310 18.403 1.00 83.88 361 ASN A N 1
ATOM 2949 C CA . ASN A 1 361 ? -19.228 -16.760 18.514 1.00 83.88 361 ASN A CA 1
ATOM 2950 C C . ASN A 1 361 ? -17.736 -17.147 18.411 1.00 83.88 361 ASN A C 1
ATOM 2952 O O . ASN A 1 361 ? -17.404 -18.241 17.963 1.00 83.88 361 ASN A O 1
ATOM 2956 N N . ASP A 1 362 ? -16.830 -16.236 18.762 1.00 86.75 362 ASP A N 1
ATOM 2957 C CA . ASP A 1 362 ? -15.383 -16.447 18.715 1.00 86.75 362 ASP A CA 1
ATOM 2958 C C . ASP A 1 362 ? -14.762 -15.936 20.018 1.00 86.75 362 ASP A C 1
ATOM 2960 O O . ASP A 1 362 ? -14.472 -14.744 20.174 1.00 86.75 362 ASP A O 1
ATOM 2964 N N . ASP A 1 363 ? -14.562 -16.860 20.960 1.00 85.81 363 ASP A N 1
ATOM 2965 C CA . ASP A 1 363 ? -14.036 -16.562 22.294 1.00 85.81 363 ASP A CA 1
ATOM 2966 C C . ASP A 1 363 ? -12.642 -15.929 22.244 1.00 85.81 363 ASP A C 1
ATOM 2968 O O . ASP A 1 363 ? -12.321 -15.069 23.066 1.00 85.81 363 ASP A O 1
ATOM 2972 N N . LYS A 1 364 ? -11.816 -16.283 21.247 1.00 84.88 364 LYS A N 1
ATOM 2973 C CA . LYS A 1 364 ? -10.485 -15.682 21.079 1.00 84.88 364 LYS A CA 1
ATOM 2974 C C . LYS A 1 364 ? -10.598 -14.218 20.676 1.00 84.88 364 LYS A C 1
ATOM 2976 O O . LYS A 1 364 ? -9.884 -13.379 21.226 1.00 84.88 364 LYS A O 1
ATOM 2981 N N . LYS A 1 365 ? -11.493 -13.889 19.737 1.00 86.94 365 LYS A N 1
ATOM 2982 C CA . LYS A 1 365 ? -11.750 -12.488 19.363 1.00 86.94 365 LYS A CA 1
ATOM 2983 C C . LYS A 1 365 ? -12.348 -11.712 20.527 1.00 86.94 365 LYS A C 1
ATOM 2985 O O . LYS A 1 365 ? -11.901 -10.598 20.789 1.00 86.94 365 LYS A O 1
ATOM 2990 N N . LYS A 1 366 ? -13.301 -12.303 21.249 1.00 87.44 366 LYS A N 1
ATOM 2991 C CA . LYS A 1 366 ? -13.917 -11.689 22.429 1.00 87.44 366 LYS A CA 1
ATOM 2992 C C . LYS A 1 366 ? -12.870 -11.330 23.488 1.00 87.44 366 LYS A C 1
ATOM 2994 O O . LYS A 1 366 ? -12.764 -10.165 23.869 1.00 87.44 366 LYS A O 1
ATOM 2999 N N . ALA A 1 367 ? -12.021 -12.294 23.851 1.00 86.69 367 ALA A N 1
ATOM 3000 C CA . ALA A 1 367 ? -10.928 -12.113 24.805 1.00 86.69 367 ALA A CA 1
ATOM 3001 C C . ALA A 1 367 ? -9.875 -11.085 24.349 1.00 86.69 367 ALA A C 1
ATOM 3003 O O . ALA A 1 367 ? -9.183 -10.506 25.182 1.00 86.69 367 ALA A O 1
ATOM 3004 N N . ALA A 1 368 ? -9.743 -10.833 23.044 1.00 85.50 368 ALA A N 1
ATOM 3005 C CA . ALA A 1 368 ? -8.844 -9.809 22.513 1.00 85.50 368 ALA A CA 1
ATOM 3006 C C . ALA A 1 368 ? -9.472 -8.402 22.472 1.00 85.50 368 ALA A C 1
ATOM 3008 O O . ALA A 1 368 ? -8.756 -7.412 22.633 1.00 85.50 368 ALA A O 1
ATOM 3009 N N . ILE A 1 369 ? -10.786 -8.300 22.242 1.00 87.69 369 ILE A N 1
ATOM 3010 C CA . ILE A 1 369 ? -11.513 -7.027 22.113 1.00 87.69 369 ILE A CA 1
ATOM 3011 C C . ILE A 1 369 ? -11.751 -6.374 23.477 1.00 87.69 369 ILE A C 1
ATOM 3013 O O . ILE A 1 369 ? -11.511 -5.178 23.633 1.00 87.69 369 ILE A O 1
ATOM 3017 N N . GLU A 1 370 ? -12.226 -7.139 24.460 1.00 86.62 370 GLU A N 1
ATOM 3018 C CA . GLU A 1 370 ? -12.666 -6.588 25.748 1.00 86.62 370 GLU A CA 1
ATOM 3019 C C . GLU A 1 370 ? -11.544 -5.859 26.515 1.00 86.62 370 GLU A C 1
ATOM 3021 O O . GLU A 1 370 ? -11.747 -4.693 26.873 1.00 86.62 370 GLU A O 1
ATOM 3026 N N . PRO A 1 371 ? -10.336 -6.438 26.692 1.00 85.75 371 PRO A N 1
ATOM 3027 C CA . PRO A 1 371 ? -9.233 -5.738 27.355 1.00 85.75 371 PRO A CA 1
ATOM 3028 C C . PRO A 1 371 ? -8.750 -4.513 26.571 1.00 85.75 371 PRO A C 1
ATOM 3030 O O . PRO A 1 371 ? -8.321 -3.522 27.157 1.00 85.75 371 PRO A O 1
ATOM 3033 N N . PHE A 1 372 ? -8.824 -4.562 25.239 1.00 83.88 372 PHE A N 1
ATOM 3034 C CA . PHE A 1 372 ? -8.429 -3.443 24.389 1.00 83.88 372 PHE A CA 1
ATOM 3035 C C . PHE A 1 372 ? -9.361 -2.239 24.568 1.00 83.88 372 PHE A C 1
ATOM 3037 O O . PHE A 1 372 ? -8.882 -1.128 24.782 1.00 83.88 372 PHE A O 1
ATOM 3044 N N . ILE A 1 373 ? -10.681 -2.449 24.566 1.00 84.19 373 ILE A N 1
ATOM 3045 C CA . ILE A 1 373 ? -11.646 -1.374 24.848 1.00 84.19 373 ILE A CA 1
ATOM 3046 C C . ILE A 1 373 ? -11.409 -0.800 26.246 1.00 84.19 373 ILE A C 1
ATOM 3048 O O . ILE A 1 373 ? -11.458 0.412 26.438 1.00 84.19 373 ILE A O 1
ATOM 3052 N N . GLN A 1 374 ? -11.088 -1.657 27.213 1.00 80.94 374 GLN A N 1
ATOM 3053 C CA . GLN A 1 374 ? -10.781 -1.217 28.566 1.00 80.94 374 GLN A CA 1
ATOM 3054 C C . GLN A 1 374 ? -9.541 -0.311 28.620 1.00 80.94 374 GLN A C 1
ATOM 3056 O O . GLN A 1 374 ? -9.566 0.690 29.327 1.00 80.94 374 GLN A O 1
ATOM 3061 N N . SER A 1 375 ? -8.507 -0.586 27.819 1.00 80.31 375 SER A N 1
ATOM 3062 C CA . SER A 1 375 ? -7.337 0.302 27.717 1.00 80.31 375 SER A CA 1
ATOM 3063 C C . SER A 1 375 ? -7.640 1.666 27.089 1.00 80.31 375 SER A C 1
ATOM 3065 O O . SER A 1 375 ? -6.961 2.632 27.399 1.00 80.31 375 SER A O 1
ATOM 3067 N N . ILE A 1 376 ? -8.665 1.766 26.236 1.00 76.44 376 ILE A N 1
ATOM 3068 C CA . ILE A 1 376 ? -9.048 3.030 25.586 1.00 76.44 376 ILE A CA 1
ATOM 3069 C C . ILE A 1 376 ? -9.794 3.961 26.546 1.00 76.44 376 ILE A C 1
ATOM 3071 O O . ILE A 1 376 ? -9.671 5.173 26.427 1.00 76.44 376 ILE A O 1
ATOM 3075 N N . VAL A 1 377 ? -10.613 3.399 27.439 1.00 68.62 377 VAL A N 1
ATOM 3076 C CA . VAL A 1 377 ? -11.561 4.163 28.272 1.00 68.62 377 VAL A CA 1
ATOM 3077 C C . VAL A 1 377 ? -10.986 4.505 29.656 1.00 68.62 377 VAL A C 1
ATOM 3079 O O . VAL A 1 377 ? -11.531 5.361 30.345 1.00 68.62 377 VAL A O 1
ATOM 3082 N N . ILE A 1 378 ? -9.913 3.832 30.084 1.00 56.72 378 ILE A N 1
ATOM 3083 C CA . ILE A 1 378 ? -9.291 4.034 31.406 1.00 56.72 378 ILE A CA 1
ATOM 3084 C C . ILE A 1 378 ? -8.199 5.126 31.404 1.00 56.72 378 ILE A C 1
ATOM 3086 O O . ILE A 1 378 ? -7.885 5.649 32.473 1.00 56.72 378 ILE A O 1
ATOM 3090 N N . GLU A 1 379 ? -7.646 5.498 30.245 1.00 43.34 379 GLU A N 1
ATOM 3091 C CA . GLU A 1 379 ? -6.751 6.668 30.087 1.00 43.34 379 GLU A CA 1
ATOM 3092 C C . GLU A 1 379 ? -7.539 7.970 29.868 1.00 43.34 379 GLU A C 1
ATOM 3094 O O . GLU A 1 379 ? -7.087 9.030 30.374 1.00 43.34 379 GLU A O 1
#

Secondary structure (DSSP, 8-state):
-HHHHHHHHHHHTTSS-TTHHHHHHHHHHHHHHHHHHHHHHHTHHHHHHHHHHHHHHHHHHHHHHHHHHHHHHHHHHHHHHHHHHHHHHHHHHHHHHHHHHHHHHHHTT-HHHHHHHHHHHHHH-TT-HHHHHHHHHHHHHHHS-SSS--HHHHHHHHHHHHHHHHHSSGGGTS-HHHHHHHHHHHHHHHTT-HHHHHHHHHHHHHH-TT-HHHHHHHHHHHTTT-HHHHHHHHHHHHHHSTT-HHHHHHHHHHHHHTT-HHHHHHHHHHHHHH-TT--HHHHHHHHHHHHTT-HHHHHHHHHHHHHHHTSHHHHT-SS-SS----S-SS---SHHHHHHHHHHHHHHH-TT--PPPPP---HHHHHHHHHHHHHHHH-

Nearest PDB structures (foldseek):
  7y4i-assembly1_B  TM=5.829E-01  e=5.679E-08  Arabidopsis thaliana
  5hgv-assembly2_C  TM=7.641E-01  e=5.379E-06  Homo sapiens
  3fp4-assembly1_A  TM=5.448E-01  e=1.959E-04  Saccharomyces cerevisiae
  3fp3-assembly1_A  TM=4.465E-01  e=7.885E-05  Saccharomyces cerevisiae
  8qcb-assembly1_B  TM=4.926E-01  e=6.113E-04  Saccharomyces cerevisiae

Solvent-accessible surface area (backbone atoms only — not comparab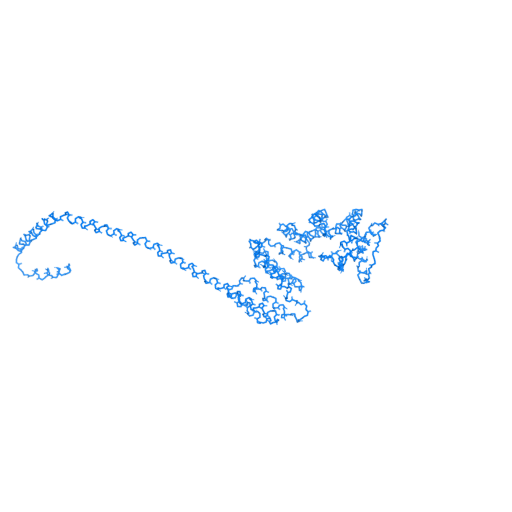le to full-atom values): 20280 Å² total; per-residue (Å²): 113,74,71,63,55,56,58,57,57,67,70,57,78,78,71,80,82,94,67,66,62,63,55,53,50,51,51,54,49,53,52,53,49,51,53,48,50,52,50,47,63,76,40,40,70,59,51,52,50,53,50,50,52,50,48,49,52,50,50,52,50,51,50,50,53,64,55,46,55,61,51,52,52,51,52,50,54,52,48,54,50,50,50,53,52,48,53,55,50,51,51,53,53,52,33,51,50,27,44,53,50,13,56,48,28,46,72,72,67,37,32,68,64,13,34,54,27,16,50,56,20,30,73,76,37,77,74,42,33,66,34,57,46,49,34,55,51,30,54,49,53,73,73,46,87,85,81,86,81,65,66,68,58,55,51,47,49,52,53,46,52,58,50,49,34,64,72,66,61,40,56,82,70,45,53,63,53,21,52,37,24,31,51,52,13,54,53,30,42,74,70,66,39,50,70,61,12,45,53,24,14,53,50,8,32,73,72,29,76,66,41,27,66,18,30,38,53,46,13,67,69,29,39,87,82,36,47,69,63,12,44,57,24,23,52,52,16,27,71,64,38,77,83,40,56,74,49,42,49,53,39,20,51,41,28,46,75,71,67,38,50,70,63,14,41,55,41,32,53,52,42,40,74,76,35,76,81,56,62,64,42,37,54,55,44,17,53,50,28,42,72,67,73,35,44,66,64,15,39,52,34,30,52,52,47,43,54,55,38,67,32,68,77,40,62,71,34,85,51,59,84,74,91,51,68,87,82,51,98,61,78,52,58,33,37,63,57,46,36,28,53,43,32,50,48,33,43,69,64,34,82,85,55,82,68,78,61,61,89,73,100,42,68,69,58,50,68,52,47,56,61,51,51,50,61,60,73,74,112

pLDDT: mean 78.07, std 16.1, range [37.0, 97.88]

Mean predicted aligned error: 15.03 Å

Radius of gyration: 44.48 Å; Cα contacts (8 Å, |Δi|>4): 375; chains: 1; bounding box: 102×64×123 Å

Foldseek 3Di:
DVVVVVVVVVVPVPDDDDDPVVVVVVVVVVVVVVVVVVVCVVCVVVVVVVVVVVVVVVVVVVVVVVVVVVVVVVVVVVVVVVVVVVVVVVLVVQLVVLLVQLLVCVQVLVLVSSLVSLVVSCVSPVLDLSSVLSNLVSVVSVVDPDDDDDSVVVVCVVCVVVVCCVPPVCCVQQPSSLVSLLVSLVVCVVVVVLVSSLVSLVVSCVVHVLPLSSLQSNLVSCCVPPLPSSLVSLVSSCVSVVLPLVSLQVNLVSCLVVLVLVSSLVSLVVNCVSPVLPLQSLLVNLLSCLLVVNLVSSLVSLVVSLVVLPDPVQQPDPFRPDWDPSVFPDTDTHSLSVNLLSQLLSCLSDVPDPDDRHDDPDVVSVVRRPVVSVVSNVD